Protein AF-A0A496UPV9-F1 (afdb_monomer_lite)

Radius of gyration: 38.6 Å; chains: 1; bounding box: 80×92×129 Å

pLDDT: mean 75.88, std 19.4, range [27.02, 98.38]

Secondary structure (DSSP, 8-state):
----------TTSSHHHHTTTTTTHHHHTT-TTHHHHHHHHHHHHHHHHHTT-HHHHHHHHHHHHH--TT-TT-PPPHHHH-HHHHHHHHHHHHHHHHHHHHHHHHTT--SSSS-S------S--THHHHHHHHHT--S-HHHHHHHHHHHHHHHHHHHHHHHTTPPPPHHHHHHHHHHHHHHHHHHHHHHHHHHHHHHHHHHHHHSPPPHHHHHHHHHHHHHHHHHHHHHT-GGGSPPPTTHHHHHHHHHHHHHHHHHHHHHHTT-HHHHHHHHHHHHHHHHHHHHHHH-TTS-HHHHHHHHHHHHHHHHHHT-HHHHHHHHHHHHHHHHHHHHHHHHHHHHHHHHHHHHHHHHHHHHHHHHHHHHHHHHHHHHHHHHHHHHT-

Foldseek 3Di:
DDDDDDDDDDPPPPVVVVVVVVVVPPLVPPCPCLQVLLVVLLVQLQVCVVVVVLVSSLVSLLCNQAPDPPDHGDGQQCVNNDPVSLVSSLVSVVSSLVSVVVVCVVVVVPDDPDPVDSPSDDRDPCLVVLVVLLVPQPPALVSLLVSLVVLVSLLVSLVVCVVVPHDDDPVSVVSNVSSVVVNVVSLVVLLVLLVVLVVVLCCLQVPDQDPVNVVVVVVLVVVLVVVCVVLVHSVLRDDFPQVSVLVSLVSSLVSLVRSLSSQVSVHPVSNLVSLVVLQVSLVVLQVVLPDPVGDLVNSLSSLVSSLSSCVSSVVVVSNVVSVVSSVVSVVVVVVVNVVSVVSSVVSVVVVVVVVVVVVVVVVVVVVVVVVVVVVVVVVCVVVPD

Structure (mmCIF, N/CA/C/O backbone):
data_AF-A0A496UPV9-F1
#
_entry.id   AF-A0A496UPV9-F1
#
loop_
_atom_site.group_PDB
_atom_site.id
_atom_site.type_symbol
_atom_site.label_atom_id
_atom_site.label_alt_id
_atom_site.label_comp_id
_atom_site.label_asym_id
_atom_site.label_entity_id
_atom_site.label_seq_id
_atom_site.pdbx_PDB_ins_code
_atom_site.Cartn_x
_atom_site.Cartn_y
_atom_site.Cartn_z
_atom_site.occupancy
_atom_site.B_iso_or_equiv
_atom_site.auth_seq_id
_atom_site.auth_comp_id
_atom_site.auth_asym_id
_atom_site.auth_atom_id
_atom_site.pdbx_PDB_model_num
ATOM 1 N N . MET A 1 1 ? 14.524 -44.514 14.508 1.00 37.16 1 MET A N 1
ATOM 2 C CA . MET A 1 1 ? 15.371 -43.330 14.762 1.00 37.16 1 MET A CA 1
ATOM 3 C C . MET A 1 1 ? 14.626 -42.110 14.261 1.00 37.16 1 MET A C 1
ATOM 5 O O . MET A 1 1 ? 14.515 -41.919 13.061 1.00 37.16 1 MET A O 1
ATOM 9 N N . VAL A 1 2 ? 14.032 -41.366 15.190 1.00 30.53 2 VAL A N 1
ATOM 10 C CA . VAL A 1 2 ? 13.324 -40.106 14.949 1.00 30.53 2 VAL A CA 1
ATOM 11 C C . VAL A 1 2 ? 14.310 -38.994 15.284 1.00 30.53 2 VAL A C 1
ATOM 13 O O . VAL A 1 2 ? 14.810 -38.964 16.404 1.00 30.53 2 VAL A O 1
ATOM 16 N N . PHE A 1 3 ? 14.599 -38.099 14.341 1.00 29.53 3 PHE A N 1
ATOM 17 C CA . PHE A 1 3 ? 15.257 -36.829 14.642 1.00 29.53 3 PHE A CA 1
ATOM 18 C C . PHE A 1 3 ? 14.380 -35.685 14.137 1.00 29.53 3 PHE A C 1
ATOM 20 O O . PHE A 1 3 ? 14.457 -35.259 12.989 1.00 29.53 3 PHE A O 1
ATOM 27 N N . MET A 1 4 ? 13.527 -35.213 15.047 1.00 29.00 4 MET A N 1
ATOM 28 C CA . MET A 1 4 ? 13.023 -33.844 15.079 1.00 29.00 4 MET A CA 1
ATOM 29 C C . MET A 1 4 ? 14.212 -32.880 15.149 1.00 29.00 4 MET A C 1
ATOM 31 O O . MET A 1 4 ? 15.087 -33.035 16.004 1.00 29.00 4 MET A O 1
ATOM 35 N N . ARG A 1 5 ? 14.209 -31.839 14.315 1.00 31.48 5 ARG A N 1
ATOM 36 C CA . ARG A 1 5 ? 14.918 -30.593 14.617 1.00 31.48 5 ARG A CA 1
ATOM 37 C C . ARG A 1 5 ? 13.966 -29.419 14.459 1.00 31.48 5 ARG A C 1
ATOM 39 O O . ARG A 1 5 ? 13.646 -28.990 13.357 1.00 31.48 5 ARG A O 1
ATOM 46 N N . SER A 1 6 ? 13.530 -28.944 15.617 1.00 34.47 6 SER A N 1
ATOM 47 C CA . SER A 1 6 ? 12.925 -27.647 15.866 1.00 34.47 6 SER A CA 1
ATOM 48 C C . SER A 1 6 ? 13.871 -26.530 15.420 1.00 34.47 6 SER A C 1
ATOM 50 O O . SER A 1 6 ? 15.007 -26.474 15.887 1.00 34.47 6 SER A O 1
ATOM 52 N N . ILE A 1 7 ? 13.394 -25.622 14.568 1.00 33.28 7 ILE A N 1
ATOM 53 C CA . ILE A 1 7 ? 13.984 -24.288 14.397 1.00 33.28 7 ILE A CA 1
ATOM 54 C C . ILE A 1 7 ? 12.911 -23.268 14.779 1.00 33.28 7 ILE A C 1
ATOM 56 O O . ILE A 1 7 ? 12.062 -22.856 13.999 1.00 33.28 7 ILE A O 1
ATOM 60 N N . THR A 1 8 ? 12.918 -23.022 16.082 1.00 32.25 8 THR A N 1
ATOM 61 C CA . THR A 1 8 ? 12.738 -21.764 16.807 1.00 32.25 8 THR A CA 1
ATOM 62 C C . THR A 1 8 ? 12.091 -20.586 16.067 1.00 32.25 8 THR A C 1
ATOM 64 O O . THR A 1 8 ? 12.730 -19.777 15.400 1.00 32.25 8 THR A O 1
ATOM 67 N N . LEU A 1 9 ? 10.797 -20.462 16.349 1.00 29.95 9 LEU A N 1
ATOM 68 C CA . LEU A 1 9 ? 10.009 -19.247 16.548 1.00 29.95 9 LEU A CA 1
ATOM 69 C C . LEU A 1 9 ? 10.812 -18.149 17.301 1.00 29.95 9 LEU A C 1
ATOM 71 O O . LEU A 1 9 ? 10.926 -18.221 18.521 1.00 29.95 9 LEU A O 1
ATOM 75 N N . VAL A 1 10 ? 11.388 -17.143 16.625 1.00 30.69 10 VAL A N 1
ATOM 76 C CA . VAL A 1 10 ? 11.942 -15.939 17.313 1.00 30.69 10 VAL A CA 1
ATOM 77 C C . VAL A 1 10 ? 11.657 -14.614 16.585 1.00 30.69 10 VAL A C 1
ATOM 79 O O . VAL A 1 10 ? 11.683 -13.558 17.207 1.00 30.69 10 VAL A O 1
ATOM 82 N N . THR A 1 11 ? 11.285 -14.598 15.307 1.00 32.62 11 THR A N 1
ATOM 83 C CA . THR A 1 11 ? 11.172 -13.330 14.553 1.00 32.62 11 THR A CA 1
ATOM 84 C C . THR A 1 11 ? 9.796 -12.655 14.580 1.00 32.62 11 THR A C 1
ATOM 86 O O . THR A 1 11 ? 9.650 -11.570 14.027 1.00 32.62 11 THR A O 1
ATOM 89 N N . PHE A 1 12 ? 8.797 -13.219 15.269 1.00 30.47 12 PHE A N 1
ATOM 90 C CA . PHE A 1 12 ? 7.447 -12.632 15.327 1.00 30.47 12 PHE A CA 1
ATOM 91 C C . PHE A 1 12 ? 7.257 -11.563 16.421 1.00 30.47 12 PHE A C 1
ATOM 93 O O . PHE A 1 12 ? 6.271 -10.831 16.398 1.00 30.47 12 PHE A O 1
ATOM 100 N N . SER A 1 13 ? 8.204 -11.418 17.355 1.00 30.42 13 SER A N 1
ATOM 101 C CA . SER A 1 13 ? 8.033 -10.520 18.511 1.00 30.42 13 SER A CA 1
ATOM 102 C C . SER A 1 13 ? 8.564 -9.096 18.316 1.00 30.42 13 SER A C 1
ATOM 104 O O . SER A 1 13 ? 8.217 -8.225 19.104 1.00 30.42 13 SER A O 1
ATOM 106 N N . MET A 1 14 ? 9.369 -8.808 17.284 1.00 27.02 14 MET A N 1
ATOM 107 C CA . MET A 1 14 ? 9.940 -7.458 17.107 1.00 27.02 14 MET A CA 1
ATOM 108 C C . MET A 1 14 ? 9.061 -6.497 16.291 1.00 27.02 14 MET A C 1
ATOM 110 O O . MET A 1 14 ? 9.185 -5.286 16.448 1.00 27.02 14 MET A O 1
ATOM 114 N N . VAL A 1 15 ? 8.125 -6.996 15.477 1.00 30.52 15 VAL A N 1
ATOM 115 C CA . VAL A 1 15 ? 7.253 -6.132 14.651 1.00 30.52 15 VAL A CA 1
ATOM 116 C C . VAL A 1 15 ? 6.066 -5.567 15.449 1.00 30.52 15 VAL A C 1
ATOM 118 O O . VAL A 1 15 ? 5.560 -4.494 15.127 1.00 30.52 15 VAL A O 1
ATOM 121 N N . LEU A 1 16 ? 5.682 -6.209 16.558 1.00 31.25 16 LEU A N 1
ATOM 122 C CA . LEU A 1 16 ? 4.651 -5.700 17.477 1.00 31.25 16 LEU A CA 1
ATOM 123 C C . LEU A 1 16 ? 5.113 -4.493 18.316 1.00 31.25 16 LEU A C 1
ATOM 125 O O . LEU A 1 16 ? 4.276 -3.711 18.761 1.00 31.25 16 LEU A O 1
ATOM 129 N N . VAL A 1 17 ? 6.425 -4.291 18.478 1.00 31.47 17 VAL A N 1
ATOM 130 C CA . VAL A 1 17 ? 6.983 -3.203 19.304 1.00 31.47 17 VAL A CA 1
ATOM 131 C C . VAL A 1 17 ? 6.993 -1.862 18.552 1.00 31.47 17 VAL A C 1
ATOM 133 O O . VAL A 1 17 ? 6.791 -0.805 19.143 1.00 31.47 17 VAL A O 1
ATOM 136 N N . ALA A 1 18 ? 7.121 -1.871 17.221 1.00 29.00 18 ALA A N 1
ATOM 137 C CA . ALA A 1 18 ? 7.230 -0.632 16.442 1.00 29.00 18 ALA A CA 1
ATOM 138 C C . ALA A 1 18 ? 5.898 0.133 16.274 1.00 29.00 18 ALA A C 1
ATOM 140 O O . ALA A 1 18 ? 5.912 1.344 16.057 1.00 29.00 18 ALA A O 1
ATOM 141 N N . MET A 1 19 ? 4.741 -0.531 16.415 1.00 30.81 19 MET A N 1
ATOM 142 C CA . MET A 1 19 ? 3.435 0.153 16.448 1.00 30.81 19 MET A CA 1
ATOM 143 C C . MET A 1 19 ? 3.051 0.670 17.844 1.00 30.81 19 MET A C 1
ATOM 145 O O . MET A 1 19 ? 2.163 1.517 17.947 1.00 30.81 19 MET A O 1
ATOM 149 N N . GLN A 1 20 ? 3.723 0.217 18.908 1.00 34.38 20 GLN A N 1
ATOM 150 C CA . GLN A 1 20 ? 3.551 0.771 20.257 1.00 34.38 20 GLN A CA 1
ATOM 151 C C . GLN A 1 20 ? 4.299 2.105 20.417 1.00 34.38 20 GLN A C 1
ATOM 153 O O . GLN A 1 20 ? 3.743 3.048 20.980 1.00 34.38 20 GLN A O 1
ATOM 158 N N . ALA A 1 21 ? 5.463 2.248 19.777 1.00 31.06 21 ALA A N 1
ATOM 159 C CA . ALA A 1 21 ? 6.329 3.419 19.927 1.00 31.06 21 ALA A CA 1
ATOM 160 C C . ALA A 1 21 ? 5.731 4.758 19.433 1.00 31.06 21 ALA A C 1
ATOM 162 O O . ALA A 1 21 ? 6.089 5.812 19.947 1.00 31.06 21 ALA A O 1
ATOM 163 N N . PHE A 1 22 ? 4.779 4.767 18.488 1.00 35.97 22 PHE A N 1
ATOM 164 C CA . PHE A 1 22 ? 4.131 6.019 18.043 1.00 35.97 22 PHE A CA 1
ATOM 165 C C . PHE A 1 22 ? 2.887 6.414 18.863 1.00 35.97 22 PHE A C 1
ATOM 167 O O . PHE A 1 22 ? 2.321 7.489 18.647 1.00 35.97 22 PHE A O 1
ATOM 174 N N . ALA A 1 23 ? 2.465 5.575 19.815 1.00 39.94 23 ALA A N 1
ATOM 175 C CA . ALA A 1 23 ? 1.358 5.854 20.734 1.00 39.94 23 ALA A CA 1
ATOM 176 C C . ALA A 1 23 ? 1.792 5.939 22.211 1.00 39.94 23 ALA A C 1
ATOM 178 O O . ALA A 1 23 ? 0.985 6.362 23.041 1.00 39.94 23 ALA A O 1
ATOM 179 N N . GLU A 1 24 ? 3.031 5.562 22.543 1.00 37.69 24 GLU A N 1
ATOM 180 C CA . GLU A 1 24 ? 3.557 5.547 23.917 1.00 37.69 24 GLU A CA 1
ATOM 181 C C . GLU A 1 24 ? 3.826 6.945 24.507 1.00 37.69 24 GLU A C 1
ATOM 183 O O . GLU A 1 24 ? 3.733 7.117 25.720 1.00 37.69 24 GLU A O 1
ATOM 188 N N . ASP A 1 25 ? 4.017 7.985 23.691 1.00 40.75 25 ASP A N 1
ATOM 189 C CA . ASP A 1 25 ? 4.539 9.267 24.199 1.00 40.75 25 ASP A CA 1
ATOM 190 C C . ASP A 1 25 ? 3.508 10.340 24.596 1.00 40.75 25 ASP A C 1
ATOM 192 O O . ASP A 1 25 ? 3.878 11.415 25.073 1.00 40.75 25 ASP A O 1
ATOM 196 N N . ARG A 1 26 ? 2.194 10.106 24.459 1.00 46.53 26 ARG A N 1
ATOM 197 C CA . ARG A 1 26 ? 1.206 11.165 24.787 1.00 46.53 26 ARG A CA 1
ATOM 198 C C . ARG A 1 26 ? 0.801 11.263 26.258 1.00 46.53 26 ARG A C 1
ATOM 200 O O . ARG A 1 26 ? 0.314 12.323 26.647 1.00 46.53 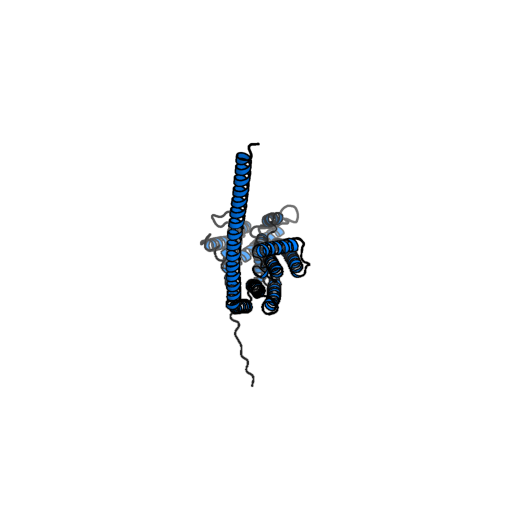26 ARG A O 1
ATOM 207 N N . CYS A 1 27 ? 0.992 10.221 27.071 1.00 49.78 27 CYS A N 1
ATOM 208 C CA . CYS A 1 27 ? 0.695 10.308 28.509 1.00 49.78 27 CYS A CA 1
ATOM 209 C C . CYS A 1 27 ? 1.871 10.922 29.295 1.00 49.78 27 CYS A C 1
ATOM 211 O O . CYS A 1 27 ? 1.645 11.711 30.209 1.00 49.78 27 CYS A O 1
ATOM 213 N N . VAL A 1 28 ? 3.116 10.618 28.900 1.00 41.25 28 VAL A N 1
ATOM 214 C CA . VAL A 1 28 ? 4.342 11.014 29.622 1.00 41.25 28 VAL A CA 1
ATOM 215 C C . VAL A 1 28 ? 4.650 12.514 29.474 1.00 41.25 28 VAL A C 1
ATOM 217 O O . VAL A 1 28 ? 5.194 13.120 30.392 1.00 41.25 28 VAL A O 1
ATOM 220 N N . GLY A 1 29 ? 4.242 13.144 28.365 1.00 42.22 29 GLY A N 1
ATOM 221 C CA . GLY A 1 29 ? 4.513 14.565 28.109 1.00 42.22 29 GLY A CA 1
ATOM 222 C C . GLY A 1 29 ? 3.478 15.571 28.636 1.00 42.22 29 GLY A C 1
ATOM 223 O O . GLY A 1 29 ? 3.825 16.734 28.813 1.00 42.22 29 GLY A O 1
ATOM 224 N N . ASN A 1 30 ? 2.223 15.166 28.886 1.00 46.91 30 ASN A N 1
ATOM 225 C CA . ASN A 1 30 ? 1.121 16.124 29.103 1.00 46.91 30 ASN A CA 1
ATOM 226 C C . ASN A 1 30 ? 0.507 16.136 30.513 1.00 46.91 30 ASN A C 1
ATOM 228 O O . ASN A 1 30 ? -0.171 17.110 30.837 1.00 46.91 30 ASN A O 1
ATOM 232 N N . ALA A 1 31 ? 0.705 15.109 31.351 1.00 54.09 31 ALA A N 1
ATOM 233 C CA . ALA A 1 31 ? 0.134 15.087 32.706 1.00 54.09 31 ALA A CA 1
ATOM 234 C C . ALA A 1 31 ? 0.775 14.012 33.620 1.00 54.09 31 ALA A C 1
ATOM 236 O O . ALA A 1 31 ? 0.137 12.999 33.905 1.00 54.09 31 ALA A O 1
ATOM 237 N N . PRO A 1 32 ? 2.007 14.209 34.125 1.00 57.59 32 PRO A N 1
ATOM 238 C CA . PRO A 1 32 ? 2.655 13.261 35.044 1.00 57.59 32 PRO A CA 1
ATOM 239 C C . PRO A 1 32 ? 1.889 13.048 36.368 1.00 57.59 32 PRO A C 1
ATOM 241 O O . PRO A 1 32 ? 2.093 12.044 37.039 1.00 57.59 32 PRO A O 1
ATOM 244 N N . GLU A 1 33 ? 0.969 13.951 36.719 1.00 69.88 33 GLU A N 1
ATOM 245 C CA . GLU A 1 33 ? 0.103 13.864 37.907 1.00 69.88 33 GLU A CA 1
ATOM 246 C C . GLU A 1 33 ? -1.284 13.246 37.606 1.00 69.88 33 GLU A C 1
ATOM 248 O O . GLU A 1 33 ? -2.138 13.170 38.492 1.00 69.88 33 GLU A O 1
ATOM 253 N N . ALA A 1 34 ? -1.545 12.801 36.366 1.00 69.00 34 ALA A N 1
ATOM 254 C CA . ALA A 1 34 ? -2.839 12.231 35.967 1.00 69.00 34 ALA A CA 1
ATOM 255 C C . ALA A 1 34 ? -3.225 11.011 36.798 1.00 69.00 34 ALA A C 1
ATOM 257 O O . ALA A 1 34 ? -4.364 10.905 37.245 1.00 69.00 34 ALA A O 1
ATOM 258 N N . GLU A 1 35 ? -2.279 10.107 37.039 1.00 74.94 35 GLU A N 1
ATOM 259 C CA . GLU A 1 35 ? -2.554 8.877 37.776 1.00 74.94 35 GLU A CA 1
ATOM 260 C C . GLU A 1 35 ? -2.921 9.159 39.241 1.00 74.94 35 GLU A C 1
ATOM 262 O O . GLU A 1 35 ? -3.879 8.581 39.758 1.00 74.94 35 GLU A O 1
ATOM 267 N N . SER A 1 36 ? -2.219 10.093 39.894 1.00 81.94 36 SER A N 1
ATOM 268 C CA . SER A 1 36 ? -2.507 10.500 41.274 1.00 81.94 36 SER A CA 1
ATOM 269 C C . SER A 1 36 ? -3.826 11.261 41.394 1.00 81.94 36 SER A C 1
ATOM 271 O O . SER A 1 36 ? -4.598 10.977 42.306 1.00 81.94 36 SER A O 1
ATOM 273 N N . TRP A 1 37 ? -4.129 12.159 40.450 1.00 83.31 37 TRP A N 1
ATOM 274 C CA . TRP A 1 37 ? -5.413 12.868 40.403 1.00 83.31 37 TRP A CA 1
ATOM 275 C C . TRP A 1 37 ? -6.586 11.906 40.220 1.00 83.31 37 TRP A C 1
ATOM 277 O O . TRP A 1 37 ? -7.584 11.978 40.935 1.00 83.31 37 TRP A O 1
ATOM 287 N N . VAL A 1 38 ? -6.463 10.973 39.272 1.00 82.50 38 VAL A N 1
ATOM 288 C CA . VAL A 1 38 ? -7.489 9.954 39.035 1.00 82.50 38 VAL A CA 1
ATOM 289 C C . VAL A 1 38 ? -7.675 9.115 40.295 1.00 82.50 38 VAL A C 1
ATOM 291 O O . VAL A 1 38 ? -8.807 8.908 40.722 1.00 82.50 38 VAL A O 1
ATOM 294 N N . ALA A 1 39 ? -6.591 8.670 40.934 1.00 87.50 39 ALA A N 1
ATOM 295 C CA . ALA A 1 39 ? -6.677 7.908 42.175 1.00 87.50 39 ALA A CA 1
ATOM 296 C C . ALA A 1 39 ? -7.376 8.689 43.305 1.00 87.50 39 ALA A C 1
ATOM 298 O O . ALA A 1 39 ? -8.209 8.110 44.004 1.00 87.50 39 ALA A O 1
ATOM 299 N N . GLU A 1 40 ? -7.084 9.984 43.461 1.00 89.56 40 GLU A N 1
ATOM 300 C CA . GLU A 1 40 ? -7.738 10.876 44.427 1.00 89.56 40 GLU A CA 1
ATOM 301 C C . GLU A 1 40 ? -9.242 10.990 44.156 1.00 89.56 40 GLU A C 1
ATOM 303 O O . GLU A 1 40 ? -10.050 10.690 45.035 1.00 89.56 40 GLU A O 1
ATOM 308 N N . LYS A 1 41 ? -9.641 11.306 42.918 1.00 89.81 41 LYS A N 1
ATOM 309 C CA . LYS A 1 41 ? -11.062 11.416 42.552 1.00 89.81 41 LYS A CA 1
ATOM 310 C C . LYS A 1 41 ? -11.820 10.104 42.666 1.00 89.81 41 LYS A C 1
ATOM 312 O O . LYS A 1 41 ? -12.993 10.113 43.030 1.00 89.81 41 LYS A O 1
ATOM 317 N N . LEU A 1 42 ? -11.160 8.972 42.442 1.00 89.94 42 LEU A N 1
ATOM 318 C CA . LEU A 1 42 ? -11.750 7.661 42.699 1.00 89.94 42 LEU A CA 1
ATOM 319 C C . LEU A 1 42 ? -11.950 7.384 44.191 1.00 89.94 42 LEU A C 1
ATOM 321 O O . LEU A 1 42 ? -12.966 6.796 44.554 1.00 89.94 42 LEU A O 1
ATOM 325 N N . ASN A 1 43 ? -11.024 7.817 45.051 1.00 93.38 43 ASN A N 1
ATOM 326 C CA . ASN A 1 43 ? -11.198 7.716 46.502 1.00 93.38 43 ASN A CA 1
ATOM 327 C C . ASN A 1 43 ? -12.369 8.588 46.976 1.00 93.38 43 ASN A C 1
ATOM 329 O O . ASN A 1 43 ? -13.213 8.114 47.735 1.00 93.38 43 ASN A O 1
ATOM 333 N N . GLU A 1 44 ? -12.450 9.834 46.498 1.00 93.94 44 GLU A N 1
ATOM 334 C CA . GLU A 1 44 ? -13.556 10.747 46.811 1.00 93.94 44 GLU A CA 1
ATOM 335 C C . GLU A 1 44 ? -14.899 10.177 46.328 1.00 93.94 44 GLU A C 1
ATOM 337 O O . GLU A 1 44 ? -15.872 10.163 47.081 1.00 93.94 44 GLU A O 1
ATOM 342 N N . ALA A 1 45 ? -14.955 9.652 45.098 1.00 91.00 45 ALA A N 1
ATOM 343 C CA . ALA A 1 45 ? -16.168 9.056 44.544 1.00 91.00 45 ALA A CA 1
ATOM 344 C C . ALA A 1 45 ? -16.635 7.836 45.349 1.00 91.00 45 ALA A C 1
ATOM 346 O O . ALA A 1 45 ? -17.828 7.690 45.624 1.00 91.00 45 ALA A O 1
ATOM 347 N N . GLN A 1 46 ? -15.696 6.975 45.751 1.00 94.69 46 GLN A N 1
ATOM 348 C CA . GLN A 1 46 ? -15.993 5.818 46.588 1.00 94.69 46 GLN A CA 1
ATOM 349 C C . GLN A 1 46 ? -16.556 6.254 47.949 1.00 94.69 46 GLN A C 1
ATOM 351 O O . GLN A 1 46 ? -17.585 5.727 48.372 1.00 94.69 46 GLN A O 1
ATOM 356 N N . ALA A 1 47 ? -15.934 7.241 48.602 1.00 93.75 47 ALA A N 1
ATOM 357 C CA . ALA A 1 47 ? -16.399 7.769 49.884 1.00 93.75 47 ALA A CA 1
ATOM 358 C C . ALA A 1 47 ? -17.801 8.394 49.773 1.00 93.75 47 ALA A C 1
ATOM 360 O O . ALA A 1 47 ? -18.679 8.099 50.584 1.00 93.75 47 ALA A O 1
ATOM 361 N N . ALA A 1 48 ? -18.052 9.191 48.728 1.00 91.88 48 ALA A N 1
ATOM 362 C CA . ALA A 1 48 ? -19.373 9.754 48.456 1.00 91.88 48 ALA A CA 1
ATOM 363 C C . ALA A 1 48 ? -20.429 8.651 48.254 1.00 91.88 48 ALA A C 1
ATOM 365 O O . ALA A 1 48 ? -21.523 8.720 48.817 1.00 91.88 48 ALA A O 1
ATOM 366 N N . ARG A 1 49 ? -20.100 7.579 47.517 1.00 92.19 49 ARG A N 1
ATOM 367 C CA . ARG A 1 49 ? -20.999 6.426 47.342 1.00 92.19 49 ARG A CA 1
ATOM 368 C C . ARG A 1 49 ? -21.278 5.719 48.668 1.00 92.19 49 ARG A C 1
ATOM 370 O O . ARG A 1 49 ? -22.423 5.352 48.924 1.00 92.19 49 ARG A O 1
ATOM 377 N N . GLU A 1 50 ? -20.259 5.496 49.492 1.00 92.31 50 GLU A N 1
ATOM 378 C CA . GLU A 1 50 ? -20.397 4.855 50.809 1.00 92.31 50 GLU A CA 1
ATOM 379 C C . GLU A 1 50 ? -21.280 5.679 51.760 1.00 92.31 50 GLU A C 1
ATOM 381 O O . GLU A 1 50 ? -22.064 5.104 52.514 1.00 92.31 50 GLU A O 1
ATOM 386 N N . ASN A 1 51 ? -21.273 7.008 51.622 1.00 93.06 51 ASN A N 1
ATOM 387 C CA . ASN A 1 51 ? -22.167 7.928 52.332 1.00 93.06 51 ASN A CA 1
ATOM 388 C C . ASN A 1 51 ? -23.561 8.074 51.688 1.00 93.06 51 ASN A C 1
ATOM 390 O O . ASN A 1 51 ? -24.360 8.902 52.119 1.00 93.06 51 ASN A O 1
ATOM 394 N N . SER A 1 52 ? -23.888 7.267 50.672 1.00 89.38 52 SER A N 1
ATOM 395 C CA . SER A 1 52 ? -25.135 7.357 49.890 1.00 89.38 52 SER A CA 1
ATOM 396 C C . SER A 1 52 ? -25.335 8.686 49.138 1.00 89.38 52 SER A C 1
ATOM 398 O O . SER A 1 52 ? -26.440 8.994 48.687 1.00 89.38 52 SER A O 1
ATOM 400 N N . GLU A 1 53 ? -24.270 9.459 48.927 1.00 89.69 53 GLU A N 1
ATOM 401 C CA . GLU A 1 53 ? -24.261 10.707 48.156 1.00 89.69 53 GLU A CA 1
ATOM 402 C C . GLU A 1 53 ? -24.049 10.418 46.661 1.00 89.69 53 GLU A C 1
ATOM 404 O O . GLU A 1 53 ? -23.094 10.868 46.028 1.00 89.69 53 GLU A O 1
ATOM 409 N N . PHE A 1 54 ? -24.940 9.624 46.064 1.00 82.69 54 PHE A N 1
ATOM 410 C CA . PHE A 1 54 ? -24.696 9.040 44.740 1.00 82.69 54 PHE A CA 1
ATOM 411 C C . PHE A 1 54 ? -24.570 10.060 43.591 1.00 82.69 54 PHE A C 1
ATOM 413 O O . PHE A 1 54 ? -23.863 9.796 42.620 1.00 82.69 54 PHE A O 1
ATOM 420 N N . ASN A 1 55 ? -25.208 11.232 43.696 1.00 80.12 55 ASN A N 1
ATOM 421 C CA . ASN A 1 55 ? -25.025 12.315 42.719 1.00 80.12 55 ASN A CA 1
ATOM 422 C C . ASN A 1 55 ? -23.599 12.889 42.784 1.00 80.12 55 ASN A C 1
ATOM 424 O O . ASN A 1 55 ? -22.953 13.029 41.749 1.00 80.12 55 ASN A O 1
ATOM 428 N N . SER A 1 56 ? -23.088 13.129 43.997 1.00 85.00 56 SER A N 1
ATOM 429 C CA . SER A 1 56 ? -21.714 13.593 44.241 1.00 85.00 56 SER A CA 1
ATOM 430 C C . SER A 1 56 ? -20.695 12.560 43.752 1.00 85.00 56 SER A C 1
ATOM 432 O O . SER A 1 56 ? -19.784 12.882 42.990 1.00 85.00 56 SER A O 1
ATOM 434 N N . ALA A 1 57 ? -20.919 11.278 44.066 1.00 84.50 57 ALA A N 1
ATOM 435 C CA . ALA A 1 57 ? -20.100 10.181 43.551 1.00 84.50 57 ALA A CA 1
ATOM 436 C C . ALA A 1 57 ? -20.052 10.164 42.010 1.00 84.50 57 ALA A C 1
ATOM 438 O O . ALA A 1 57 ? -18.985 9.976 41.426 1.00 84.50 57 ALA A O 1
ATOM 439 N N . SER A 1 58 ? -21.180 10.414 41.334 1.00 81.00 58 SER A N 1
ATOM 440 C CA . SER A 1 58 ? -21.220 10.507 39.870 1.00 81.00 58 SER A CA 1
ATOM 441 C C . SER A 1 58 ? -20.444 11.712 39.326 1.00 81.00 58 SER A C 1
ATOM 443 O O . SER A 1 58 ? -19.764 11.583 38.308 1.00 81.00 58 SER A O 1
ATOM 445 N N . GLU A 1 59 ? -20.537 12.881 39.960 1.00 81.44 59 GLU A N 1
ATOM 446 C CA . GLU A 1 59 ? -19.785 14.079 39.557 1.00 81.44 59 GLU A CA 1
ATOM 447 C C . GLU A 1 59 ? -18.272 13.874 39.706 1.00 81.44 59 GLU A C 1
ATOM 449 O O . GLU A 1 59 ? -17.502 14.234 38.814 1.00 81.44 59 GLU A O 1
ATOM 454 N N . LEU A 1 60 ? -17.848 13.213 40.782 1.00 85.44 60 LEU A N 1
ATOM 455 C CA . LEU A 1 60 ? -16.451 12.872 41.046 1.00 85.44 60 LEU A CA 1
ATOM 456 C C . LEU A 1 60 ? -15.904 11.840 40.053 1.00 85.44 60 LEU A C 1
ATOM 458 O O . LEU A 1 60 ? -14.788 11.994 39.555 1.00 85.44 60 LEU A O 1
ATOM 462 N N . LEU A 1 61 ? -16.706 10.837 39.682 1.00 80.50 61 LEU A N 1
ATOM 463 C CA . LEU A 1 61 ? -16.367 9.909 38.597 1.00 80.50 61 LEU A CA 1
ATOM 464 C C . LEU A 1 61 ? -16.221 10.641 37.255 1.00 80.50 61 LEU A C 1
ATOM 466 O O . LEU A 1 61 ? -15.307 10.343 36.487 1.00 80.50 61 LEU A O 1
ATOM 470 N N . ASN A 1 62 ? -17.075 11.628 36.974 1.00 74.44 62 ASN A N 1
ATOM 471 C CA . ASN A 1 62 ? -16.934 12.459 35.776 1.00 74.44 62 ASN A CA 1
ATOM 472 C C . ASN A 1 62 ? -15.652 13.298 35.825 1.00 74.44 62 ASN A C 1
ATOM 474 O O . ASN A 1 62 ? -14.943 13.389 34.823 1.00 74.44 62 ASN A O 1
ATOM 478 N N . ALA A 1 63 ? -15.312 13.860 36.986 1.00 76.00 63 ALA A N 1
ATOM 479 C CA . ALA A 1 63 ? -14.079 14.617 37.163 1.00 76.00 63 ALA A CA 1
ATOM 480 C C . ALA A 1 63 ? -12.827 13.745 36.968 1.00 76.00 63 ALA A C 1
ATOM 482 O O . ALA A 1 63 ? -11.881 14.182 36.313 1.00 76.00 63 ALA A O 1
ATOM 483 N N . ALA A 1 64 ? -12.855 12.497 37.451 1.00 75.81 64 ALA A N 1
ATOM 484 C CA . ALA A 1 64 ? -11.793 11.516 37.228 1.00 75.81 64 ALA A CA 1
ATOM 485 C C . ALA A 1 64 ? -11.601 11.189 35.735 1.00 75.81 64 ALA A C 1
ATOM 487 O O . ALA A 1 64 ? -10.483 10.932 35.300 1.00 75.81 64 ALA A O 1
ATOM 488 N N . ALA A 1 65 ? -12.678 11.214 34.943 1.00 69.38 65 ALA A N 1
ATOM 489 C CA . ALA A 1 65 ? -12.644 10.878 33.522 1.00 69.38 65 ALA A CA 1
ATOM 490 C C . ALA A 1 65 ? -12.333 12.061 32.585 1.00 69.38 65 ALA A C 1
ATOM 492 O O . ALA A 1 65 ? -11.764 11.849 31.511 1.00 69.38 65 ALA A O 1
ATOM 493 N N . LEU A 1 66 ? -12.724 13.287 32.953 1.00 60.41 66 LEU A N 1
ATOM 494 C CA . LEU A 1 66 ? -12.805 14.427 32.023 1.00 60.41 66 LEU A CA 1
ATOM 495 C C . LEU A 1 66 ? -12.110 15.706 32.500 1.00 60.41 66 LEU A C 1
ATOM 497 O O . LEU A 1 66 ? -11.765 16.535 31.667 1.00 60.41 66 LEU A O 1
ATOM 501 N N . ASN A 1 67 ? -11.914 15.887 33.809 1.00 55.56 67 ASN A N 1
ATOM 502 C CA . ASN A 1 67 ? -11.443 17.152 34.378 1.00 55.56 67 ASN A CA 1
ATOM 503 C C . ASN A 1 67 ? -10.101 16.968 35.077 1.00 55.56 67 ASN A C 1
ATOM 505 O O . ASN A 1 67 ? -9.977 17.216 36.277 1.00 55.56 67 ASN A O 1
ATOM 509 N N . PHE A 1 68 ? -9.081 16.549 34.326 1.00 50.44 68 PHE A N 1
ATOM 510 C CA . PHE A 1 68 ? -7.721 16.747 34.812 1.00 50.44 68 PHE A CA 1
ATOM 511 C C . PHE A 1 68 ? -7.474 18.263 34.935 1.00 50.44 68 PHE A C 1
ATOM 513 O O . PHE A 1 68 ? -7.747 18.996 33.974 1.00 50.44 68 PHE A O 1
ATOM 520 N N . PRO A 1 69 ? -7.007 18.774 36.090 1.00 45.78 69 PRO A N 1
ATOM 521 C CA . PRO A 1 69 ? -6.829 20.202 36.286 1.00 45.78 69 PRO A CA 1
ATOM 522 C C . PRO A 1 69 ? -5.841 20.716 35.236 1.00 45.78 69 PRO A C 1
ATOM 524 O O . PRO A 1 69 ? -4.661 20.387 35.298 1.00 45.78 69 PRO A O 1
ATOM 527 N N . ARG A 1 70 ? -6.351 21.540 34.299 1.00 43.16 70 ARG A N 1
ATOM 528 C CA . ARG A 1 70 ? -5.665 22.316 33.232 1.00 43.16 70 ARG A CA 1
ATOM 529 C C . ARG A 1 70 ? -5.952 21.927 31.777 1.00 43.16 70 ARG A C 1
ATOM 531 O O . ARG A 1 70 ? -5.435 22.609 30.897 1.00 43.16 70 ARG A O 1
ATOM 538 N N . ILE A 1 71 ? -6.813 20.949 31.489 1.00 41.94 71 ILE A N 1
ATOM 539 C CA . ILE A 1 71 ? -7.284 20.717 30.109 1.00 41.94 71 ILE A CA 1
ATOM 540 C C . ILE A 1 71 ? -8.795 20.465 30.125 1.00 41.94 71 ILE A C 1
ATOM 542 O O . ILE A 1 71 ? -9.244 19.329 30.242 1.00 41.94 71 ILE A O 1
ATOM 546 N N . ALA A 1 72 ? -9.586 21.538 30.042 1.00 35.84 72 ALA A N 1
ATOM 547 C CA . ALA A 1 72 ? -11.020 21.411 29.805 1.00 35.84 72 ALA A CA 1
ATOM 548 C C . ALA A 1 72 ? -11.230 20.747 28.431 1.00 35.84 72 ALA A C 1
ATOM 550 O O . ALA A 1 72 ? -10.558 21.110 27.468 1.00 35.84 72 ALA A O 1
ATOM 551 N N . ASP A 1 73 ? -12.131 19.769 28.364 1.00 38.12 73 ASP A N 1
ATOM 552 C CA . ASP A 1 73 ? -12.576 19.066 27.148 1.00 38.12 73 ASP A CA 1
ATOM 553 C C . ASP A 1 73 ? -11.718 17.895 26.624 1.00 38.12 73 ASP A C 1
ATOM 555 O O . ASP A 1 73 ? -11.967 17.407 25.518 1.00 38.12 73 ASP A O 1
ATOM 559 N N . VAL A 1 74 ? -10.761 17.356 27.393 1.00 40.31 74 VAL A N 1
ATOM 560 C CA . VAL A 1 74 ? -10.021 16.142 26.981 1.00 40.31 74 VAL A CA 1
ATOM 561 C C . VAL A 1 74 ? -10.245 14.993 27.961 1.00 40.31 74 VAL A C 1
ATOM 563 O O . VAL A 1 74 ? -9.774 15.020 29.093 1.00 40.31 74 VAL A O 1
ATOM 566 N N . SER A 1 75 ? -10.928 13.937 27.500 1.00 52.19 75 SER A N 1
ATOM 567 C CA . SER A 1 75 ? -11.055 12.689 28.264 1.00 52.19 75 SER A CA 1
ATOM 568 C C . SER A 1 75 ? -9.678 12.076 28.515 1.00 52.19 75 SER A C 1
ATOM 570 O O . SER A 1 75 ? -8.939 11.835 27.551 1.00 52.19 75 SER A O 1
ATOM 572 N N . ILE A 1 76 ? -9.355 11.756 29.768 1.00 56.62 76 ILE A N 1
ATOM 573 C CA . ILE A 1 76 ? -8.140 11.004 30.094 1.00 56.62 76 ILE A CA 1
ATOM 574 C C . ILE A 1 76 ? -8.300 9.610 29.481 1.00 56.62 76 ILE A C 1
ATOM 576 O O . ILE A 1 76 ? -9.264 8.905 29.763 1.00 56.62 76 ILE A O 1
ATOM 580 N N . SER A 1 77 ? -7.391 9.203 28.591 1.00 55.16 77 SER A N 1
ATOM 581 C CA . SER A 1 77 ? -7.470 7.852 28.022 1.00 55.16 77 SER A CA 1
ATOM 582 C C . SER A 1 77 ? -7.287 6.800 29.126 1.00 55.16 77 SER A C 1
ATOM 584 O O . SER A 1 77 ? -6.517 7.013 30.063 1.00 55.16 77 SER A O 1
ATOM 586 N N . SER A 1 78 ? -7.926 5.633 28.991 1.00 57.97 78 SER A N 1
ATOM 587 C CA . SER A 1 78 ? -7.769 4.508 29.930 1.00 57.97 78 SER A CA 1
ATOM 588 C C . SER A 1 78 ? -6.305 4.080 30.102 1.00 57.97 78 SER A C 1
ATOM 590 O O . SER A 1 78 ? -5.914 3.615 31.171 1.00 57.97 78 SER A O 1
ATOM 592 N N . ARG A 1 79 ? -5.472 4.300 29.072 1.00 57.22 79 ARG A N 1
ATOM 593 C CA . ARG A 1 79 ? -4.019 4.092 29.121 1.00 57.22 79 ARG A CA 1
ATOM 594 C C . ARG A 1 79 ? -3.320 5.068 30.068 1.00 57.22 79 ARG A C 1
ATOM 596 O O . ARG A 1 79 ? -2.446 4.639 30.806 1.00 57.22 79 ARG A O 1
ATOM 603 N N . CYS A 1 80 ? -3.726 6.340 30.088 1.00 64.12 80 CYS A N 1
ATOM 604 C CA . CYS A 1 80 ? -3.150 7.342 30.992 1.00 64.12 80 CYS A CA 1
ATOM 605 C C . CYS A 1 80 ? -3.669 7.215 32.437 1.00 64.12 80 CYS A C 1
ATOM 607 O O . CYS A 1 80 ? -3.001 7.671 33.356 1.00 64.12 80 CYS A O 1
ATOM 609 N N . MET A 1 81 ? -4.839 6.602 32.658 1.00 71.62 81 MET A N 1
ATOM 610 C CA . MET A 1 81 ? -5.327 6.321 34.017 1.00 71.62 81 MET A CA 1
ATOM 611 C C . MET A 1 81 ? -4.552 5.191 34.707 1.00 71.62 81 MET A C 1
ATOM 613 O O . MET A 1 81 ? -4.509 5.140 35.934 1.00 71.62 81 MET A O 1
ATOM 617 N N . GLY A 1 82 ? -3.979 4.267 33.933 1.00 70.75 82 GLY A N 1
ATOM 618 C CA . GLY A 1 82 ? -3.421 3.018 34.441 1.00 70.75 82 GLY A CA 1
ATOM 619 C C . GLY A 1 82 ? -4.501 1.954 34.677 1.00 70.75 82 GLY A C 1
ATOM 620 O O . GLY A 1 82 ? -5.627 2.235 35.096 1.00 70.75 82 GLY A O 1
ATOM 621 N N . GLN A 1 83 ? -4.161 0.688 34.413 1.00 71.50 83 GLN A N 1
ATOM 622 C CA . GLN A 1 83 ? -5.112 -0.433 34.438 1.00 71.50 83 GLN A CA 1
ATOM 623 C C . GLN A 1 83 ? -5.804 -0.605 35.801 1.00 71.50 83 GLN A C 1
ATOM 625 O O . GLN A 1 83 ? -6.990 -0.940 35.865 1.00 71.50 83 GLN A O 1
ATOM 630 N N . THR A 1 84 ? -5.079 -0.360 36.895 1.00 80.81 84 THR A N 1
ATOM 631 C CA . THR A 1 84 ? -5.607 -0.448 38.263 1.00 80.81 84 THR A CA 1
ATOM 632 C C . THR A 1 84 ? -6.687 0.599 38.509 1.00 80.81 84 THR A C 1
ATOM 634 O O . THR A 1 84 ? -7.792 0.249 38.927 1.00 80.81 84 THR A O 1
ATOM 637 N N . ASN A 1 85 ? -6.412 1.869 38.211 1.00 81.88 85 ASN A N 1
ATOM 638 C CA . ASN A 1 85 ? -7.396 2.932 38.396 1.00 81.88 85 ASN A CA 1
ATOM 639 C C . ASN A 1 85 ? -8.565 2.791 37.425 1.00 81.88 85 ASN A C 1
ATOM 641 O O . ASN A 1 85 ? -9.697 3.038 37.818 1.00 81.88 85 ASN A O 1
ATOM 645 N N . TRP A 1 86 ? -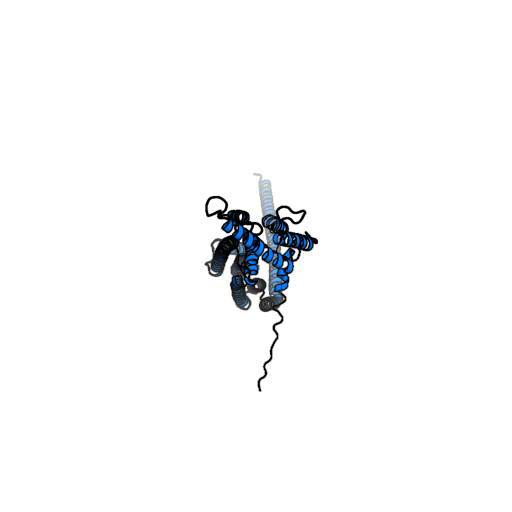8.334 2.297 36.208 1.00 75.94 86 TRP A N 1
ATOM 646 C CA . TRP A 1 86 ? -9.414 2.018 35.263 1.00 75.94 86 TRP A CA 1
ATOM 647 C C . TRP A 1 86 ? -10.388 0.943 35.772 1.00 75.94 86 TRP A C 1
ATOM 649 O O . TRP A 1 86 ? -11.605 1.111 35.688 1.00 75.94 86 TRP A O 1
ATOM 659 N N . ARG A 1 87 ? -9.879 -0.133 36.392 1.00 76.69 87 ARG A N 1
ATOM 660 C CA . ARG A 1 87 ? -10.718 -1.136 37.081 1.00 76.69 87 ARG A CA 1
ATOM 661 C C . ARG A 1 87 ? -11.510 -0.540 38.231 1.00 76.69 87 ARG A C 1
ATOM 663 O O . ARG A 1 87 ? -12.697 -0.834 38.368 1.00 76.69 87 ARG A O 1
ATOM 670 N N . ARG A 1 88 ? -10.858 0.279 39.056 1.00 85.19 88 ARG A N 1
ATOM 671 C CA . ARG A 1 88 ? -11.506 0.956 40.187 1.00 85.19 88 ARG A CA 1
ATOM 672 C C . ARG A 1 88 ? -12.602 1.901 39.700 1.00 85.19 88 ARG A C 1
ATOM 674 O O . ARG A 1 88 ? -13.719 1.812 40.190 1.00 85.19 88 ARG A O 1
ATOM 681 N N . TYR A 1 89 ? -12.312 2.705 38.681 1.00 84.25 89 TYR A N 1
ATOM 682 C CA . TYR A 1 89 ? -13.266 3.584 38.014 1.00 84.25 89 TYR A CA 1
ATOM 683 C C . TYR A 1 89 ? -14.503 2.826 37.537 1.00 84.25 89 TYR A C 1
ATOM 685 O O . TYR A 1 89 ? -15.614 3.165 37.934 1.00 84.25 89 TYR A O 1
ATOM 693 N N . TYR A 1 90 ? -14.324 1.765 36.745 1.00 76.62 90 TYR A N 1
ATOM 694 C CA . TYR A 1 90 ? -15.455 1.003 36.213 1.00 76.62 90 TYR A CA 1
ATOM 695 C C . TYR A 1 90 ? -16.293 0.346 37.307 1.00 76.62 90 TYR A C 1
ATOM 697 O O . TYR A 1 90 ? -17.523 0.369 37.239 1.00 76.62 90 TYR A O 1
ATOM 705 N N . LYS A 1 91 ? -15.643 -0.208 38.334 1.00 81.19 91 LYS A N 1
ATOM 706 C CA . LYS A 1 91 ? -16.336 -0.793 39.482 1.00 81.19 91 LYS A CA 1
ATOM 707 C C . LYS A 1 91 ? -17.166 0.257 40.225 1.00 81.19 91 LYS A C 1
ATOM 709 O O . LYS A 1 91 ? -18.354 0.037 40.451 1.00 81.19 91 LYS A O 1
ATOM 714 N N . GLU A 1 92 ? -16.567 1.390 40.581 1.00 85.38 92 GLU A N 1
ATOM 715 C CA . GLU A 1 92 ? -17.259 2.458 41.311 1.00 85.38 92 GLU A CA 1
ATOM 716 C C . GLU A 1 92 ? -18.370 3.100 40.477 1.00 85.38 92 GLU A C 1
ATOM 718 O O . GLU A 1 92 ? -19.443 3.396 41.010 1.00 85.38 92 GLU A O 1
ATOM 723 N N . LYS A 1 93 ? -18.174 3.224 39.159 1.00 82.25 93 LYS A N 1
ATOM 724 C CA . LYS A 1 93 ? -19.221 3.629 38.218 1.00 82.25 93 LYS A CA 1
ATOM 725 C C . LYS A 1 93 ? -20.407 2.670 38.275 1.00 82.25 93 LYS A C 1
ATOM 727 O O . LYS A 1 93 ? -21.512 3.101 38.575 1.00 82.25 93 LYS A O 1
ATOM 732 N N . GLN A 1 94 ? -20.198 1.370 38.078 1.00 73.88 94 GLN A N 1
ATOM 733 C CA . GLN A 1 94 ? -21.285 0.381 38.110 1.00 73.88 94 GLN A CA 1
ATOM 734 C C . GLN A 1 94 ? -22.073 0.418 39.424 1.00 73.88 94 GLN A C 1
ATOM 736 O O . GLN A 1 94 ? -23.301 0.477 39.415 1.00 73.88 94 GLN A O 1
ATOM 741 N N . LEU A 1 95 ? -21.369 0.446 40.558 1.00 80.81 95 LEU A N 1
ATOM 742 C CA . LEU A 1 95 ? -21.996 0.467 41.880 1.00 80.81 95 LEU A CA 1
ATOM 743 C C . LEU A 1 95 ? -22.809 1.747 42.120 1.00 80.81 95 LEU A C 1
ATOM 745 O O . LEU A 1 95 ? -23.950 1.672 42.580 1.00 80.81 95 LEU A O 1
ATOM 749 N N . THR A 1 96 ? -22.245 2.912 41.794 1.00 80.44 96 THR A N 1
ATOM 750 C CA . THR A 1 96 ? -22.916 4.213 41.963 1.00 80.44 96 THR A CA 1
ATOM 751 C C . THR A 1 96 ? -24.180 4.292 41.110 1.00 80.44 96 THR A C 1
ATOM 753 O O . THR A 1 96 ? -25.241 4.702 41.576 1.00 80.44 96 THR A O 1
ATOM 756 N N . TYR A 1 97 ? -24.093 3.834 39.867 1.00 70.69 97 TYR A N 1
ATOM 757 C CA . TYR A 1 97 ? -25.176 3.917 38.897 1.00 70.69 97 TYR A CA 1
ATOM 758 C C . TYR A 1 97 ? -26.303 2.936 39.182 1.00 70.69 97 TYR A C 1
ATOM 760 O O . TYR A 1 97 ? -27.476 3.280 39.050 1.00 70.69 97 TYR A O 1
ATOM 768 N N . PHE A 1 98 ? -25.958 1.732 39.635 1.00 69.62 98 PHE A N 1
ATOM 769 C CA . PHE A 1 98 ? -26.936 0.765 40.108 1.00 69.62 98 PHE A CA 1
ATOM 770 C C . PHE A 1 98 ? -27.740 1.312 41.297 1.00 69.62 98 PHE A C 1
ATOM 772 O O . PHE A 1 98 ? -28.964 1.175 41.341 1.00 69.62 98 PHE A O 1
ATOM 779 N N . ALA A 1 99 ? -27.071 1.978 42.245 1.00 74.12 99 ALA A N 1
ATOM 780 C CA . ALA A 1 99 ? -27.734 2.604 43.386 1.00 74.12 99 ALA A CA 1
ATOM 781 C C . ALA A 1 99 ? -28.645 3.773 42.968 1.00 74.12 99 ALA A C 1
ATOM 783 O O . ALA A 1 99 ? -29.778 3.866 43.447 1.00 74.12 99 ALA A O 1
ATOM 784 N N . LEU A 1 100 ? -28.196 4.614 42.028 1.00 70.44 100 LEU A N 1
ATOM 785 C CA . LEU A 1 100 ? -29.019 5.674 41.432 1.00 70.44 100 LEU A CA 1
ATOM 786 C C . LEU A 1 100 ? -30.264 5.108 40.740 1.00 70.44 100 LEU A C 1
ATOM 788 O O . LEU A 1 100 ? -31.363 5.610 40.973 1.00 70.44 100 LEU A O 1
ATOM 792 N N . GLY A 1 101 ? -30.111 4.033 39.960 1.00 59.28 101 GLY A N 1
ATOM 793 C CA . GLY A 1 101 ? -31.220 3.343 39.300 1.00 59.28 101 GLY A CA 1
ATOM 794 C C . GLY A 1 101 ? -32.251 2.803 40.295 1.00 59.28 101 GLY A C 1
ATOM 795 O O . GLY A 1 101 ? -33.439 3.089 40.168 1.00 59.28 101 GLY A O 1
ATOM 796 N N . ARG A 1 102 ? -31.811 2.118 41.359 1.00 68.06 102 ARG A N 1
ATOM 797 C CA . ARG A 1 102 ? -32.720 1.647 42.421 1.00 68.06 102 ARG A CA 1
ATOM 798 C C . ARG A 1 102 ? -33.428 2.784 43.157 1.00 68.06 102 ARG A C 1
ATOM 800 O O . ARG A 1 102 ? -34.609 2.670 43.476 1.00 68.06 102 ARG A O 1
ATOM 807 N N . SER A 1 103 ? -32.726 3.882 43.437 1.00 67.44 103 SER A N 1
ATOM 808 C CA . SER A 1 103 ? -33.326 5.069 44.063 1.00 67.44 103 SER A CA 1
ATOM 809 C C . SER A 1 103 ? -34.432 5.671 43.181 1.00 67.44 103 SER A C 1
ATOM 811 O O . SER A 1 103 ? -35.505 6.047 43.663 1.00 67.44 103 SER A O 1
ATOM 813 N N . ALA A 1 104 ? -34.219 5.685 41.865 1.00 60.28 104 ALA A N 1
ATOM 814 C CA . ALA A 1 104 ? -35.209 6.129 40.890 1.00 60.28 104 ALA A CA 1
ATOM 815 C C . ALA A 1 104 ? -36.472 5.261 40.879 1.00 60.28 104 ALA A C 1
ATOM 817 O O . ALA A 1 104 ? -37.588 5.781 40.925 1.00 60.28 104 ALA A O 1
ATOM 818 N N . GLU A 1 105 ? -36.294 3.939 40.861 1.00 57.50 105 GLU A N 1
ATOM 819 C CA . GLU A 1 105 ? -37.393 2.971 40.896 1.00 57.50 105 GLU A CA 1
ATOM 820 C C . GLU A 1 105 ? -38.228 3.123 42.175 1.00 57.50 105 GLU A C 1
ATOM 822 O O . GLU A 1 105 ? -39.460 3.172 42.117 1.00 57.50 105 GLU A O 1
ATOM 827 N N . ASN A 1 106 ? -37.561 3.282 43.322 1.00 64.38 106 ASN A N 1
ATOM 828 C CA . ASN A 1 106 ? -38.202 3.415 44.631 1.00 64.38 106 ASN A CA 1
ATOM 829 C C . ASN A 1 106 ? -38.967 4.732 44.812 1.00 64.38 106 ASN A C 1
ATOM 831 O O . ASN A 1 106 ? -39.945 4.777 45.555 1.00 64.38 106 ASN A O 1
ATOM 835 N N . THR A 1 107 ? -38.555 5.806 44.135 1.00 66.06 107 THR A N 1
ATOM 836 C CA . THR A 1 107 ? -39.229 7.114 44.222 1.00 66.06 107 THR A CA 1
ATOM 837 C C . THR A 1 107 ? -40.454 7.226 43.314 1.00 66.06 107 THR A C 1
ATOM 839 O O . THR A 1 107 ? -41.073 8.287 43.244 1.00 66.06 107 THR A O 1
ATOM 842 N N . GLY A 1 108 ? -40.841 6.149 42.619 1.00 46.78 108 GLY A N 1
ATOM 843 C CA . GLY A 1 108 ? -42.056 6.125 41.806 1.00 46.78 108 GLY A CA 1
ATOM 844 C C . GLY A 1 108 ? -42.014 7.073 40.606 1.00 46.78 108 GLY A C 1
ATOM 845 O O . GLY A 1 108 ? -43.049 7.287 39.972 1.00 46.78 108 GLY A O 1
ATOM 846 N N . LYS A 1 109 ? -40.834 7.605 40.254 1.00 50.31 109 LYS A N 1
ATOM 847 C CA . LYS A 1 109 ? -40.583 8.331 39.004 1.00 50.31 109 LYS A CA 1
ATOM 848 C C . LYS A 1 109 ? -40.647 7.349 37.829 1.00 50.31 109 LYS A C 1
ATOM 850 O O . LYS A 1 109 ? -39.645 7.017 37.206 1.00 50.31 109 LYS A O 1
ATOM 855 N N . LYS A 1 110 ? -41.841 6.827 37.547 1.00 41.75 110 LYS A N 1
ATOM 856 C CA . LYS A 1 110 ? -42.115 6.000 36.373 1.00 41.75 110 LYS A CA 1
ATOM 857 C C . LYS A 1 110 ? -42.275 6.890 35.143 1.00 41.75 110 LYS A C 1
ATOM 859 O O . LYS A 1 110 ? -43.174 7.723 35.111 1.00 41.75 110 LYS A O 1
ATOM 864 N N . LYS A 1 111 ? -41.462 6.609 34.120 1.00 42.72 111 LYS A N 1
ATOM 865 C CA . LYS A 1 111 ? -41.823 6.640 32.690 1.00 42.72 111 LYS A CA 1
ATOM 866 C C . LYS A 1 111 ? -42.649 7.835 32.213 1.00 42.72 111 LYS A C 1
ATOM 868 O O . LYS A 1 111 ? -43.729 7.672 31.649 1.00 42.72 111 LYS A O 1
ATOM 873 N N . GLY A 1 112 ? -42.152 9.043 32.450 1.00 36.91 112 GLY A N 1
ATOM 874 C CA . GLY A 1 112 ? -42.830 10.249 31.996 1.00 36.91 112 GLY A CA 1
ATOM 875 C C . GLY A 1 112 ? -41.978 11.488 32.186 1.00 36.91 112 GLY A C 1
ATOM 876 O O . GLY A 1 112 ? -41.984 12.087 33.254 1.00 36.91 112 GLY A O 1
ATOM 877 N N . SER A 1 113 ? -41.284 11.887 31.121 1.00 40.12 113 SER A N 1
ATOM 878 C CA . SER A 1 113 ? -40.495 13.119 30.976 1.00 40.12 113 SER A CA 1
ATOM 879 C C . SER A 1 113 ? -39.223 13.206 31.846 1.00 40.12 113 SER A C 1
ATOM 881 O O . SER A 1 113 ? -39.249 13.322 33.066 1.00 40.12 113 SER A O 1
ATOM 883 N N . ASN A 1 114 ? -38.072 13.150 31.169 1.00 38.84 114 ASN A N 1
ATOM 884 C CA . ASN A 1 114 ? -36.699 13.389 31.648 1.00 38.84 114 ASN A CA 1
ATOM 885 C C . ASN A 1 114 ? -36.041 12.363 32.591 1.00 38.84 114 ASN A C 1
ATOM 887 O O . ASN A 1 114 ? -34.839 12.476 32.807 1.00 38.84 114 ASN A O 1
ATOM 891 N N . PHE A 1 115 ? -36.753 11.346 33.089 1.00 33.75 115 PHE A N 1
ATOM 892 C CA . PHE A 1 115 ? -36.164 10.276 33.923 1.00 33.75 115 PHE A CA 1
ATOM 893 C C . PHE A 1 115 ? -36.214 8.863 33.305 1.00 33.75 115 PHE A C 1
ATOM 895 O O . PHE A 1 115 ? -35.762 7.914 33.937 1.00 33.75 115 PHE A O 1
ATOM 902 N N . ASP A 1 116 ? -36.629 8.715 32.038 1.00 33.97 116 ASP A N 1
ATOM 903 C CA . ASP A 1 116 ? -36.459 7.480 31.227 1.00 33.97 116 ASP A CA 1
ATOM 904 C C . ASP A 1 116 ? -35.006 7.240 30.780 1.00 33.97 116 ASP A C 1
ATOM 906 O O . ASP A 1 116 ? -34.710 6.620 29.761 1.00 33.97 116 ASP A O 1
ATOM 910 N N . GLY A 1 117 ? -34.075 7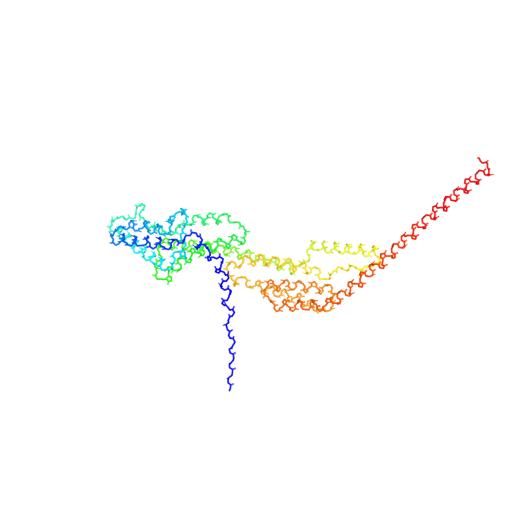.795 31.540 1.00 37.53 117 GLY A N 1
ATOM 911 C CA . GLY A 1 117 ? -32.754 8.109 31.076 1.00 37.53 117 GLY A CA 1
ATOM 912 C C . GLY A 1 117 ? -31.806 8.308 32.233 1.00 37.53 117 GLY A C 1
ATOM 913 O O . GLY A 1 117 ? -31.295 9.404 32.434 1.00 37.53 117 GLY A O 1
ATOM 914 N N . TYR A 1 118 ? -31.509 7.226 32.943 1.00 34.69 118 TYR A N 1
ATOM 915 C CA . TYR A 1 118 ? -30.293 7.157 33.747 1.00 34.69 118 TYR A CA 1
ATOM 916 C C . TYR A 1 118 ? -29.078 6.987 32.815 1.00 34.69 118 TYR A C 1
ATOM 918 O O . TYR A 1 118 ? -28.308 6.039 32.925 1.00 34.69 118 TYR A O 1
ATOM 926 N N . TRP A 1 119 ? -28.954 7.953 31.892 1.00 36.09 119 TRP A N 1
ATOM 927 C CA . TRP A 1 119 ? -27.780 8.279 31.101 1.00 36.09 119 TRP A CA 1
ATOM 928 C C . TRP A 1 119 ? -26.885 9.160 31.957 1.00 36.09 119 TRP A C 1
ATOM 930 O O . TRP A 1 119 ? -26.788 10.369 31.736 1.00 36.09 119 TRP A O 1
ATOM 940 N N . TYR A 1 120 ? -26.254 8.601 32.986 1.00 29.88 120 TYR A N 1
ATOM 941 C CA . TYR A 1 120 ? -25.109 9.307 33.537 1.00 29.88 120 TYR A CA 1
ATOM 942 C C . TYR A 1 120 ? -23.885 8.913 32.675 1.00 29.88 120 TYR A C 1
ATOM 944 O O . TYR A 1 120 ? -23.478 7.772 32.503 1.00 29.88 120 TYR A O 1
ATOM 952 N N . TYR A 1 121 ? -23.442 9.885 31.901 1.00 34.41 121 TYR A N 1
ATOM 953 C CA . TYR A 1 121 ? -22.170 9.951 31.198 1.00 34.41 121 TYR A CA 1
ATOM 954 C C . TYR A 1 121 ? -21.371 8.644 30.945 1.00 34.41 121 TYR A C 1
ATOM 956 O O . TYR A 1 121 ? -20.610 8.121 31.767 1.00 34.41 121 TYR A O 1
ATOM 964 N N . VAL A 1 122 ? -21.452 8.178 29.699 1.00 34.91 122 VAL A N 1
ATOM 965 C CA . VAL A 1 122 ? -20.352 7.473 29.035 1.00 34.91 122 VAL A CA 1
ATOM 966 C C . VAL A 1 122 ? -19.224 8.485 28.850 1.00 34.91 122 VAL A C 1
ATOM 968 O O . VAL A 1 122 ? -19.466 9.577 28.350 1.00 34.91 122 VAL A O 1
ATOM 971 N N . GLU A 1 123 ? -18.018 8.132 29.282 1.00 39.56 123 GLU A N 1
ATOM 972 C CA . GLU A 1 123 ? -16.762 8.866 29.101 1.00 39.56 123 GLU A CA 1
ATOM 973 C C . GLU A 1 123 ? -16.702 9.619 27.747 1.00 39.56 123 GLU A C 1
ATOM 975 O O . GLU A 1 123 ? -16.355 9.035 26.720 1.00 39.56 123 GLU A O 1
ATOM 980 N N . GLY A 1 124 ? -17.084 10.906 27.751 1.00 45.34 124 GLY A N 1
ATOM 981 C CA . GLY A 1 124 ? -17.236 11.754 26.564 1.00 45.34 124 GLY A CA 1
ATOM 982 C C . GLY A 1 124 ? -18.098 11.108 25.475 1.00 45.34 124 GLY A C 1
ATOM 983 O O . GLY A 1 124 ? -17.580 10.363 24.637 1.00 45.34 124 GLY A O 1
ATOM 984 N N . ASP A 1 125 ? -19.403 11.403 25.443 1.00 54.41 125 ASP A N 1
ATOM 985 C CA . ASP A 1 125 ? -20.260 11.054 24.305 1.00 54.41 125 ASP A CA 1
ATOM 986 C C . ASP A 1 125 ? -19.841 11.838 23.047 1.00 54.41 125 ASP A C 1
ATOM 988 O O . ASP A 1 125 ? -20.473 12.796 22.601 1.00 54.41 125 ASP A O 1
ATOM 992 N N . ASN A 1 126 ? -18.751 11.383 22.442 1.00 59.16 126 ASN A N 1
ATOM 993 C CA . ASN A 1 126 ? -18.161 11.959 21.250 1.00 59.16 126 ASN A CA 1
ATOM 994 C C . ASN A 1 126 ? -18.894 11.464 19.995 1.00 59.16 126 ASN A C 1
ATOM 996 O O . ASN A 1 126 ? -18.384 11.638 18.890 1.00 59.16 126 ASN A O 1
ATOM 1000 N N . ARG A 1 127 ? -20.090 10.856 20.105 1.00 68.62 127 ARG A N 1
ATOM 1001 C CA . ARG A 1 127 ? -20.867 10.400 18.938 1.00 68.62 127 ARG A CA 1
ATOM 1002 C C . ARG A 1 127 ? -21.178 11.557 17.993 1.00 68.62 127 ARG A C 1
ATOM 1004 O O . ARG A 1 127 ? -21.125 11.375 16.778 1.00 68.62 127 ARG A O 1
ATOM 1011 N N . LYS A 1 128 ? -21.449 12.757 18.527 1.00 66.25 128 LYS A N 1
ATOM 1012 C CA . LYS A 1 128 ? -21.628 13.982 17.724 1.00 66.25 128 LYS A CA 1
ATOM 1013 C C . LYS A 1 128 ? -20.341 14.395 17.009 1.00 66.25 128 LYS A C 1
ATOM 1015 O O . LYS A 1 128 ? -20.395 14.766 15.839 1.00 66.25 128 LYS A O 1
ATOM 1020 N N . ASP A 1 129 ? -19.196 14.288 17.674 1.00 61.03 129 ASP A N 1
ATOM 1021 C CA . ASP A 1 129 ? -17.894 14.648 17.104 1.00 61.03 129 ASP A CA 1
ATOM 1022 C C . ASP A 1 129 ? -17.449 13.659 16.039 1.00 61.03 129 ASP A C 1
ATOM 1024 O O . ASP A 1 129 ? -17.061 14.068 14.949 1.00 61.03 129 ASP A O 1
ATOM 1028 N N . VAL A 1 130 ? -17.606 12.364 16.305 1.00 64.19 130 VAL A N 1
ATOM 1029 C CA . VAL A 1 130 ? -17.397 11.300 15.323 1.00 64.19 130 VAL A CA 1
ATOM 1030 C C . VAL A 1 130 ? -18.372 11.462 14.161 1.00 64.19 130 VAL A C 1
ATOM 1032 O O . VAL A 1 130 ? -17.953 11.423 13.012 1.00 64.19 130 VAL A O 1
ATOM 1035 N N . GLY A 1 131 ? -19.650 11.743 14.419 1.00 64.81 131 GLY A N 1
ATOM 1036 C CA . GLY A 1 131 ? -20.627 12.037 13.369 1.00 64.81 131 GLY A CA 1
ATOM 1037 C C . GLY A 1 131 ? -20.214 13.220 12.486 1.00 64.81 131 GLY A C 1
ATOM 1038 O O . GLY A 1 131 ? -20.262 13.121 11.261 1.00 64.81 131 GLY A O 1
ATOM 1039 N N . ARG A 1 132 ? -19.744 14.316 13.093 1.00 65.44 132 ARG A N 1
ATOM 1040 C CA . ARG A 1 132 ? -19.251 15.511 12.392 1.00 65.44 132 ARG A CA 1
ATOM 1041 C C . ARG A 1 132 ? -17.981 15.228 11.586 1.00 65.44 132 ARG A C 1
ATOM 1043 O O . ARG A 1 132 ? -17.882 15.682 10.448 1.00 65.44 132 ARG A O 1
ATOM 1050 N N . LEU A 1 133 ? -17.033 14.493 12.165 1.00 65.69 133 LEU A N 1
ATOM 1051 C CA . LEU A 1 133 ? -15.770 14.120 11.530 1.00 65.69 133 LEU A CA 1
ATOM 1052 C C . LEU A 1 133 ? -16.010 13.213 10.320 1.00 65.69 133 LEU A C 1
ATOM 1054 O O . LEU A 1 133 ? -15.452 13.452 9.254 1.00 65.69 133 LEU A O 1
ATOM 1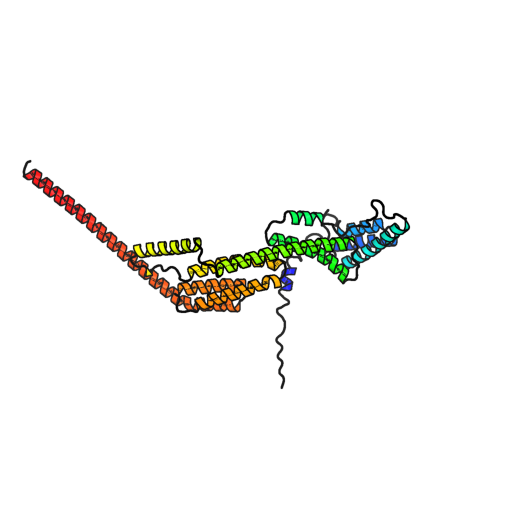058 N N . LEU A 1 134 ? -16.894 12.225 10.461 1.00 68.25 134 LEU A N 1
ATOM 1059 C CA . LEU A 1 134 ? -17.247 11.303 9.383 1.00 68.25 134 LEU A CA 1
ATOM 1060 C C . LEU A 1 134 ? -18.067 11.974 8.279 1.00 68.25 134 LEU A C 1
ATOM 1062 O O . LEU A 1 134 ? -17.863 11.678 7.107 1.00 68.25 134 LEU A O 1
ATOM 1066 N N . GLY A 1 135 ? -18.959 12.906 8.626 1.00 68.19 135 GLY A N 1
ATOM 1067 C CA . GLY A 1 135 ? -19.785 13.622 7.649 1.00 68.19 135 GLY A CA 1
ATOM 1068 C C . GLY A 1 135 ? -18.999 14.531 6.696 1.00 68.19 135 GLY A C 1
ATOM 1069 O O . GLY A 1 135 ? -19.543 14.959 5.683 1.00 68.19 135 GLY A O 1
ATOM 1070 N N . LYS A 1 136 ? -17.734 14.836 7.009 1.00 73.38 136 LYS A N 1
ATOM 1071 C CA . LYS A 1 136 ? -16.840 15.669 6.188 1.00 73.38 136 LYS A CA 1
ATOM 1072 C C . LYS A 1 136 ? -15.499 14.989 5.911 1.00 73.38 136 LYS A C 1
ATOM 1074 O O . LYS A 1 136 ? -14.514 15.678 5.649 1.00 73.38 136 LYS A O 1
ATOM 1079 N N . LEU A 1 137 ? -15.435 13.662 6.027 1.00 73.50 137 LEU A N 1
ATOM 1080 C CA . LEU A 1 137 ? -14.176 12.940 5.914 1.00 73.50 137 LEU A CA 1
ATOM 1081 C C . LEU A 1 137 ? -13.652 13.021 4.468 1.00 73.50 137 LEU A C 1
ATOM 1083 O O . LEU A 1 137 ? -14.347 12.560 3.560 1.00 73.50 137 LEU A O 1
ATOM 1087 N N . PRO A 1 138 ? -12.454 13.591 4.230 1.00 76.44 138 PRO A N 1
ATOM 1088 C CA . PRO A 1 138 ? -11.853 13.582 2.902 1.00 76.44 138 PRO A CA 1
ATOM 1089 C C . PRO A 1 138 ? -11.617 12.146 2.431 1.00 76.44 138 PRO A C 1
ATOM 1091 O O . PRO A 1 138 ? -11.302 11.274 3.243 1.00 76.44 138 PRO A O 1
ATOM 1094 N N . ASP A 1 139 ? -11.737 11.913 1.125 1.00 83.50 139 ASP A N 1
ATOM 1095 C CA . ASP A 1 139 ? -11.476 10.614 0.500 1.00 83.50 139 ASP A CA 1
ATOM 1096 C C . ASP A 1 139 ? -9.966 10.353 0.406 1.00 83.50 139 ASP A C 1
ATOM 1098 O O . ASP A 1 139 ? -9.346 10.445 -0.648 1.00 83.50 139 ASP A O 1
ATOM 1102 N N . ASP A 1 140 ? -9.370 10.098 1.566 1.00 77.88 140 ASP A N 1
ATOM 1103 C CA . ASP A 1 140 ? -7.938 9.931 1.769 1.00 77.88 140 ASP A CA 1
ATOM 1104 C C . ASP A 1 140 ? -7.683 8.776 2.755 1.00 77.88 140 ASP A C 1
ATOM 1106 O O . ASP A 1 140 ? -8.276 8.757 3.843 1.00 77.88 140 ASP A O 1
ATOM 1110 N N . PRO A 1 141 ? -6.786 7.825 2.435 1.00 76.69 141 PRO A N 1
ATOM 1111 C CA . PRO A 1 141 ? -6.569 6.646 3.269 1.00 76.69 141 PRO A CA 1
ATOM 1112 C C . PRO A 1 141 ? -6.054 6.993 4.674 1.00 76.69 141 PRO A C 1
ATOM 1114 O O . PRO A 1 141 ? -6.411 6.312 5.635 1.00 76.69 141 PRO A O 1
ATOM 1117 N N . ASN A 1 142 ? -5.280 8.073 4.845 1.00 73.75 142 ASN A N 1
ATOM 1118 C CA . ASN A 1 142 ? -4.779 8.475 6.163 1.00 73.75 142 ASN A CA 1
ATOM 1119 C C . ASN A 1 142 ? -5.899 9.049 7.038 1.00 73.75 142 ASN A C 1
ATOM 1121 O O . ASN A 1 142 ? -5.932 8.810 8.249 1.00 73.75 142 ASN A O 1
ATOM 1125 N N . ARG A 1 143 ? -6.844 9.786 6.441 1.00 75.44 143 ARG A N 1
ATOM 1126 C CA . ARG A 1 143 ? -8.034 10.284 7.148 1.00 75.44 143 ARG A CA 1
ATOM 1127 C C . ARG A 1 143 ? -8.944 9.140 7.585 1.00 75.44 143 ARG A C 1
ATOM 1129 O O . ARG A 1 143 ? -9.384 9.143 8.735 1.00 75.44 143 ARG A O 1
ATOM 1136 N N . TYR A 1 144 ? -9.151 8.143 6.727 1.00 81.00 144 TYR A N 1
ATOM 1137 C CA . TYR A 1 144 ? -9.903 6.933 7.076 1.00 81.00 144 TYR A CA 1
ATOM 1138 C C . TYR A 1 144 ? -9.211 6.119 8.172 1.00 81.00 144 TYR A C 1
ATOM 1140 O O . TYR A 1 144 ? -9.862 5.756 9.150 1.00 81.00 144 TYR A O 1
ATOM 1148 N N . ALA A 1 145 ? -7.893 5.923 8.082 1.00 72.69 145 ALA A N 1
ATOM 1149 C CA . ALA A 1 145 ? -7.108 5.253 9.115 1.00 72.69 145 ALA A CA 1
ATOM 1150 C C . ALA A 1 145 ? -7.203 5.966 10.474 1.00 72.69 145 ALA A C 1
ATOM 1152 O O . ALA A 1 145 ? -7.445 5.334 11.502 1.00 72.69 145 ALA A O 1
ATOM 1153 N N . SER A 1 146 ? -7.060 7.294 10.484 1.00 72.06 146 SER A N 1
ATOM 1154 C CA . SER A 1 146 ? -7.163 8.105 11.701 1.00 72.06 146 SER A CA 1
ATOM 1155 C C . SER A 1 146 ? -8.557 8.018 12.333 1.00 72.06 146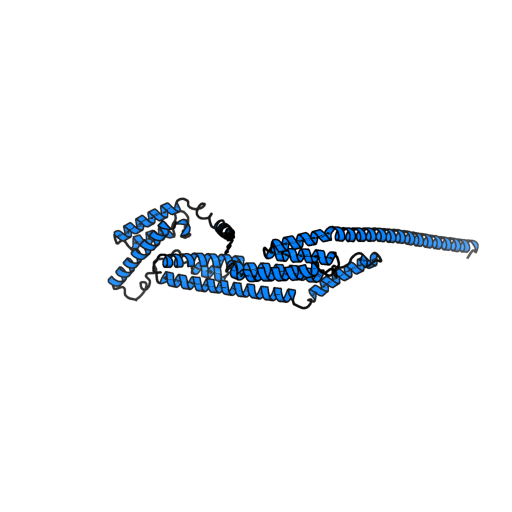 SER A C 1
ATOM 1157 O O . SER A 1 146 ? -8.666 7.772 13.536 1.00 72.06 146 SER A O 1
ATOM 1159 N N . ALA A 1 147 ? -9.617 8.148 11.528 1.00 72.94 147 ALA A N 1
ATOM 1160 C CA . ALA A 1 147 ? -10.995 8.016 11.994 1.00 72.94 147 ALA A CA 1
ATOM 1161 C C . ALA A 1 147 ? -11.289 6.600 12.518 1.00 72.94 147 ALA A C 1
ATOM 1163 O O . ALA A 1 147 ? -11.876 6.436 13.587 1.00 72.94 147 ALA A O 1
ATOM 1164 N N . GLY A 1 148 ? -10.835 5.576 11.793 1.00 75.56 148 GLY A N 1
ATOM 1165 C CA . GLY A 1 148 ? -10.980 4.175 12.171 1.00 75.56 148 GLY A CA 1
ATOM 1166 C C . GLY A 1 148 ? -10.280 3.846 13.488 1.00 75.56 148 GLY A C 1
ATOM 1167 O O . GLY A 1 148 ? -10.880 3.219 14.356 1.00 75.56 148 GLY A O 1
ATOM 1168 N N . ASN A 1 149 ? -9.050 4.326 13.689 1.00 72.94 149 ASN A N 1
ATOM 1169 C CA . ASN A 1 149 ? -8.304 4.116 14.932 1.00 72.94 149 ASN A CA 1
ATOM 1170 C C . ASN A 1 149 ? -8.941 4.830 16.129 1.00 72.94 149 ASN A C 1
ATOM 1172 O O . ASN A 1 149 ? -8.998 4.253 17.213 1.00 72.94 149 ASN A O 1
ATOM 1176 N N . LEU A 1 150 ? -9.482 6.036 15.933 1.00 71.38 150 LEU A N 1
ATOM 1177 C CA . LEU A 1 150 ? -10.253 6.730 16.968 1.00 71.38 150 LEU A CA 1
ATOM 1178 C C . LEU A 1 150 ? -11.488 5.916 17.387 1.00 71.38 150 LEU A C 1
ATOM 1180 O O . LEU A 1 150 ? -11.779 5.787 18.574 1.00 71.38 150 LEU A O 1
ATOM 1184 N N . ILE A 1 151 ? -12.210 5.350 16.418 1.00 76.50 151 ILE A N 1
ATOM 1185 C CA . ILE A 1 151 ? -13.389 4.522 16.693 1.00 76.50 151 ILE A CA 1
ATOM 1186 C C . ILE A 1 151 ? -12.991 3.208 17.382 1.00 76.50 151 ILE A C 1
ATOM 1188 O O . ILE A 1 151 ? -13.646 2.804 18.343 1.00 76.50 151 ILE A O 1
ATOM 1192 N N . ARG A 1 152 ? -11.902 2.560 16.947 1.00 78.44 152 ARG A N 1
ATOM 1193 C CA . ARG A 1 152 ? -11.368 1.351 17.596 1.00 78.44 152 ARG A CA 1
ATOM 1194 C C . ARG A 1 152 ? -10.939 1.596 19.034 1.00 78.44 152 ARG A C 1
ATOM 1196 O O . ARG A 1 152 ? -11.188 0.735 19.868 1.00 78.44 152 ARG A O 1
ATOM 1203 N N . ASP A 1 153 ? -10.343 2.749 19.337 1.00 72.12 153 ASP A N 1
ATOM 1204 C CA . ASP A 1 153 ? -10.015 3.119 20.717 1.00 72.12 153 ASP A CA 1
ATOM 1205 C C . ASP A 1 153 ? -11.279 3.114 21.586 1.00 72.12 153 ASP A C 1
ATOM 1207 O O . ASP A 1 153 ? -11.321 2.425 22.605 1.00 72.12 153 ASP A O 1
ATOM 1211 N N . LYS A 1 154 ? -12.360 3.757 21.124 1.00 75.88 154 LYS A N 1
ATOM 1212 C CA . LYS A 1 154 ? -13.650 3.745 21.832 1.00 75.88 154 LYS A CA 1
ATOM 1213 C C . LYS A 1 154 ? -14.227 2.334 21.978 1.00 75.88 154 LYS A C 1
ATOM 1215 O O . LYS A 1 154 ? -14.638 1.968 23.076 1.00 75.88 154 LYS A O 1
ATOM 1220 N N . LEU A 1 155 ? -14.202 1.522 20.919 1.00 82.12 155 LEU A N 1
ATOM 1221 C CA . LEU A 1 155 ? -14.662 0.128 20.973 1.00 82.12 155 LEU A CA 1
ATOM 1222 C C . LEU A 1 155 ? -13.839 -0.732 21.941 1.00 82.12 155 LEU A C 1
ATOM 1224 O O . LEU A 1 155 ? -14.409 -1.538 22.672 1.00 82.12 155 LEU A O 1
ATOM 1228 N N . SER A 1 156 ? -12.521 -0.526 22.002 1.00 77.25 156 SER A N 1
ATOM 1229 C CA . SER A 1 156 ? -11.627 -1.276 22.889 1.00 77.25 156 SER A CA 1
ATOM 1230 C C . SER A 1 156 ? -11.947 -1.057 24.367 1.00 77.25 156 SER A C 1
ATOM 1232 O O . SER A 1 156 ? -11.800 -1.978 25.166 1.00 77.25 156 SER A O 1
ATOM 1234 N N . LYS A 1 157 ? -12.452 0.127 24.734 1.00 73.94 157 LYS A N 1
ATOM 1235 C CA . LYS A 1 157 ? -12.881 0.419 26.107 1.00 73.94 157 LYS A CA 1
ATOM 1236 C C . LYS A 1 157 ? -14.116 -0.390 26.497 1.00 73.94 157 LYS A C 1
ATOM 1238 O O . LYS A 1 157 ? -14.137 -0.961 27.585 1.00 73.94 157 LYS A O 1
ATOM 1243 N N . TYR A 1 158 ? -15.099 -0.498 25.600 1.00 81.06 158 TYR A N 1
ATOM 1244 C CA . TYR A 1 158 ? -16.267 -1.356 25.824 1.00 81.06 158 TYR A CA 1
ATOM 1245 C C . TYR A 1 158 ? -15.876 -2.831 25.882 1.00 81.06 158 TYR A C 1
ATOM 1247 O O . TYR A 1 158 ? -16.289 -3.529 26.805 1.00 81.06 158 TYR A O 1
ATOM 1255 N N . GLN A 1 159 ? -15.035 -3.287 24.949 1.00 79.19 159 GLN A N 1
ATOM 1256 C CA . GLN A 1 159 ? -14.569 -4.673 24.928 1.00 79.19 159 GLN A CA 1
ATOM 1257 C C . GLN A 1 159 ? -13.821 -5.025 26.216 1.00 79.19 159 GLN A C 1
ATOM 1259 O O . GLN A 1 159 ? -14.118 -6.034 26.843 1.00 79.19 159 GLN A O 1
ATOM 1264 N N . TRP A 1 160 ? -12.926 -4.148 26.672 1.00 78.75 160 TRP A N 1
ATOM 1265 C CA . TRP A 1 160 ? -12.201 -4.340 27.922 1.00 78.75 160 TRP A CA 1
ATOM 1266 C C . TRP A 1 160 ? -13.139 -4.491 29.127 1.00 78.75 160 TRP A C 1
ATOM 1268 O O . TRP A 1 160 ? -12.888 -5.328 29.995 1.00 78.75 160 TRP A O 1
ATOM 1278 N N . ALA A 1 161 ? -14.213 -3.695 29.196 1.00 71.69 161 ALA A N 1
ATOM 1279 C CA . ALA A 1 161 ? -15.174 -3.780 30.292 1.00 71.69 161 ALA A CA 1
ATOM 1280 C C . ALA A 1 161 ? -15.854 -5.158 30.311 1.00 71.69 161 ALA A C 1
ATOM 1282 O O . ALA A 1 161 ? -15.877 -5.816 31.353 1.00 71.69 161 ALA A O 1
ATOM 1283 N N . VAL A 1 162 ? -16.300 -5.628 29.143 1.00 76.81 162 VAL A N 1
ATOM 1284 C CA . VAL A 1 162 ? -16.884 -6.965 28.971 1.00 76.81 162 VAL A CA 1
ATOM 1285 C C . VAL A 1 162 ? -15.879 -8.062 29.343 1.00 76.81 162 VAL A C 1
ATOM 1287 O O . VAL A 1 162 ? -16.205 -8.942 30.139 1.00 76.81 162 VAL A O 1
ATOM 1290 N N . ASP A 1 163 ? -14.638 -7.971 28.860 1.00 72.00 163 ASP A N 1
ATOM 1291 C CA . ASP A 1 163 ? -13.574 -8.953 29.121 1.00 72.00 163 ASP A CA 1
ATOM 1292 C C . ASP A 1 163 ? -13.200 -9.054 30.610 1.00 72.00 163 ASP A C 1
ATOM 1294 O O . ASP A 1 163 ? -12.705 -10.083 31.067 1.00 72.00 163 ASP A O 1
ATOM 1298 N N . ASN A 1 164 ? -13.438 -7.994 31.390 1.00 69.56 164 ASN A N 1
ATOM 1299 C CA . ASN A 1 164 ? -13.194 -7.968 32.837 1.00 69.56 164 ASN A CA 1
ATOM 1300 C C . ASN A 1 164 ? -14.472 -8.235 33.658 1.00 69.56 164 ASN A C 1
ATOM 1302 O O . ASN A 1 164 ? -14.482 -8.004 34.867 1.00 69.56 164 ASN A O 1
ATOM 1306 N N . GLY A 1 165 ? -15.533 -8.745 33.023 1.00 68.06 165 GLY A N 1
ATOM 1307 C CA . GLY A 1 165 ? -16.761 -9.183 33.689 1.00 68.06 165 GLY A CA 1
ATOM 1308 C C . GLY A 1 165 ? -17.721 -8.055 34.071 1.00 68.06 165 GLY A C 1
ATOM 1309 O O . GLY A 1 165 ? -18.655 -8.287 34.840 1.00 68.06 165 GLY A O 1
ATOM 1310 N N . PHE A 1 166 ? -17.514 -6.840 33.558 1.00 71.06 166 PHE A N 1
ATOM 1311 C CA . PHE A 1 166 ? -18.463 -5.746 33.734 1.00 71.06 166 PHE A CA 1
ATOM 1312 C C . PHE A 1 166 ? -19.578 -5.838 32.688 1.00 71.06 166 PHE A C 1
ATOM 1314 O O . PHE A 1 166 ? -19.329 -6.068 31.505 1.00 71.06 166 PHE A O 1
ATOM 1321 N N . MET A 1 167 ? -20.822 -5.615 33.114 1.00 72.56 167 MET A N 1
ATOM 1322 C CA . MET A 1 167 ? -21.942 -5.449 32.188 1.00 72.56 167 MET A CA 1
ATOM 1323 C C . MET A 1 167 ? -21.963 -4.016 31.661 1.00 72.56 167 MET A C 1
ATOM 1325 O O . MET A 1 167 ? -21.963 -3.072 32.447 1.00 72.56 167 MET A O 1
ATOM 1329 N N . LEU A 1 168 ? -22.018 -3.849 30.341 1.00 68.75 168 LEU A N 1
ATOM 1330 C CA . LEU A 1 168 ? -22.199 -2.530 29.736 1.00 68.75 168 LEU A CA 1
ATOM 1331 C C . LEU A 1 168 ? -23.575 -1.964 30.100 1.00 68.75 168 LEU A C 1
ATOM 1333 O O . LEU A 1 168 ? -24.584 -2.667 29.982 1.00 68.75 168 LEU A O 1
ATOM 1337 N N . LEU A 1 169 ? -23.614 -0.691 30.493 1.00 73.94 169 LEU A N 1
ATOM 1338 C CA . LEU A 1 169 ? -24.864 0.052 30.666 1.00 73.94 169 LEU A CA 1
ATOM 1339 C C . LEU A 1 169 ? -25.577 0.212 29.308 1.00 73.94 169 LEU A C 1
ATOM 1341 O O . LEU A 1 169 ? -24.931 0.155 28.262 1.00 73.94 169 LEU A O 1
ATOM 1345 N N . ALA A 1 170 ? -26.895 0.445 29.301 1.00 68.88 170 ALA A N 1
ATOM 1346 C CA . ALA A 1 170 ? -27.688 0.555 28.063 1.00 68.88 170 ALA A CA 1
ATOM 1347 C C . ALA A 1 170 ? -27.096 1.564 27.054 1.00 68.88 170 ALA A C 1
ATOM 1349 O O . ALA A 1 170 ? -27.034 1.310 25.852 1.00 68.88 170 ALA A O 1
ATOM 1350 N N . ASP A 1 171 ? -26.571 2.679 27.548 1.00 66.88 171 ASP A N 1
ATOM 1351 C CA . ASP A 1 171 ? -25.936 3.719 26.740 1.00 66.88 171 ASP A CA 1
ATOM 1352 C C . ASP A 1 171 ? -24.588 3.305 26.165 1.00 66.88 171 ASP A C 1
ATOM 1354 O O . ASP A 1 171 ? -24.218 3.723 25.070 1.00 66.88 171 ASP A O 1
ATOM 1358 N N . GLU A 1 172 ? -23.830 2.512 26.922 1.00 71.81 172 GLU A N 1
ATOM 1359 C CA . GLU A 1 172 ? -22.543 1.969 26.502 1.00 71.81 172 GLU A CA 1
ATOM 1360 C C . GLU A 1 172 ? -22.760 0.905 25.427 1.00 71.81 172 GLU A C 1
ATOM 1362 O O . GLU A 1 172 ? -22.004 0.869 24.463 1.00 71.81 172 GLU A O 1
ATOM 1367 N N . GLN A 1 173 ? -23.841 0.124 25.529 1.00 79.88 173 GLN A N 1
ATOM 1368 C CA . GLN A 1 173 ? -24.289 -0.783 24.470 1.00 79.88 173 GLN A CA 1
ATOM 1369 C C . GLN A 1 173 ? -24.697 -0.002 23.212 1.00 79.88 173 GLN A C 1
ATOM 1371 O O . GLN A 1 173 ? -24.201 -0.284 22.123 1.00 79.88 173 GLN A O 1
ATOM 1376 N N . ALA A 1 174 ? -25.522 1.042 23.354 1.00 81.56 174 ALA A N 1
ATOM 1377 C CA . ALA A 1 174 ? -25.903 1.909 22.235 1.00 81.56 174 ALA A CA 1
ATOM 1378 C C . ALA A 1 174 ? -24.692 2.648 21.626 1.00 81.56 174 ALA A C 1
ATOM 1380 O O . ALA A 1 174 ? -24.632 2.894 20.420 1.00 81.56 174 ALA A O 1
ATOM 1381 N N . GLY A 1 175 ? -23.713 3.015 22.455 1.00 80.31 175 GLY A N 1
ATOM 1382 C CA . GLY A 1 175 ? -22.430 3.573 22.040 1.00 80.31 175 GLY A CA 1
ATOM 1383 C C . GLY A 1 175 ? -21.611 2.561 21.245 1.00 80.31 175 GLY A C 1
ATOM 1384 O O . GLY A 1 175 ? -21.183 2.872 20.135 1.00 80.31 175 GLY A O 1
ATOM 1385 N N . GLN A 1 176 ? -21.444 1.347 21.768 1.00 85.44 176 GLN A N 1
ATOM 1386 C CA . GLN A 1 176 ? -20.754 0.247 21.099 1.00 85.44 176 GLN A CA 1
ATOM 1387 C C . GLN A 1 176 ? -21.371 -0.032 19.723 1.00 85.44 176 GLN A C 1
ATOM 1389 O O . GLN A 1 176 ? -20.647 -0.033 18.730 1.00 85.44 176 GLN A O 1
ATOM 1394 N N . GLU A 1 177 ? -22.697 -0.168 19.636 1.00 89.38 177 GLU A N 1
ATOM 1395 C CA . GLU A 1 177 ? -23.411 -0.372 18.370 1.00 89.38 177 GLU A CA 1
ATOM 1396 C C . GLU A 1 177 ? -23.205 0.801 17.399 1.00 89.38 177 GLU A C 1
ATOM 1398 O O . GLU A 1 177 ? -22.915 0.603 16.212 1.00 89.38 177 GLU A O 1
ATOM 1403 N N . PHE A 1 178 ? -23.296 2.040 17.900 1.00 86.50 178 PHE A N 1
ATOM 1404 C CA . PHE A 1 178 ? -23.044 3.236 17.103 1.00 86.50 178 PHE A CA 1
ATOM 1405 C C . PHE A 1 178 ? -21.642 3.191 16.493 1.00 86.50 178 PHE A C 1
ATOM 1407 O O . PHE A 1 178 ? -21.509 3.296 15.272 1.00 86.50 178 PHE A O 1
ATOM 1414 N N . TYR A 1 179 ? -20.607 3.030 17.318 1.00 84.81 179 TYR A N 1
ATOM 1415 C CA . TYR A 1 179 ? -19.214 3.041 16.880 1.00 84.81 179 TYR A CA 1
ATOM 1416 C C . TYR A 1 179 ? -18.900 1.868 15.953 1.00 84.81 179 TYR A C 1
ATOM 1418 O O . TYR A 1 179 ? -18.282 2.091 14.912 1.00 84.81 179 TYR A O 1
ATOM 1426 N N . GLN A 1 180 ? -19.400 0.667 16.256 1.00 92.56 180 GLN A N 1
ATOM 1427 C CA . GLN A 1 180 ? -19.221 -0.513 15.412 1.00 92.56 180 GLN A CA 1
ATOM 1428 C C . GLN A 1 180 ? -19.796 -0.273 14.014 1.00 92.56 180 GLN A C 1
ATOM 1430 O O . GLN A 1 180 ? -19.078 -0.383 13.025 1.00 92.56 180 GLN A O 1
ATOM 1435 N N . THR A 1 181 ? -21.035 0.219 13.928 1.00 91.62 181 THR A N 1
ATOM 1436 C CA . THR A 1 181 ? -21.681 0.534 12.643 1.00 91.62 181 THR A CA 1
ATOM 1437 C C . THR A 1 181 ? -20.869 1.532 11.807 1.00 91.62 181 THR A C 1
ATOM 1439 O O . THR A 1 181 ? -20.859 1.469 10.577 1.00 91.62 181 THR A O 1
ATOM 1442 N N . ARG A 1 182 ? -20.206 2.509 12.443 1.00 87.12 182 ARG A N 1
ATOM 1443 C CA . ARG A 1 182 ? -19.386 3.502 11.725 1.00 87.12 182 ARG A CA 1
ATOM 1444 C C . ARG A 1 182 ? -18.044 2.915 11.304 1.00 87.12 182 ARG A C 1
ATOM 1446 O O . ARG A 1 182 ? -17.608 3.195 10.189 1.00 87.12 182 ARG A O 1
ATOM 1453 N N . LEU A 1 183 ? -17.422 2.100 12.154 1.00 88.62 183 LEU A N 1
ATOM 1454 C CA . LEU A 1 183 ? -16.210 1.369 11.800 1.00 88.62 183 LEU A CA 1
ATOM 1455 C C . LEU A 1 183 ? -16.462 0.467 10.588 1.00 88.62 183 LEU A C 1
ATOM 1457 O O . LEU A 1 183 ?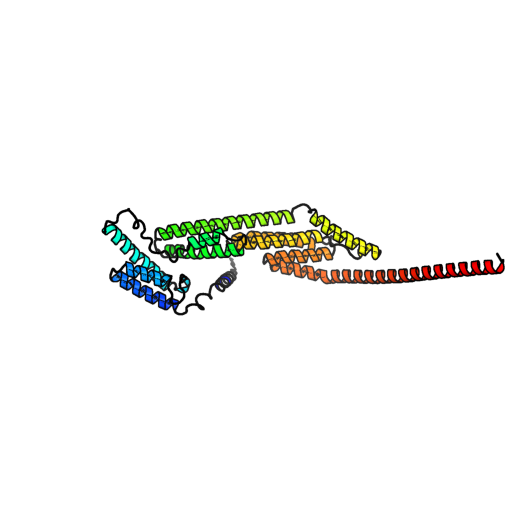 -15.705 0.530 9.624 1.00 88.62 183 LEU A O 1
ATOM 1461 N N . ASP A 1 184 ? -17.567 -0.278 10.589 1.00 92.81 184 ASP A N 1
ATOM 1462 C CA . ASP A 1 184 ? -17.941 -1.172 9.492 1.00 92.81 184 ASP A CA 1
ATOM 1463 C C . ASP A 1 184 ? -18.120 -0.409 8.174 1.00 92.81 184 ASP A C 1
ATOM 1465 O O . ASP A 1 184 ? -17.660 -0.858 7.125 1.00 92.81 184 ASP A O 1
ATOM 1469 N N . ARG A 1 185 ? -18.713 0.793 8.214 1.00 90.31 185 ARG A N 1
ATOM 1470 C CA . ARG A 1 185 ? -18.834 1.668 7.033 1.00 90.31 185 ARG A CA 1
ATOM 1471 C C . ARG A 1 185 ? -17.478 2.147 6.515 1.00 90.31 185 ARG A C 1
ATOM 1473 O O . ARG A 1 185 ? -17.266 2.144 5.305 1.00 90.31 185 ARG A O 1
ATOM 1480 N N . LEU A 1 186 ? -16.565 2.546 7.403 1.00 85.19 186 LEU A N 1
ATOM 1481 C CA . LEU A 1 186 ? -15.209 2.954 7.013 1.00 85.19 186 LEU A CA 1
ATOM 1482 C C . LEU A 1 186 ? -14.433 1.796 6.380 1.00 85.19 186 LEU A C 1
ATOM 1484 O O . LEU A 1 186 ? -13.766 1.989 5.361 1.00 85.19 186 LEU A O 1
ATOM 1488 N N . ILE A 1 187 ? -14.543 0.601 6.968 1.00 92.69 187 ILE A N 1
ATOM 1489 C CA . ILE A 1 187 ? -13.943 -0.633 6.453 1.00 92.69 187 ILE A CA 1
ATOM 1490 C C . ILE A 1 187 ? -14.527 -0.962 5.077 1.00 92.69 187 ILE A C 1
ATOM 1492 O O . ILE A 1 187 ? -13.769 -1.191 4.138 1.00 92.69 187 ILE A O 1
ATOM 1496 N N . ALA A 1 188 ? -15.853 -0.932 4.922 1.00 95.25 188 ALA A N 1
ATOM 1497 C CA . ALA A 1 188 ? -16.518 -1.211 3.651 1.00 95.25 188 ALA A CA 1
ATOM 1498 C C . ALA A 1 188 ? -16.095 -0.231 2.545 1.00 95.25 188 ALA A C 1
ATOM 1500 O O . ALA A 1 188 ? -15.765 -0.663 1.440 1.00 95.25 188 ALA A O 1
ATOM 1501 N N . HIS A 1 189 ? -16.032 1.072 2.842 1.00 91.00 189 HIS A N 1
ATOM 1502 C CA . HIS A 1 189 ? -15.546 2.078 1.889 1.00 91.00 189 HIS A CA 1
ATOM 1503 C C . HIS A 1 189 ? -14.086 1.840 1.506 1.00 91.00 189 HIS A C 1
ATOM 1505 O O . HIS A 1 189 ? -13.736 1.862 0.328 1.00 91.00 189 HIS A O 1
ATOM 1511 N N . SER A 1 190 ? -13.238 1.552 2.492 1.00 92.25 190 SER A N 1
ATOM 1512 C CA . SER A 1 190 ? -11.816 1.296 2.262 1.00 92.25 190 SER A CA 1
ATOM 1513 C C . SER A 1 190 ? -11.582 0.037 1.427 1.00 92.25 190 SER A C 1
ATOM 1515 O O . SER A 1 190 ? -10.767 0.062 0.507 1.00 92.25 190 SER A O 1
ATOM 1517 N N . ARG A 1 191 ? -12.354 -1.032 1.662 1.00 97.06 191 ARG A N 1
ATOM 1518 C CA . ARG A 1 191 ? -12.358 -2.235 0.817 1.00 97.06 191 ARG A CA 1
ATOM 1519 C C . ARG A 1 191 ? -12.824 -1.939 -0.604 1.00 97.06 191 ARG A C 1
ATOM 1521 O O . ARG A 1 191 ? -12.209 -2.424 -1.551 1.00 97.06 191 ARG A O 1
ATOM 1528 N N . ALA A 1 192 ? -13.867 -1.126 -0.773 1.00 96.88 192 ALA A N 1
ATOM 1529 C CA . ALA A 1 192 ? -14.344 -0.722 -2.094 1.00 96.88 192 ALA A CA 1
ATOM 1530 C C . ALA A 1 192 ? -13.283 0.091 -2.857 1.00 96.88 192 ALA A C 1
ATOM 1532 O O . ALA A 1 192 ? -13.019 -0.192 -4.025 1.00 96.88 192 ALA A O 1
ATOM 1533 N N . ARG A 1 193 ? -12.619 1.047 -2.190 1.00 95.88 193 ARG A N 1
ATOM 1534 C CA . ARG A 1 193 ? -11.501 1.820 -2.757 1.00 95.88 193 ARG A CA 1
ATOM 1535 C C . ARG A 1 193 ? -10.308 0.936 -3.110 1.00 95.88 193 ARG A C 1
ATOM 1537 O O . ARG A 1 193 ? -9.820 1.018 -4.234 1.00 95.88 193 ARG A O 1
ATOM 1544 N N . GLY A 1 194 ? -9.886 0.062 -2.196 1.00 95.88 194 GLY A N 1
ATOM 1545 C CA . GLY A 1 194 ? -8.820 -0.910 -2.442 1.00 95.88 194 GLY A CA 1
ATOM 1546 C C . GLY A 1 194 ? -9.131 -1.810 -3.641 1.00 95.88 194 GLY A C 1
ATOM 1547 O O . GLY A 1 194 ? -8.312 -1.926 -4.545 1.00 95.88 194 GLY A O 1
ATOM 1548 N N . SER A 1 195 ? -10.347 -2.357 -3.713 1.00 96.12 195 SER A N 1
ATOM 1549 C CA . SER A 1 195 ? -10.787 -3.216 -4.823 1.00 96.12 195 SER A CA 1
ATOM 1550 C C . SER A 1 195 ? -10.833 -2.476 -6.162 1.00 96.12 195 SER A C 1
ATOM 1552 O O . SER A 1 195 ? -10.403 -3.014 -7.178 1.00 96.12 195 SER A O 1
ATOM 1554 N N . ALA A 1 196 ? -11.318 -1.230 -6.180 1.00 96.75 196 ALA A N 1
ATOM 1555 C CA . ALA A 1 196 ? -11.335 -0.410 -7.390 1.00 96.75 196 ALA A CA 1
ATOM 1556 C C . ALA A 1 196 ? -9.916 -0.114 -7.897 1.00 96.75 196 ALA A C 1
ATOM 1558 O O . ALA A 1 196 ? -9.667 -0.195 -9.095 1.00 96.75 196 ALA A O 1
ATOM 1559 N N . LEU A 1 197 ? -8.975 0.172 -6.991 1.00 96.56 197 LEU A N 1
ATOM 1560 C CA . LEU A 1 197 ? -7.569 0.369 -7.343 1.00 96.56 197 LEU A CA 1
ATOM 1561 C C . LEU A 1 197 ? -6.932 -0.920 -7.870 1.00 96.56 197 LEU A C 1
ATOM 1563 O O . LEU A 1 197 ? -6.227 -0.870 -8.868 1.00 96.56 197 LEU A O 1
ATOM 1567 N N . LEU A 1 198 ? -7.212 -2.079 -7.270 1.00 95.69 198 LEU A N 1
ATOM 1568 C CA . LEU A 1 198 ? -6.705 -3.360 -7.779 1.00 95.69 198 LEU A CA 1
ATOM 1569 C C . LEU A 1 198 ? -7.289 -3.725 -9.148 1.00 95.69 198 LEU A C 1
ATOM 1571 O O . LEU A 1 198 ? -6.591 -4.303 -9.974 1.00 95.69 198 LEU A O 1
ATOM 1575 N N . LYS A 1 199 ? -8.531 -3.326 -9.435 1.00 96.12 199 LYS A N 1
ATOM 1576 C CA . LYS A 1 199 ? -9.076 -3.423 -10.791 1.00 96.12 199 LYS A CA 1
ATOM 1577 C C . LYS A 1 199 ? -8.295 -2.537 -11.767 1.00 96.12 199 LYS A C 1
ATOM 1579 O O . LYS A 1 199 ? -7.876 -3.024 -12.807 1.00 96.12 199 LYS A O 1
ATOM 1584 N N . THR A 1 200 ? -8.034 -1.279 -11.404 1.00 95.50 200 THR A N 1
ATOM 1585 C CA . THR A 1 200 ? -7.207 -0.373 -12.217 1.00 95.50 200 THR A CA 1
ATOM 1586 C C . THR A 1 200 ? -5.791 -0.918 -12.427 1.00 95.50 200 THR A C 1
ATOM 1588 O O . THR A 1 200 ? -5.248 -0.786 -13.517 1.00 95.50 200 THR A O 1
ATOM 1591 N N . GLU A 1 201 ? -5.181 -1.533 -11.409 1.00 96.69 201 GLU A N 1
ATOM 1592 C CA . GLU A 1 201 ? -3.886 -2.219 -11.533 1.00 96.69 201 GLU A CA 1
ATOM 1593 C C . GLU A 1 201 ? -3.950 -3.328 -12.578 1.00 96.69 201 GLU A C 1
ATOM 1595 O O . GLU A 1 201 ? -3.107 -3.367 -13.474 1.00 96.69 201 GLU A O 1
ATOM 1600 N N . SER A 1 202 ? -4.973 -4.179 -12.495 1.00 94.56 202 SER A N 1
ATOM 1601 C CA . SER A 1 202 ? -5.170 -5.249 -13.464 1.00 94.56 202 SER A CA 1
ATOM 1602 C C . SER A 1 202 ? -5.332 -4.675 -14.868 1.00 94.56 202 SER A C 1
ATOM 1604 O O . SER A 1 202 ? -4.655 -5.135 -15.778 1.00 94.56 202 SER A O 1
ATOM 1606 N N . ASP A 1 203 ? -6.153 -3.637 -15.040 1.00 92.81 203 ASP A N 1
ATOM 1607 C CA . ASP A 1 203 ? -6.372 -2.983 -16.333 1.00 92.81 203 ASP A CA 1
ATOM 1608 C C . ASP A 1 203 ? -5.070 -2.379 -16.901 1.00 92.81 203 ASP A C 1
ATOM 1610 O O . ASP A 1 203 ? -4.843 -2.444 -18.107 1.00 92.81 203 ASP A O 1
ATOM 1614 N N . ILE A 1 204 ? -4.177 -1.849 -16.052 1.00 91.94 204 ILE A N 1
ATOM 1615 C CA . ILE A 1 204 ? -2.847 -1.365 -16.468 1.00 91.94 204 ILE A CA 1
ATOM 1616 C C . ILE A 1 204 ? -1.984 -2.515 -16.995 1.00 91.94 204 ILE A C 1
ATOM 1618 O O . ILE A 1 204 ? -1.310 -2.361 -18.011 1.00 91.94 204 ILE A O 1
ATOM 1622 N N . VAL A 1 205 ? -1.966 -3.656 -16.303 1.00 90.88 205 VAL A N 1
ATOM 1623 C CA . VAL A 1 205 ? -1.063 -4.763 -16.648 1.00 90.88 205 VAL A CA 1
ATOM 1624 C C . VAL A 1 205 ? -1.596 -5.590 -17.818 1.00 90.88 205 VAL A C 1
ATOM 1626 O O . VAL A 1 205 ? -0.830 -5.913 -18.726 1.00 90.88 205 VAL A O 1
ATOM 1629 N N . SER A 1 206 ? -2.890 -5.920 -17.823 1.00 87.56 206 SER A N 1
ATOM 1630 C CA . SER A 1 206 ? -3.507 -6.812 -18.813 1.00 87.56 206 SER A CA 1
ATOM 1631 C C . SER A 1 206 ? -4.219 -6.102 -19.963 1.00 87.56 206 SER A C 1
ATOM 1633 O O . SER A 1 206 ? -4.637 -6.773 -20.901 1.00 87.56 206 SER A O 1
ATOM 1635 N N . GLY A 1 207 ? -4.418 -4.785 -19.889 1.00 82.50 207 GLY A N 1
ATOM 1636 C CA . GLY A 1 207 ? -5.132 -4.034 -20.920 1.00 82.50 207 GLY A CA 1
ATOM 1637 C C . GLY A 1 207 ? -4.342 -3.872 -22.217 1.00 82.50 207 GLY A C 1
ATOM 1638 O O . GLY A 1 207 ? -3.111 -3.984 -22.247 1.00 82.50 207 GLY A O 1
ATOM 1639 N N . ASP A 1 208 ? -5.054 -3.543 -23.292 1.00 84.44 208 ASP A N 1
ATOM 1640 C CA . ASP A 1 208 ? -4.432 -3.112 -24.543 1.00 84.44 208 ASP A CA 1
ATOM 1641 C C . ASP A 1 208 ? -3.620 -1.830 -24.331 1.00 84.44 208 ASP A C 1
ATOM 1643 O O . ASP A 1 208 ? -3.874 -1.046 -23.412 1.00 84.44 208 ASP A O 1
ATOM 1647 N N . ILE A 1 209 ? -2.617 -1.615 -25.183 1.00 81.69 209 ILE A N 1
ATOM 1648 C CA . ILE A 1 209 ? -1.873 -0.355 -25.215 1.00 81.69 209 ILE A CA 1
ATOM 1649 C C . ILE A 1 209 ? -2.858 0.804 -25.429 1.00 81.69 209 ILE A C 1
ATOM 1651 O O . ILE A 1 209 ? -3.590 0.852 -26.422 1.00 81.69 209 ILE A O 1
ATOM 1655 N N . THR A 1 210 ? -2.855 1.753 -24.496 1.00 83.69 210 THR A N 1
ATOM 1656 C CA . THR A 1 210 ? -3.689 2.957 -24.571 1.00 83.69 210 THR A CA 1
ATOM 1657 C C . THR A 1 210 ? -3.149 3.936 -25.613 1.00 83.69 210 THR A C 1
ATOM 1659 O O . THR A 1 210 ? -1.955 3.952 -25.901 1.00 83.69 210 THR A O 1
ATOM 1662 N N . GLU A 1 211 ? -3.998 4.815 -26.155 1.00 83.81 211 GLU A N 1
ATOM 1663 C CA . GLU A 1 211 ? -3.559 5.833 -27.130 1.00 83.81 211 GLU A CA 1
ATOM 1664 C C . GLU A 1 211 ? -2.467 6.760 -26.575 1.00 83.81 211 GLU A C 1
ATOM 1666 O O . GLU A 1 211 ? -1.534 7.114 -27.291 1.00 83.81 211 GLU A O 1
ATOM 1671 N N . ASN A 1 212 ? -2.517 7.085 -25.280 1.00 80.88 212 ASN A N 1
ATOM 1672 C CA . ASN A 1 212 ? -1.459 7.863 -24.633 1.00 80.88 212 ASN A CA 1
ATOM 1673 C C . ASN A 1 212 ? -0.134 7.089 -24.575 1.00 80.88 212 ASN A C 1
ATOM 1675 O O . ASN A 1 212 ? 0.919 7.674 -24.806 1.00 80.88 212 ASN A O 1
ATOM 1679 N N . GLU A 1 213 ? -0.172 5.783 -24.296 1.00 82.94 213 GLU A N 1
ATOM 1680 C CA . GLU A 1 213 ? 1.026 4.936 -24.333 1.00 82.94 213 GLU A CA 1
ATOM 1681 C C . GLU A 1 213 ? 1.576 4.826 -25.759 1.00 82.94 213 GLU A C 1
ATOM 1683 O O . GLU A 1 213 ? 2.782 4.970 -25.940 1.00 82.94 213 GLU A O 1
ATOM 1688 N N . LYS A 1 214 ? 0.716 4.677 -26.782 1.00 83.69 214 LYS A N 1
ATOM 1689 C CA . LYS A 1 214 ? 1.148 4.722 -28.194 1.00 83.69 214 LYS A CA 1
ATOM 1690 C C . LYS A 1 214 ? 1.823 6.039 -28.526 1.00 83.69 214 LYS A C 1
ATOM 1692 O O . LYS A 1 214 ? 2.858 6.032 -29.178 1.00 83.69 214 LYS A O 1
ATOM 1697 N N . PHE A 1 215 ? 1.236 7.155 -28.099 1.00 82.19 215 PHE A N 1
ATOM 1698 C CA . PHE A 1 215 ? 1.773 8.480 -28.372 1.00 82.19 215 PHE A CA 1
ATOM 1699 C C . PHE A 1 215 ? 3.154 8.669 -27.743 1.00 82.19 215 PHE A C 1
ATOM 1701 O O . PHE A 1 215 ? 4.063 9.119 -28.430 1.00 82.19 215 PHE A O 1
ATOM 1708 N N . VAL A 1 216 ? 3.333 8.289 -26.473 1.00 83.81 216 VAL A N 1
ATOM 1709 C CA . VAL A 1 216 ? 4.633 8.388 -25.789 1.00 83.81 216 VAL A CA 1
ATOM 1710 C C . VAL A 1 216 ? 5.672 7.489 -26.457 1.00 83.81 216 VAL A C 1
ATOM 1712 O O . VAL A 1 216 ? 6.753 7.968 -26.785 1.00 83.81 216 VAL A O 1
ATOM 1715 N N . LEU A 1 217 ? 5.333 6.224 -26.728 1.00 84.31 217 LEU A N 1
ATOM 1716 C CA . LEU A 1 217 ? 6.247 5.290 -27.395 1.00 84.31 217 LEU A CA 1
ATOM 1717 C C . LEU A 1 217 ? 6.622 5.774 -28.797 1.00 84.31 217 LEU A C 1
ATOM 1719 O O . LEU A 1 217 ? 7.786 5.711 -29.177 1.00 84.31 217 LEU A O 1
ATOM 1723 N N . LYS A 1 218 ? 5.651 6.297 -29.551 1.00 83.12 218 LYS A N 1
ATOM 1724 C CA . LYS A 1 218 ? 5.892 6.855 -30.879 1.00 83.12 218 LYS A CA 1
ATOM 1725 C C . LYS A 1 218 ? 6.752 8.113 -30.814 1.00 83.12 218 LYS A C 1
ATOM 1727 O O . LYS A 1 218 ? 7.657 8.247 -31.617 1.00 83.12 218 LYS A O 1
ATOM 1732 N N . ALA A 1 219 ? 6.515 9.011 -29.861 1.00 81.69 219 ALA A N 1
ATOM 1733 C CA . ALA A 1 219 ? 7.335 10.207 -29.696 1.00 81.69 219 ALA A CA 1
ATOM 1734 C C . ALA A 1 219 ? 8.791 9.858 -29.338 1.00 81.69 219 ALA A C 1
ATOM 1736 O O . ALA A 1 219 ? 9.709 10.481 -29.863 1.00 81.69 219 ALA A O 1
ATOM 1737 N N . GLU A 1 220 ? 9.010 8.847 -28.489 1.00 81.12 220 GLU A N 1
ATOM 1738 C CA . GLU A 1 220 ? 10.351 8.332 -28.182 1.00 81.12 220 GLU A CA 1
ATOM 1739 C C . GLU A 1 220 ? 11.000 7.691 -29.423 1.00 81.12 220 GLU A C 1
ATOM 1741 O O . GLU A 1 220 ? 12.157 7.977 -29.721 1.00 81.12 220 GLU A O 1
ATOM 1746 N N . GLN A 1 221 ? 10.246 6.900 -30.196 1.00 83.19 221 GLN A N 1
ATOM 1747 C CA . GLN A 1 221 ? 10.714 6.316 -31.459 1.00 83.19 221 GLN A CA 1
ATOM 1748 C C . GLN A 1 221 ? 11.057 7.380 -32.507 1.00 83.19 221 GLN A C 1
ATOM 1750 O O . GLN A 1 221 ? 12.123 7.307 -33.110 1.00 83.19 221 GLN A O 1
ATOM 1755 N N . ASP A 1 222 ? 10.194 8.376 -32.700 1.00 81.06 222 ASP A N 1
ATOM 1756 C CA . ASP A 1 222 ? 10.384 9.468 -33.657 1.00 81.06 222 ASP A CA 1
ATOM 1757 C C . ASP A 1 222 ? 11.604 10.321 -33.264 1.00 81.06 222 ASP A C 1
ATOM 1759 O O . ASP A 1 222 ? 12.400 10.697 -34.125 1.00 81.06 222 ASP A O 1
ATOM 1763 N N . ALA A 1 223 ? 11.805 10.583 -31.966 1.00 77.75 223 ALA A N 1
ATOM 1764 C CA . ALA A 1 223 ? 12.981 11.294 -31.465 1.00 77.75 223 ALA A CA 1
ATOM 1765 C C . ALA A 1 223 ? 14.278 10.496 -31.689 1.00 77.75 223 ALA A C 1
ATOM 1767 O O . ALA A 1 223 ? 15.259 11.048 -32.193 1.00 77.75 223 ALA A O 1
ATOM 1768 N N . SER A 1 224 ? 14.274 9.198 -31.371 1.00 78.94 224 SER A N 1
ATOM 1769 C CA . SER A 1 224 ? 15.397 8.296 -31.649 1.00 78.94 224 SER A CA 1
ATOM 1770 C C . SER A 1 224 ? 15.705 8.204 -33.145 1.00 78.94 224 SER A C 1
ATOM 1772 O O . SER A 1 224 ? 16.868 8.293 -33.532 1.00 78.94 224 SER A O 1
ATOM 1774 N N . ALA A 1 225 ? 14.681 8.082 -33.993 1.00 75.69 225 ALA A N 1
ATOM 1775 C CA . ALA A 1 225 ? 14.829 8.007 -35.444 1.00 75.69 225 ALA A CA 1
ATOM 1776 C C . ALA A 1 225 ? 15.356 9.320 -36.035 1.00 75.69 225 ALA A C 1
ATOM 1778 O O . ALA A 1 225 ? 16.224 9.295 -36.901 1.00 75.69 225 ALA A O 1
ATOM 1779 N N . MET A 1 226 ? 14.892 10.473 -35.545 1.00 76.12 226 MET A N 1
ATOM 1780 C CA . MET A 1 226 ? 15.395 11.777 -35.979 1.00 76.12 226 MET A CA 1
ATOM 1781 C C . MET A 1 226 ? 16.883 11.938 -35.655 1.00 76.12 226 MET A C 1
ATOM 1783 O O . MET A 1 226 ? 17.655 12.367 -36.510 1.00 76.12 226 MET A O 1
ATOM 1787 N N . LEU A 1 227 ? 17.301 11.566 -34.444 1.00 72.75 227 LEU A N 1
ATOM 1788 C CA . LEU A 1 227 ? 18.711 11.605 -34.056 1.00 72.75 227 LEU A CA 1
ATOM 1789 C C . LEU A 1 227 ? 19.546 10.581 -34.837 1.00 72.75 227 LEU A C 1
ATOM 1791 O O . LEU A 1 227 ? 20.631 10.918 -35.305 1.00 72.75 227 LEU A O 1
ATOM 1795 N N . GLY A 1 228 ? 19.024 9.370 -35.047 1.00 74.75 228 GLY A N 1
ATOM 1796 C CA . GLY A 1 228 ? 19.653 8.352 -35.890 1.00 74.75 228 GLY A CA 1
ATOM 1797 C C . GLY A 1 228 ? 19.824 8.811 -37.341 1.00 74.75 228 GLY A C 1
ATOM 1798 O O . GLY A 1 228 ? 20.887 8.616 -37.920 1.00 74.75 228 GLY A O 1
ATOM 1799 N N . ALA A 1 229 ? 18.827 9.497 -37.907 1.00 73.00 229 ALA A N 1
ATOM 1800 C CA . ALA A 1 229 ? 18.879 10.061 -39.254 1.00 73.00 229 ALA A CA 1
ATOM 1801 C C . ALA A 1 229 ? 19.893 11.208 -39.370 1.00 73.00 229 ALA A C 1
ATOM 1803 O O . ALA A 1 229 ? 20.626 11.267 -40.355 1.00 73.00 229 ALA A O 1
ATOM 1804 N N . ILE A 1 230 ? 19.979 12.086 -38.361 1.00 71.88 230 ILE A N 1
ATOM 1805 C CA . ILE A 1 230 ? 21.027 13.119 -38.288 1.00 71.88 230 ILE A CA 1
ATOM 1806 C C . ILE A 1 230 ? 22.411 12.464 -38.263 1.00 71.88 230 ILE A C 1
ATOM 1808 O O . ILE A 1 230 ? 23.312 12.937 -38.947 1.00 71.88 230 ILE A O 1
ATOM 1812 N N . MET A 1 231 ? 22.569 11.370 -37.513 1.00 70.44 231 MET A N 1
ATOM 1813 C CA . MET A 1 231 ? 23.842 10.658 -37.362 1.00 70.44 231 MET A CA 1
ATOM 1814 C C . MET A 1 231 ? 24.141 9.642 -38.479 1.00 70.44 231 MET A C 1
ATOM 1816 O O . MET A 1 231 ? 25.242 9.096 -38.531 1.00 70.44 231 MET A O 1
ATOM 1820 N N . GLY A 1 232 ? 23.192 9.379 -39.382 1.00 68.38 232 GLY A N 1
ATOM 1821 C CA . GLY A 1 232 ? 23.319 8.368 -40.435 1.00 68.38 232 GLY A CA 1
ATOM 1822 C C . GLY A 1 232 ? 23.412 6.920 -39.928 1.00 68.38 232 GLY A C 1
ATOM 1823 O O . GLY A 1 232 ? 23.892 6.059 -40.665 1.00 68.38 232 GLY A O 1
ATOM 1824 N N . ASP A 1 233 ? 22.996 6.646 -38.686 1.00 69.69 233 ASP A N 1
ATOM 1825 C CA . ASP A 1 233 ? 23.000 5.312 -38.069 1.00 69.69 233 ASP A CA 1
ATOM 1826 C C . ASP A 1 233 ? 21.884 5.188 -37.010 1.00 69.69 233 ASP A C 1
ATOM 1828 O O . ASP A 1 233 ? 21.957 5.742 -35.912 1.00 69.69 233 ASP A O 1
ATOM 1832 N N . GLU A 1 234 ? 20.837 4.425 -37.332 1.00 59.69 234 GLU A N 1
ATOM 1833 C CA . GLU A 1 234 ? 19.690 4.170 -36.445 1.00 59.69 234 GLU A CA 1
ATOM 1834 C C . GLU A 1 234 ? 20.032 3.242 -35.263 1.00 59.69 234 GLU A C 1
ATOM 1836 O O . GLU A 1 234 ? 19.316 3.215 -34.262 1.00 59.69 234 GLU A O 1
ATOM 1841 N N . SER A 1 235 ? 21.151 2.507 -35.325 1.00 63.25 235 SER A N 1
ATOM 1842 C CA . SER A 1 235 ? 21.572 1.567 -34.271 1.00 63.25 235 SER A CA 1
ATOM 1843 C C . SER A 1 235 ? 22.160 2.250 -33.028 1.00 63.25 235 SER A C 1
ATOM 1845 O O . SER A 1 235 ? 22.505 1.594 -32.039 1.00 63.25 235 SER A O 1
ATOM 1847 N N . VAL A 1 236 ? 22.280 3.575 -33.075 1.00 61.69 236 VAL A N 1
ATOM 1848 C CA . VAL A 1 236 ? 22.984 4.397 -32.093 1.00 61.69 236 VAL A CA 1
ATOM 1849 C C . VAL A 1 236 ? 22.078 4.856 -30.946 1.00 61.69 236 VAL A C 1
ATOM 1851 O O . VAL A 1 236 ? 22.568 5.137 -29.856 1.00 61.69 236 VAL A O 1
ATOM 1854 N N . LEU A 1 237 ? 20.754 4.865 -31.128 1.00 65.62 237 LEU A N 1
ATOM 1855 C CA . LEU A 1 237 ? 19.791 5.262 -30.089 1.00 65.62 237 LEU A CA 1
ATOM 1856 C C . LEU A 1 237 ? 18.537 4.365 -30.077 1.00 65.62 237 LEU A C 1
ATOM 1858 O O . LEU A 1 237 ? 17.424 4.859 -30.277 1.00 65.62 237 LEU A O 1
ATOM 1862 N N . PRO A 1 238 ? 18.676 3.045 -29.845 1.00 66.31 238 PRO A N 1
ATOM 1863 C CA . PRO A 1 238 ? 17.524 2.158 -29.761 1.00 66.31 238 PRO A CA 1
ATOM 1864 C C . PRO A 1 238 ? 16.622 2.535 -28.579 1.00 66.31 238 PRO A C 1
ATOM 1866 O O . PRO A 1 238 ? 17.091 2.750 -27.462 1.00 66.31 238 PRO A O 1
ATOM 1869 N N . VAL A 1 239 ? 15.311 2.571 -28.820 1.00 73.38 239 VAL A N 1
ATOM 1870 C CA . VAL A 1 239 ? 14.320 2.586 -27.738 1.00 73.38 239 VAL A CA 1
ATOM 1871 C C . VAL A 1 239 ? 14.330 1.206 -27.083 1.00 73.38 239 VAL A C 1
ATOM 1873 O O . VAL A 1 239 ? 14.212 0.194 -27.774 1.00 73.38 239 VAL A O 1
ATOM 1876 N N . SER A 1 240 ? 14.474 1.160 -25.756 1.00 76.88 240 SER A N 1
ATOM 1877 C CA . SER A 1 240 ? 14.456 -0.093 -24.992 1.00 76.88 240 SER A CA 1
ATOM 1878 C C . SER A 1 240 ? 13.173 -0.885 -25.272 1.00 76.88 240 SER A C 1
ATOM 1880 O O . SER A 1 240 ? 12.064 -0.375 -25.099 1.00 76.88 240 SER A O 1
ATOM 1882 N N . GLU A 1 241 ? 13.315 -2.156 -25.654 1.00 81.06 241 GLU A N 1
ATOM 1883 C CA . GLU A 1 241 ? 12.195 -3.083 -25.897 1.00 81.06 241 GLU A CA 1
ATOM 1884 C C . GLU A 1 241 ? 11.302 -3.241 -24.652 1.00 81.06 241 GLU A C 1
ATOM 1886 O O . GLU A 1 241 ? 10.107 -3.508 -24.766 1.00 81.06 241 GLU A O 1
ATOM 1891 N N . ALA A 1 242 ? 11.868 -3.016 -23.461 1.00 87.50 242 ALA A N 1
ATOM 1892 C CA . ALA A 1 242 ? 11.167 -3.100 -22.185 1.00 87.50 242 ALA A CA 1
ATOM 1893 C C . ALA A 1 242 ? 10.350 -1.847 -21.842 1.00 87.50 242 ALA A C 1
ATOM 1895 O O . ALA A 1 242 ? 9.571 -1.871 -20.888 1.00 87.50 242 ALA A O 1
ATOM 1896 N N . ARG A 1 243 ? 10.511 -0.740 -22.580 1.00 87.12 243 ARG A N 1
ATOM 1897 C CA . ARG A 1 243 ? 10.020 0.586 -22.178 1.00 87.12 243 ARG A CA 1
ATOM 1898 C C . ARG A 1 243 ? 8.537 0.600 -21.824 1.00 87.12 243 ARG A C 1
ATOM 1900 O O . ARG A 1 243 ? 8.146 1.112 -20.776 1.00 87.12 243 ARG A O 1
ATOM 1907 N N . HIS A 1 244 ? 7.727 -0.013 -22.677 1.00 88.44 244 HIS A N 1
ATOM 1908 C CA . HIS A 1 244 ? 6.291 -0.129 -22.471 1.00 88.44 244 HIS A CA 1
ATOM 1909 C C . HIS A 1 244 ? 5.940 -0.880 -21.173 1.00 88.44 244 HIS A C 1
ATOM 1911 O O . HIS A 1 244 ? 5.120 -0.422 -20.375 1.00 88.44 244 HIS A O 1
ATOM 1917 N N . ASP A 1 245 ? 6.589 -2.016 -20.931 1.00 90.94 245 ASP A N 1
ATOM 1918 C CA . ASP A 1 245 ? 6.341 -2.838 -19.748 1.00 90.94 245 ASP A CA 1
ATOM 1919 C C . ASP A 1 245 ? 6.802 -2.150 -18.463 1.00 90.94 245 ASP A C 1
ATOM 1921 O O . ASP A 1 245 ? 6.144 -2.257 -17.430 1.00 90.94 245 ASP A O 1
ATOM 1925 N N . VAL A 1 246 ? 7.911 -1.414 -18.527 1.00 90.44 246 VAL A N 1
ATOM 1926 C CA . VAL A 1 246 ? 8.461 -0.651 -17.401 1.00 90.44 246 VAL A CA 1
ATOM 1927 C C . VAL A 1 246 ? 7.515 0.484 -17.020 1.00 90.44 246 VAL A C 1
ATOM 1929 O O . VAL A 1 246 ? 7.189 0.635 -15.844 1.00 90.44 246 VAL A O 1
ATOM 1932 N N . MET A 1 247 ? 6.978 1.216 -18.003 1.00 90.12 247 MET A N 1
ATOM 1933 C CA . MET A 1 247 ? 5.946 2.230 -17.756 1.00 90.12 247 MET A CA 1
ATOM 1934 C C . MET A 1 247 ? 4.713 1.626 -17.071 1.00 90.12 247 MET A C 1
ATOM 1936 O O . MET A 1 247 ? 4.168 2.202 -16.124 1.00 90.12 247 MET A O 1
ATOM 1940 N N . ARG A 1 248 ? 4.269 0.445 -17.518 1.00 93.56 248 ARG A N 1
ATOM 1941 C CA . ARG A 1 248 ? 3.157 -0.271 -16.878 1.00 93.56 248 ARG A CA 1
ATOM 1942 C C . ARG A 1 248 ? 3.500 -0.725 -15.465 1.00 93.56 248 ARG A C 1
ATOM 1944 O O . ARG A 1 248 ? 2.666 -0.565 -14.575 1.00 93.56 248 ARG A O 1
ATOM 1951 N N . ALA A 1 249 ? 4.713 -1.223 -15.241 1.00 95.50 249 ALA A N 1
ATOM 1952 C CA . ALA A 1 249 ? 5.192 -1.643 -13.930 1.00 95.50 249 ALA A CA 1
ATOM 1953 C C . ALA A 1 249 ? 5.188 -0.481 -12.923 1.00 95.50 249 ALA A C 1
ATOM 1955 O O . ALA A 1 249 ? 4.662 -0.612 -11.818 1.00 95.50 249 ALA A O 1
ATOM 1956 N N . GLU A 1 250 ? 5.691 0.691 -13.315 1.00 93.75 250 GLU A N 1
ATOM 1957 C CA . GLU A 1 250 ? 5.707 1.893 -12.470 1.00 93.75 250 GLU A CA 1
ATOM 1958 C C . GLU A 1 250 ? 4.293 2.370 -12.104 1.00 93.75 250 GLU A C 1
ATOM 1960 O O . GLU A 1 250 ? 4.004 2.698 -10.941 1.00 93.75 250 GLU A O 1
ATOM 1965 N N . ARG A 1 251 ? 3.382 2.377 -13.085 1.00 94.50 251 ARG A N 1
ATOM 1966 C CA . ARG A 1 251 ? 1.974 2.740 -12.876 1.00 94.50 251 ARG A CA 1
ATOM 1967 C C . ARG A 1 251 ? 1.264 1.733 -11.974 1.00 94.50 251 ARG A C 1
ATOM 1969 O O . ARG A 1 251 ? 0.597 2.148 -11.025 1.00 94.50 251 ARG A O 1
ATOM 1976 N N . SER A 1 252 ? 1.433 0.434 -12.226 1.00 97.06 252 SER A N 1
ATOM 1977 C CA . SER A 1 252 ? 0.873 -0.641 -11.397 1.00 97.06 252 SER A CA 1
ATOM 1978 C C . SER A 1 252 ? 1.372 -0.523 -9.954 1.00 97.06 252 SER A C 1
ATOM 1980 O O . SER A 1 252 ? 0.557 -0.409 -9.039 1.00 97.06 252 SER A O 1
ATOM 1982 N N . LEU A 1 253 ? 2.685 -0.395 -9.732 1.00 96.19 253 LEU A N 1
ATOM 1983 C CA . LEU A 1 253 ? 3.270 -0.235 -8.396 1.00 96.19 253 LEU A CA 1
ATOM 1984 C C . LEU A 1 253 ? 2.708 0.991 -7.653 1.00 96.19 253 LEU A C 1
ATOM 1986 O O . LEU A 1 253 ? 2.453 0.940 -6.446 1.00 96.19 253 LEU A O 1
ATOM 1990 N N . THR A 1 254 ? 2.487 2.099 -8.366 1.00 95.88 254 THR A N 1
ATOM 1991 C CA . THR A 1 254 ? 1.877 3.312 -7.802 1.00 95.88 254 THR A CA 1
ATOM 1992 C C . THR A 1 254 ? 0.455 3.042 -7.317 1.00 95.88 254 THR A C 1
ATOM 1994 O O . THR A 1 254 ? 0.118 3.375 -6.178 1.00 95.88 254 THR A O 1
ATOM 1997 N N . VAL A 1 255 ? -0.365 2.385 -8.138 1.00 95.56 255 VAL A N 1
ATOM 1998 C CA . VAL A 1 255 ? -1.744 2.026 -7.786 1.00 95.56 255 VAL A CA 1
ATOM 1999 C C . VAL A 1 255 ? -1.779 1.024 -6.627 1.00 95.56 255 VAL A C 1
ATOM 2001 O O . VAL A 1 255 ? -2.535 1.222 -5.675 1.00 95.56 255 VAL A O 1
ATOM 2004 N N . MET A 1 256 ? -0.911 0.008 -6.637 1.00 96.62 256 MET A N 1
ATOM 2005 C CA . MET A 1 256 ? -0.784 -0.973 -5.551 1.00 96.62 256 MET A CA 1
ATOM 2006 C C . MET A 1 256 ? -0.380 -0.329 -4.225 1.00 96.62 256 MET A C 1
ATOM 2008 O O . MET A 1 256 ? -0.884 -0.720 -3.171 1.00 96.62 256 MET A O 1
ATOM 2012 N N . ARG A 1 257 ? 0.485 0.694 -4.249 1.00 94.62 257 ARG A N 1
ATOM 2013 C CA . ARG A 1 257 ? 0.867 1.442 -3.043 1.00 94.62 257 ARG A CA 1
ATOM 2014 C C . ARG A 1 257 ? -0.330 2.152 -2.419 1.00 94.62 257 ARG A C 1
ATOM 2016 O O . ARG A 1 257 ? -0.509 2.076 -1.204 1.00 94.62 257 ARG A O 1
ATOM 2023 N N . VAL A 1 258 ? -1.163 2.796 -3.234 1.00 92.69 258 VAL A N 1
ATOM 2024 C CA . VAL A 1 258 ? -2.381 3.462 -2.747 1.00 92.69 258 VAL A CA 1
ATOM 2025 C C . VAL A 1 258 ? -3.405 2.427 -2.273 1.00 92.69 258 VAL A C 1
ATOM 2027 O O . VAL A 1 258 ? -3.979 2.588 -1.198 1.00 92.69 258 VAL A O 1
ATOM 2030 N N . ALA A 1 259 ? -3.587 1.323 -3.004 1.00 95.25 259 ALA A N 1
ATOM 2031 C CA . ALA A 1 259 ? -4.472 0.231 -2.592 1.00 95.25 259 ALA A CA 1
ATOM 2032 C C . ALA A 1 259 ? -4.057 -0.340 -1.227 1.00 95.25 259 ALA A C 1
ATOM 2034 O O . ALA A 1 259 ? -4.890 -0.499 -0.334 1.00 95.25 259 ALA A O 1
ATOM 2035 N N . ARG A 1 260 ? -2.751 -0.553 -1.021 1.00 93.38 260 ARG A N 1
ATOM 2036 C CA . ARG A 1 260 ? -2.196 -0.991 0.262 1.00 93.38 260 ARG A CA 1
ATOM 2037 C C . ARG A 1 260 ? -2.505 -0.004 1.379 1.00 93.38 260 ARG A C 1
ATOM 2039 O O . ARG A 1 260 ? -2.884 -0.447 2.452 1.00 93.38 260 ARG A O 1
ATOM 2046 N N . GLN A 1 261 ? -2.397 1.304 1.156 1.00 88.75 261 GLN A N 1
ATOM 2047 C CA . GLN A 1 261 ? -2.742 2.300 2.180 1.00 88.75 261 GLN A CA 1
ATOM 2048 C C . GLN A 1 261 ? -4.213 2.218 2.605 1.00 88.75 261 GLN A C 1
ATOM 2050 O O . GLN A 1 261 ? -4.509 2.312 3.797 1.00 88.75 261 GLN A O 1
ATOM 2055 N N . TRP A 1 262 ? -5.122 1.990 1.654 1.00 91.44 262 TRP A N 1
ATOM 2056 C CA . TRP A 1 262 ? -6.545 1.805 1.940 1.00 91.44 262 TRP A CA 1
ATOM 2057 C C . TRP A 1 262 ? -6.844 0.525 2.725 1.00 91.44 262 TRP A C 1
ATOM 2059 O O . TRP A 1 262 ? -7.755 0.534 3.545 1.00 91.44 262 TRP A O 1
ATOM 2069 N N . LEU A 1 263 ? -6.094 -0.558 2.516 1.00 92.25 263 LEU A N 1
ATOM 2070 C CA . LEU A 1 263 ? -6.367 -1.840 3.177 1.00 92.25 263 LEU A CA 1
ATOM 2071 C C . LEU A 1 263 ? -5.570 -2.046 4.473 1.00 92.25 263 LEU A C 1
ATOM 2073 O O . LEU A 1 263 ? -6.096 -2.598 5.433 1.00 92.25 263 LEU A O 1
ATOM 2077 N N . GLN A 1 264 ? -4.333 -1.550 4.555 1.00 89.00 264 GLN A N 1
ATOM 2078 C CA . GLN A 1 264 ? -3.423 -1.824 5.677 1.00 89.00 264 GLN A CA 1
ATOM 2079 C C . GLN A 1 264 ? -3.901 -1.254 7.014 1.00 89.00 264 GLN A C 1
ATOM 2081 O O . GLN A 1 264 ? -3.530 -1.761 8.068 1.00 89.00 264 GLN A O 1
ATOM 2086 N N . TRP A 1 265 ? -4.692 -0.176 6.991 1.00 84.56 265 TRP A N 1
ATOM 2087 C CA . TRP A 1 265 ? -5.240 0.381 8.227 1.00 84.56 265 TRP A CA 1
ATOM 2088 C C . TRP A 1 265 ? -6.361 -0.502 8.784 1.00 84.56 265 TRP A C 1
ATOM 2090 O O . TRP A 1 265 ? -6.658 -0.434 9.980 1.00 84.56 265 TRP A O 1
ATOM 2100 N N . ILE A 1 266 ? -6.995 -1.318 7.932 1.00 89.00 266 ILE A N 1
ATOM 2101 C CA . ILE A 1 266 ? -8.002 -2.290 8.343 1.00 89.00 266 ILE A CA 1
ATOM 2102 C C . ILE A 1 266 ? -7.289 -3.379 9.140 1.00 89.00 266 ILE A C 1
ATOM 2104 O O . ILE A 1 266 ? -7.467 -3.424 10.355 1.00 89.00 266 ILE A O 1
ATOM 2108 N N . THR A 1 267 ? -6.449 -4.176 8.476 1.00 84.44 267 THR A N 1
ATOM 2109 C CA . THR A 1 267 ? -5.520 -5.131 9.093 1.00 84.44 267 THR A CA 1
ATOM 2110 C C . THR A 1 267 ? -4.354 -5.450 8.145 1.00 84.44 267 THR A C 1
ATOM 2112 O O . THR A 1 267 ? -4.370 -5.090 6.964 1.00 84.44 267 THR A O 1
ATOM 2115 N N . SER A 1 268 ? -3.340 -6.163 8.645 1.00 80.81 268 SER A N 1
ATOM 2116 C CA . SER A 1 268 ? -2.264 -6.718 7.814 1.00 80.81 268 SER A CA 1
ATOM 2117 C C . SER A 1 268 ? -2.760 -7.770 6.823 1.00 80.81 268 SER A C 1
ATOM 2119 O O . SER A 1 268 ? -2.259 -7.820 5.701 1.00 80.81 268 SER A O 1
ATOM 2121 N N . GLU A 1 269 ? -3.745 -8.589 7.203 1.00 86.94 269 GLU A N 1
ATOM 2122 C CA . GLU A 1 269 ? -4.287 -9.648 6.344 1.00 86.94 269 GLU A CA 1
ATOM 2123 C C . GLU A 1 269 ? -5.006 -9.071 5.120 1.00 86.94 269 GLU A C 1
ATOM 2125 O O . GLU A 1 269 ? -4.870 -9.613 4.029 1.00 86.94 269 GLU A O 1
ATOM 2130 N N . GLU A 1 270 ? -5.707 -7.942 5.264 1.00 89.38 270 GLU A N 1
ATOM 2131 C CA . GLU A 1 270 ? -6.375 -7.264 4.140 1.00 89.38 270 GLU A CA 1
ATOM 2132 C C . GLU A 1 270 ? -5.374 -6.722 3.107 1.00 89.38 270 GLU A C 1
ATOM 2134 O O . GLU A 1 270 ? -5.664 -6.677 1.914 1.00 89.38 270 GLU A O 1
ATOM 2139 N N . ALA A 1 271 ? -4.178 -6.320 3.547 1.00 89.69 271 ALA A N 1
ATOM 2140 C CA . ALA A 1 271 ? -3.125 -5.826 2.662 1.00 89.69 271 ALA A CA 1
ATOM 2141 C C . ALA A 1 271 ? -2.235 -6.941 2.082 1.00 89.69 271 ALA A C 1
ATOM 2143 O O . ALA A 1 271 ? -1.556 -6.712 1.079 1.00 89.69 271 ALA A O 1
ATOM 2144 N N . ALA A 1 272 ? -2.223 -8.134 2.686 1.00 85.88 272 ALA A N 1
ATOM 2145 C CA . ALA A 1 272 ? -1.336 -9.231 2.300 1.00 85.88 272 ALA A CA 1
ATOM 2146 C C . ALA A 1 272 ? -1.486 -9.681 0.829 1.00 85.88 272 ALA A C 1
ATOM 2148 O O . ALA A 1 272 ? -0.452 -9.847 0.175 1.00 85.88 272 ALA A O 1
ATOM 2149 N N . PRO A 1 273 ? -2.701 -9.799 0.247 1.00 93.69 273 PRO A N 1
ATOM 2150 C CA . PRO A 1 273 ? -2.859 -10.168 -1.162 1.00 93.69 273 PRO A CA 1
ATOM 2151 C C . PRO A 1 273 ? -2.157 -9.214 -2.136 1.00 93.69 273 PRO A C 1
ATOM 2153 O O . PRO A 1 273 ? -1.694 -9.641 -3.188 1.00 93.69 273 PRO A O 1
ATOM 2156 N N . ILE A 1 274 ? -2.022 -7.933 -1.779 1.00 95.62 274 ILE A N 1
ATOM 2157 C CA . ILE A 1 274 ? -1.321 -6.938 -2.604 1.00 95.62 274 ILE A CA 1
ATOM 2158 C C . ILE A 1 274 ? 0.184 -7.230 -2.637 1.00 95.62 274 ILE A C 1
ATOM 2160 O O . ILE A 1 274 ? 0.831 -7.031 -3.660 1.00 95.62 274 ILE A O 1
ATOM 2164 N N . LEU A 1 275 ? 0.753 -7.715 -1.531 1.00 93.56 275 LEU A N 1
ATOM 2165 C CA . LEU A 1 275 ? 2.170 -8.081 -1.475 1.00 93.56 275 LEU A CA 1
ATOM 2166 C C . LEU A 1 275 ? 2.445 -9.343 -2.298 1.00 93.56 275 LEU A C 1
ATOM 2168 O O . LEU A 1 275 ? 3.435 -9.376 -3.019 1.00 93.56 275 LEU A O 1
ATOM 2172 N N . VAL A 1 276 ? 1.545 -10.332 -2.243 1.00 94.75 276 VAL A N 1
ATOM 2173 C CA . VAL A 1 276 ? 1.614 -11.535 -3.092 1.00 94.75 276 VAL A CA 1
ATOM 2174 C C . VAL A 1 276 ? 1.555 -11.148 -4.567 1.00 94.75 276 VAL A C 1
ATOM 2176 O O . VAL A 1 276 ? 2.460 -11.491 -5.319 1.00 94.75 276 VAL A O 1
ATOM 2179 N N . LEU A 1 277 ? 0.570 -10.330 -4.949 1.00 96.94 277 LEU A N 1
ATOM 2180 C CA . LEU A 1 277 ? 0.444 -9.834 -6.317 1.00 96.94 277 LEU A CA 1
ATOM 2181 C C . LEU A 1 277 ? 1.715 -9.108 -6.780 1.00 96.94 277 LEU A C 1
ATOM 2183 O O . LEU A 1 277 ? 2.130 -9.263 -7.922 1.00 96.94 277 LEU A O 1
ATOM 2187 N N . ALA A 1 278 ? 2.361 -8.333 -5.905 1.00 97.69 278 ALA A N 1
ATOM 2188 C CA . ALA A 1 278 ? 3.593 -7.640 -6.260 1.00 97.69 278 ALA A CA 1
ATOM 2189 C C . ALA A 1 278 ? 4.746 -8.615 -6.518 1.00 97.69 278 ALA A C 1
ATOM 2191 O O . ALA A 1 278 ? 5.497 -8.401 -7.464 1.00 97.69 278 ALA A O 1
ATOM 2192 N N . VAL A 1 279 ? 4.874 -9.691 -5.734 1.00 97.81 279 VAL A N 1
ATOM 2193 C CA . VAL A 1 279 ? 5.855 -10.750 -6.022 1.00 97.81 279 VAL A CA 1
ATOM 2194 C C . VAL A 1 279 ? 5.567 -11.373 -7.384 1.00 97.81 279 VAL A C 1
ATOM 2196 O O . VAL A 1 279 ? 6.480 -11.431 -8.200 1.00 97.81 279 VAL A O 1
ATOM 2199 N N . ASP A 1 280 ? 4.307 -11.708 -7.680 1.00 97.69 280 ASP A N 1
ATOM 2200 C CA . ASP A 1 280 ? 3.924 -12.288 -8.975 1.00 97.69 280 ASP A CA 1
ATOM 2201 C C . ASP A 1 280 ? 4.289 -11.358 -10.149 1.00 97.69 280 ASP A C 1
ATOM 2203 O O . ASP A 1 280 ? 4.800 -11.803 -11.178 1.00 97.69 280 ASP A O 1
ATOM 2207 N N . ARG A 1 281 ? 4.070 -10.040 -10.005 1.00 97.19 281 ARG A N 1
ATOM 2208 C CA . ARG A 1 281 ? 4.499 -9.048 -11.011 1.00 97.19 281 ARG A CA 1
ATOM 2209 C C . ARG A 1 281 ? 6.020 -8.984 -11.140 1.00 97.19 281 ARG A C 1
ATOM 2211 O O . ARG A 1 281 ? 6.533 -8.898 -12.256 1.00 97.19 281 ARG A O 1
ATOM 2218 N N . GLY A 1 282 ? 6.735 -9.036 -10.017 1.00 97.81 282 GLY A N 1
ATOM 2219 C CA . GLY A 1 282 ? 8.193 -9.091 -9.988 1.00 97.81 282 GLY A CA 1
ATOM 2220 C C . GLY A 1 282 ? 8.743 -10.319 -10.713 1.00 97.81 282 GLY A C 1
ATOM 2221 O O . GLY A 1 282 ? 9.664 -10.178 -11.516 1.00 97.81 282 GLY A O 1
ATOM 2222 N N . ASP A 1 283 ? 8.146 -11.492 -10.493 1.00 98.12 283 ASP A N 1
ATOM 2223 C CA . ASP A 1 283 ? 8.566 -12.760 -11.098 1.00 98.12 283 ASP A CA 1
ATOM 2224 C C . ASP A 1 283 ? 8.398 -12.741 -12.624 1.00 98.12 283 ASP A C 1
ATOM 2226 O O . ASP A 1 283 ? 9.291 -13.180 -13.352 1.00 98.12 283 ASP A O 1
ATOM 2230 N N . VAL A 1 284 ? 7.301 -12.162 -13.130 1.00 96.94 284 VAL A N 1
ATOM 2231 C CA . VAL A 1 284 ? 7.077 -11.990 -14.578 1.00 96.94 284 VAL A CA 1
ATOM 2232 C C . VAL A 1 284 ? 8.164 -11.123 -15.216 1.00 96.94 284 VAL A C 1
ATOM 2234 O O . VAL A 1 284 ? 8.690 -11.469 -16.274 1.00 96.94 284 VAL A O 1
ATOM 2237 N N . LEU A 1 285 ? 8.517 -10.001 -14.585 1.00 97.56 285 LEU A N 1
ATOM 2238 C CA . LEU A 1 285 ? 9.555 -9.108 -15.107 1.00 97.56 285 LEU A CA 1
ATOM 2239 C C . LEU A 1 285 ? 10.948 -9.722 -14.978 1.00 97.56 285 LEU A C 1
ATOM 2241 O O . LEU A 1 285 ? 11.754 -9.592 -15.894 1.00 97.56 285 LEU A O 1
ATOM 2245 N N . LEU A 1 286 ? 11.221 -10.440 -13.888 1.00 97.62 286 LEU A N 1
ATOM 2246 C CA . LEU A 1 286 ? 12.478 -11.162 -13.718 1.00 97.62 286 LEU A CA 1
ATOM 2247 C C . LEU A 1 286 ? 12.659 -12.226 -14.809 1.00 97.62 286 LEU A C 1
ATOM 2249 O O . LEU A 1 286 ? 13.745 -12.332 -15.367 1.00 97.62 286 LEU A O 1
ATOM 2253 N N . ALA A 1 287 ? 11.600 -12.955 -15.170 1.00 97.19 287 ALA A N 1
ATOM 2254 C CA . ALA A 1 287 ? 11.653 -13.921 -16.264 1.00 97.19 287 ALA A CA 1
ATOM 2255 C C . ALA A 1 287 ? 12.008 -13.262 -17.610 1.00 97.19 287 ALA A C 1
ATOM 2257 O O . ALA A 1 287 ? 12.819 -13.806 -18.355 1.00 97.19 287 ALA A O 1
ATOM 2258 N N . ARG A 1 288 ? 11.465 -12.069 -17.901 1.00 95.88 288 ARG A N 1
ATOM 2259 C CA . ARG A 1 288 ? 11.839 -11.287 -19.097 1.00 95.88 288 ARG A CA 1
ATOM 2260 C C . ARG A 1 288 ? 13.272 -10.756 -19.023 1.00 95.88 288 ARG A C 1
ATOM 2262 O O . ARG A 1 288 ? 13.973 -10.751 -20.027 1.00 95.88 288 ARG A O 1
ATOM 2269 N N . ALA A 1 289 ? 13.735 -10.357 -17.839 1.00 96.06 289 ALA A N 1
ATOM 2270 C CA . ALA A 1 289 ? 15.119 -9.931 -17.621 1.00 96.06 289 ALA A CA 1
ATOM 2271 C C . ALA A 1 289 ? 16.132 -11.076 -17.814 1.00 96.06 289 ALA A C 1
ATOM 2273 O O . ALA A 1 289 ? 17.259 -10.859 -18.276 1.00 96.06 289 ALA A O 1
ATOM 2274 N N . ASP A 1 290 ? 15.742 -12.299 -17.453 1.00 95.94 290 ASP A N 1
ATOM 2275 C CA . ASP A 1 290 ? 16.552 -13.508 -17.613 1.00 95.94 290 ASP A CA 1
ATOM 2276 C C . ASP A 1 290 ? 16.550 -14.021 -19.071 1.00 95.94 290 ASP A C 1
ATOM 2278 O O . ASP A 1 290 ? 17.483 -14.728 -19.463 1.00 95.94 290 ASP A O 1
ATOM 2282 N N . ASP A 1 291 ? 15.575 -13.623 -19.896 1.00 95.38 291 ASP A N 1
ATOM 2283 C CA . ASP A 1 291 ? 15.486 -14.010 -21.305 1.00 95.38 291 ASP A CA 1
ATOM 2284 C C . ASP A 1 291 ? 16.528 -13.276 -22.169 1.00 95.38 291 ASP A C 1
ATOM 2286 O O . ASP A 1 291 ? 16.564 -12.050 -22.296 1.00 95.38 291 ASP A O 1
ATOM 2290 N N . THR A 1 292 ? 17.419 -14.061 -22.775 1.00 91.25 292 THR A N 1
ATOM 2291 C CA . THR A 1 292 ? 18.507 -13.568 -23.621 1.00 91.25 292 THR A CA 1
ATOM 2292 C C . THR A 1 292 ? 18.058 -13.113 -25.006 1.00 91.25 292 THR A C 1
ATOM 2294 O O . THR A 1 292 ? 18.897 -12.584 -25.733 1.00 91.25 292 THR A O 1
ATOM 2297 N N . SER A 1 293 ? 16.792 -13.319 -25.393 1.00 91.88 293 SER A N 1
ATOM 2298 C CA . SER A 1 293 ? 16.258 -12.747 -26.634 1.00 91.88 293 SER A CA 1
ATOM 2299 C C . SER A 1 293 ? 16.119 -11.226 -26.569 1.00 91.88 293 SER A C 1
ATOM 2301 O O . SER A 1 293 ? 16.092 -10.592 -27.618 1.00 91.88 293 SER A O 1
ATOM 2303 N N . TYR A 1 294 ? 16.037 -10.650 -25.366 1.00 91.00 294 TYR A N 1
ATOM 2304 C CA . TYR A 1 294 ? 15.978 -9.205 -25.163 1.00 91.00 294 TYR A CA 1
ATOM 2305 C C . TYR A 1 294 ? 17.368 -8.565 -25.144 1.00 91.00 294 TYR A C 1
ATOM 2307 O O . TYR A 1 294 ? 18.343 -9.131 -24.628 1.00 91.00 294 TYR A O 1
ATOM 2315 N N . GLY A 1 295 ? 17.443 -7.329 -25.640 1.00 89.75 295 GLY A N 1
ATOM 2316 C CA . GLY A 1 295 ? 18.649 -6.505 -25.556 1.00 89.75 295 GLY A CA 1
ATOM 2317 C C . GLY A 1 295 ? 19.108 -6.241 -24.112 1.00 89.75 295 GLY A C 1
ATOM 2318 O O . GLY A 1 295 ? 18.322 -6.274 -23.166 1.00 89.75 295 GLY A O 1
ATOM 2319 N N . LEU A 1 296 ? 20.400 -5.940 -23.921 1.00 91.81 296 LEU A N 1
ATOM 2320 C CA . LEU A 1 296 ? 20.973 -5.701 -22.583 1.00 91.81 296 LEU A CA 1
ATOM 2321 C C . LEU A 1 296 ? 20.290 -4.548 -21.826 1.00 91.81 296 LEU A C 1
ATOM 2323 O O . LEU A 1 296 ? 20.142 -4.644 -20.613 1.00 91.81 296 LEU A O 1
ATOM 2327 N N . GLU A 1 297 ? 19.856 -3.494 -22.525 1.00 90.75 297 GLU A N 1
ATOM 2328 C CA . GLU A 1 297 ? 19.130 -2.366 -21.916 1.00 90.75 297 GLU A CA 1
ATOM 2329 C C . GLU A 1 297 ? 17.736 -2.769 -21.440 1.00 90.75 297 GLU A C 1
ATOM 2331 O O . GLU A 1 297 ? 17.390 -2.513 -20.291 1.00 90.75 297 GLU A O 1
ATOM 2336 N N . ALA A 1 298 ? 16.986 -3.501 -22.265 1.00 92.69 298 ALA A N 1
ATOM 2337 C CA . ALA A 1 298 ? 15.678 -4.022 -21.885 1.00 92.69 298 ALA A CA 1
ATOM 2338 C C . ALA A 1 298 ? 15.768 -4.929 -20.649 1.00 92.69 298 ALA A C 1
ATOM 2340 O O . ALA A 1 298 ? 14.974 -4.819 -19.716 1.00 92.69 298 ALA A O 1
ATOM 2341 N N . ARG A 1 299 ? 16.787 -5.792 -20.598 1.00 95.31 299 ARG A N 1
ATOM 2342 C CA . ARG A 1 299 ? 17.035 -6.664 -19.444 1.00 95.31 299 ARG A CA 1
ATOM 2343 C C . ARG A 1 299 ? 17.394 -5.875 -18.184 1.00 95.31 299 ARG A C 1
ATOM 2345 O O . ARG A 1 299 ? 16.898 -6.214 -17.111 1.00 95.31 299 ARG A O 1
ATOM 2352 N N . ASP A 1 300 ? 18.216 -4.829 -18.298 1.00 96.19 300 ASP A N 1
ATOM 2353 C CA . ASP A 1 300 ? 18.539 -3.928 -17.181 1.00 96.19 300 ASP A CA 1
ATOM 2354 C C . ASP A 1 300 ? 17.280 -3.265 -16.606 1.00 96.19 300 ASP A C 1
ATOM 2356 O O . ASP A 1 300 ? 17.059 -3.298 -15.390 1.00 96.19 300 ASP A O 1
ATOM 2360 N N . ASP A 1 301 ? 16.422 -2.749 -17.487 1.00 95.94 301 ASP A N 1
ATOM 2361 C CA . ASP A 1 301 ? 15.158 -2.121 -17.116 1.00 95.94 301 ASP A CA 1
ATOM 2362 C C . ASP A 1 301 ? 14.203 -3.116 -16.436 1.00 95.94 301 ASP A C 1
ATOM 2364 O O . ASP A 1 301 ? 13.617 -2.813 -15.391 1.00 95.94 301 ASP A O 1
ATOM 2368 N N . TYR A 1 302 ? 14.083 -4.337 -16.970 1.00 97.81 302 TYR A N 1
ATOM 2369 C CA . TYR A 1 302 ? 13.271 -5.389 -16.360 1.00 97.81 302 TYR A CA 1
ATOM 2370 C C . TYR A 1 302 ? 13.779 -5.779 -14.966 1.00 97.81 302 TYR A C 1
ATOM 2372 O O . TYR A 1 302 ? 12.970 -5.884 -14.039 1.00 97.81 302 TYR A O 1
ATOM 2380 N N . TYR A 1 303 ? 15.096 -5.928 -14.764 1.00 98.25 303 TYR A N 1
ATOM 2381 C CA . TYR A 1 303 ? 15.647 -6.170 -13.425 1.00 98.25 303 TYR A CA 1
ATOM 2382 C C . TYR A 1 303 ? 15.354 -5.013 -12.467 1.00 98.25 303 TYR A C 1
ATOM 2384 O O . TYR A 1 303 ? 15.062 -5.241 -11.286 1.00 98.25 303 TYR A O 1
ATOM 2392 N N . ALA A 1 304 ? 15.447 -3.766 -12.934 1.00 97.44 304 ALA A N 1
ATOM 2393 C CA . ALA A 1 304 ? 15.150 -2.593 -12.119 1.00 97.44 304 ALA A CA 1
ATOM 2394 C C . ALA A 1 304 ? 13.674 -2.572 -11.686 1.00 97.44 304 ALA A C 1
ATOM 2396 O O . ALA A 1 304 ? 13.384 -2.428 -10.493 1.00 97.44 304 ALA A O 1
ATOM 2397 N N . ALA A 1 305 ? 12.754 -2.797 -12.624 1.00 97.50 305 ALA A N 1
ATOM 2398 C CA . ALA A 1 305 ? 11.320 -2.842 -12.362 1.00 97.50 305 ALA A CA 1
ATOM 2399 C C . ALA A 1 305 ? 10.927 -4.027 -11.453 1.00 97.50 305 ALA A C 1
ATOM 2401 O O . ALA A 1 305 ? 10.210 -3.830 -10.467 1.00 97.50 305 ALA A O 1
ATOM 2402 N N . ALA A 1 306 ? 11.472 -5.227 -11.692 1.00 98.25 306 ALA A N 1
ATOM 2403 C CA . ALA A 1 306 ? 11.283 -6.394 -10.824 1.00 98.25 306 ALA A CA 1
ATOM 2404 C C . ALA A 1 306 ? 11.754 -6.114 -9.385 1.00 98.25 306 ALA A C 1
ATOM 2406 O O . ALA A 1 306 ? 11.038 -6.375 -8.417 1.00 98.25 306 ALA A O 1
ATOM 2407 N N . THR A 1 307 ? 12.925 -5.483 -9.234 1.00 98.38 307 THR A N 1
ATOM 2408 C CA . THR A 1 307 ? 13.448 -5.053 -7.925 1.00 98.38 307 THR A CA 1
ATOM 2409 C C . THR A 1 307 ? 12.481 -4.106 -7.211 1.00 98.38 307 THR A C 1
ATOM 2411 O O . THR A 1 307 ? 12.318 -4.203 -5.993 1.00 98.38 307 THR A O 1
ATOM 2414 N N . GLY A 1 308 ? 11.831 -3.197 -7.945 1.00 97.19 308 GLY A N 1
ATOM 2415 C CA . GLY A 1 308 ? 10.817 -2.289 -7.405 1.00 97.19 308 GLY A CA 1
ATOM 2416 C C . GLY A 1 308 ? 9.641 -3.029 -6.766 1.00 97.19 308 GLY A C 1
ATOM 2417 O O . GLY A 1 308 ? 9.268 -2.725 -5.628 1.00 97.19 308 GLY A O 1
ATOM 2418 N N . TYR A 1 309 ? 9.114 -4.044 -7.451 1.00 98.31 309 TYR A N 1
ATOM 2419 C CA . TYR A 1 309 ? 8.050 -4.897 -6.923 1.00 98.31 309 TYR A CA 1
ATOM 2420 C C . TYR A 1 309 ? 8.486 -5.700 -5.696 1.00 98.31 309 TYR A C 1
ATOM 2422 O O . TYR A 1 309 ? 7.794 -5.668 -4.676 1.00 98.31 309 TYR A O 1
ATOM 2430 N N . TYR A 1 310 ? 9.650 -6.355 -5.742 1.00 98.12 310 TYR A N 1
ATOM 2431 C CA . TYR A 1 310 ? 10.139 -7.138 -4.604 1.00 98.12 310 TYR A CA 1
ATOM 2432 C C . TYR A 1 310 ? 10.384 -6.275 -3.366 1.00 98.12 310 TYR A C 1
ATOM 2434 O O . TYR A 1 310 ? 10.000 -6.663 -2.264 1.00 98.12 310 TYR A O 1
ATOM 2442 N N . LYS A 1 311 ? 10.946 -5.070 -3.530 1.00 96.50 311 LYS A N 1
ATOM 2443 C CA . LYS A 1 311 ? 11.103 -4.115 -2.421 1.00 96.50 311 LYS A CA 1
ATOM 2444 C C . LYS A 1 311 ? 9.758 -3.688 -1.841 1.00 96.50 311 LYS A C 1
ATOM 2446 O O . LYS A 1 311 ? 9.615 -3.617 -0.628 1.00 96.50 311 LYS A O 1
ATOM 2451 N N . PHE A 1 312 ? 8.762 -3.422 -2.685 1.00 94.00 312 PHE A N 1
ATOM 2452 C CA . PHE A 1 312 ? 7.416 -3.093 -2.213 1.00 94.00 312 PHE A CA 1
ATOM 2453 C C . PHE A 1 312 ? 6.761 -4.256 -1.444 1.00 94.00 312 PHE A C 1
ATOM 2455 O O . PHE A 1 312 ? 6.081 -4.022 -0.438 1.00 94.00 312 PHE A O 1
ATOM 2462 N N . ALA A 1 313 ? 6.999 -5.492 -1.889 1.00 92.94 313 ALA A N 1
ATOM 2463 C CA . ALA A 1 313 ? 6.518 -6.716 -1.257 1.00 92.94 313 ALA A CA 1
ATOM 2464 C C . ALA A 1 313 ? 7.298 -7.129 0.007 1.00 92.94 313 ALA A C 1
ATOM 2466 O O . ALA A 1 313 ? 6.877 -8.060 0.688 1.00 92.94 313 ALA A O 1
ATOM 2467 N N . ASN A 1 314 ? 8.410 -6.455 0.333 1.00 92.12 314 ASN A N 1
ATOM 2468 C CA . ASN A 1 314 ? 9.391 -6.892 1.337 1.00 92.12 314 ASN A CA 1
ATOM 2469 C C . ASN A 1 314 ? 9.964 -8.302 1.054 1.00 92.12 314 ASN A C 1
ATOM 2471 O O . ASN A 1 314 ? 10.227 -9.082 1.969 1.00 92.12 314 ASN A O 1
ATOM 2475 N N . ALA A 1 315 ? 10.134 -8.646 -0.223 1.00 91.38 315 ALA A N 1
ATOM 2476 C CA . ALA A 1 315 ? 10.695 -9.910 -0.691 1.00 91.38 315 ALA A CA 1
ATOM 2477 C C . ALA A 1 315 ? 12.219 -9.784 -0.883 1.00 91.38 315 ALA A C 1
ATOM 2479 O O . ALA A 1 315 ? 12.727 -9.766 -2.006 1.00 91.38 315 ALA A O 1
ATOM 2480 N N . ASP A 1 316 ? 12.953 -9.644 0.226 1.00 94.19 316 ASP A N 1
ATOM 2481 C CA . ASP A 1 316 ? 14.378 -9.273 0.218 1.00 94.19 316 ASP A CA 1
ATOM 2482 C C . ASP A 1 316 ? 15.259 -10.250 -0.570 1.00 94.19 316 ASP A C 1
ATOM 2484 O O . ASP A 1 316 ? 16.141 -9.822 -1.310 1.00 94.19 316 ASP A O 1
ATOM 2488 N N . ILE A 1 317 ? 14.995 -11.557 -0.474 1.00 95.50 317 ILE A N 1
ATOM 2489 C CA . ILE A 1 317 ? 15.764 -12.587 -1.190 1.00 95.50 317 ILE A CA 1
ATOM 2490 C C . ILE A 1 317 ? 15.646 -12.384 -2.708 1.00 95.50 317 ILE A C 1
ATOM 2492 O O . ILE A 1 317 ? 16.648 -12.402 -3.426 1.00 95.50 317 ILE A O 1
ATOM 2496 N N . GLN A 1 318 ? 14.429 -12.154 -3.199 1.00 96.38 318 GLN A N 1
ATOM 2497 C CA . GLN A 1 318 ? 14.136 -11.912 -4.608 1.00 96.38 318 GLN A CA 1
ATOM 2498 C C . GLN A 1 318 ? 14.708 -10.567 -5.067 1.00 96.38 318 GLN A C 1
ATOM 2500 O O . GLN A 1 318 ? 15.321 -10.491 -6.134 1.00 96.38 318 GLN A O 1
ATOM 2505 N N . ALA A 1 319 ? 14.595 -9.524 -4.238 1.00 96.56 319 ALA A N 1
ATOM 2506 C CA . ALA A 1 319 ? 15.196 -8.223 -4.512 1.00 96.56 319 ALA A CA 1
ATOM 2507 C C . ALA A 1 319 ? 16.724 -8.328 -4.643 1.00 96.56 319 ALA A C 1
ATOM 2509 O O . ALA A 1 319 ? 17.292 -7.824 -5.611 1.00 96.56 319 ALA A O 1
ATOM 2510 N N . THR A 1 320 ? 17.393 -9.023 -3.717 1.00 97.44 320 THR A N 1
ATOM 2511 C CA . THR A 1 320 ? 18.839 -9.269 -3.780 1.00 97.44 320 THR A CA 1
ATOM 2512 C C . THR A 1 320 ? 19.210 -10.053 -5.029 1.00 97.44 320 THR A C 1
ATOM 2514 O O . THR A 1 320 ? 20.133 -9.645 -5.729 1.00 97.44 320 THR A O 1
ATOM 2517 N N . ARG A 1 321 ? 18.474 -11.123 -5.360 1.00 96.06 321 ARG A N 1
ATOM 2518 C CA . ARG A 1 321 ? 18.708 -11.893 -6.589 1.00 96.06 321 ARG A CA 1
ATOM 2519 C C . ARG A 1 321 ? 18.629 -10.999 -7.828 1.00 96.06 321 ARG A C 1
ATOM 2521 O O . ARG A 1 321 ? 19.559 -11.010 -8.626 1.00 96.06 321 ARG A O 1
ATOM 2528 N N . SER A 1 322 ? 17.570 -10.201 -7.960 1.00 96.44 322 SER A N 1
ATOM 2529 C CA . SER A 1 322 ? 17.382 -9.290 -9.096 1.00 96.44 322 SER A CA 1
ATOM 2530 C C . SER A 1 322 ? 18.513 -8.259 -9.203 1.00 96.44 322 SER A C 1
ATOM 2532 O O . SER A 1 322 ? 19.064 -8.048 -10.281 1.00 96.44 322 SER A O 1
ATOM 2534 N N . ILE A 1 323 ? 18.936 -7.671 -8.077 1.00 97.75 323 ILE A N 1
ATOM 2535 C CA . ILE A 1 323 ? 20.069 -6.730 -8.022 1.00 97.75 323 ILE A CA 1
ATOM 2536 C C . ILE A 1 323 ? 21.380 -7.412 -8.433 1.00 97.75 323 ILE A C 1
ATOM 2538 O O . ILE A 1 323 ? 22.161 -6.842 -9.195 1.00 97.75 323 ILE A O 1
ATOM 2542 N N . SER A 1 324 ? 21.640 -8.626 -7.945 1.00 96.31 324 SER A N 1
ATOM 2543 C CA . SER A 1 324 ? 22.845 -9.381 -8.294 1.00 96.31 324 SER A CA 1
ATOM 2544 C C . SER A 1 324 ? 22.875 -9.769 -9.772 1.00 96.31 324 SER A C 1
ATOM 2546 O O . SER A 1 324 ? 23.918 -9.619 -10.406 1.00 96.31 324 SER A O 1
ATOM 2548 N N . SER A 1 325 ? 21.749 -10.210 -10.339 1.00 96.25 325 SER A N 1
ATOM 2549 C CA . SER A 1 325 ? 21.647 -10.529 -11.767 1.00 96.25 325 SER A CA 1
ATOM 2550 C C . SER A 1 325 ? 21.827 -9.291 -12.648 1.00 96.25 325 SER A C 1
ATOM 2552 O O . SER A 1 325 ? 22.572 -9.341 -13.627 1.00 96.25 325 SER A O 1
ATOM 2554 N N . ARG A 1 326 ? 21.245 -8.150 -12.254 1.00 97.06 326 ARG A N 1
ATOM 2555 C CA . ARG A 1 326 ? 21.482 -6.856 -12.908 1.00 97.06 326 ARG A CA 1
ATOM 2556 C C . ARG A 1 326 ? 22.967 -6.490 -12.915 1.00 97.06 326 ARG A C 1
ATOM 2558 O O . ARG A 1 326 ? 23.539 -6.185 -13.955 1.00 97.06 326 ARG A O 1
ATOM 2565 N N . LYS A 1 327 ? 23.630 -6.614 -11.764 1.00 96.94 327 LYS A N 1
ATOM 2566 C CA . LYS A 1 327 ? 25.071 -6.358 -11.638 1.00 96.94 327 LYS A CA 1
ATOM 2567 C C . LYS A 1 327 ? 25.919 -7.290 -12.513 1.00 96.94 327 LYS A C 1
ATOM 2569 O O . LYS A 1 327 ? 26.986 -6.905 -12.977 1.00 96.94 327 LYS A O 1
ATOM 2574 N N . ALA A 1 328 ? 25.462 -8.516 -12.770 1.00 96.25 328 ALA A N 1
ATOM 2575 C CA . ALA A 1 328 ? 26.180 -9.455 -13.629 1.00 96.25 328 ALA A CA 1
ATOM 2576 C C . ALA A 1 328 ? 26.167 -9.052 -15.117 1.00 96.25 328 ALA A C 1
ATOM 2578 O O . ALA A 1 328 ? 27.090 -9.417 -15.849 1.00 96.25 328 ALA A O 1
ATOM 2579 N N . ILE A 1 329 ? 25.153 -8.307 -15.574 1.00 95.38 329 ILE A N 1
ATOM 2580 C CA . ILE A 1 329 ? 25.087 -7.802 -16.957 1.00 95.38 329 ILE A CA 1
ATOM 2581 C C . ILE A 1 329 ? 25.741 -6.426 -17.126 1.00 95.38 329 ILE A C 1
ATOM 2583 O O . ILE A 1 329 ? 26.099 -6.072 -18.248 1.00 95.38 329 ILE A O 1
ATOM 2587 N N . GLU A 1 330 ? 25.957 -5.692 -16.032 1.00 94.69 330 GLU A N 1
ATOM 2588 C CA . GLU A 1 330 ? 26.508 -4.331 -16.012 1.00 94.69 330 GLU A CA 1
ATOM 2589 C C . GLU A 1 330 ? 27.813 -4.174 -16.819 1.00 94.69 330 GLU A C 1
ATOM 2591 O O . GLU A 1 330 ? 27.862 -3.272 -17.652 1.00 94.69 330 GLU A O 1
ATOM 2596 N N . PRO A 1 331 ? 28.825 -5.067 -16.733 1.00 96.69 331 PRO A N 1
ATOM 2597 C CA . PRO A 1 331 ? 30.036 -4.921 -17.546 1.00 96.69 331 PRO A CA 1
ATOM 2598 C C . PRO A 1 331 ? 29.772 -5.021 -19.054 1.00 96.69 331 PRO A C 1
ATOM 2600 O O . PRO A 1 331 ? 30.407 -4.335 -19.851 1.00 96.69 331 PRO A O 1
ATOM 2603 N N . LYS A 1 332 ? 28.831 -5.885 -19.462 1.00 94.06 332 LYS A N 1
ATOM 2604 C CA . LYS A 1 332 ? 28.458 -6.043 -20.876 1.00 94.06 332 LYS A CA 1
ATOM 2605 C C . LYS A 1 332 ? 27.636 -4.856 -21.360 1.00 94.06 332 LYS A C 1
ATOM 2607 O O . LYS A 1 332 ? 27.815 -4.420 -22.492 1.00 94.06 332 LYS A O 1
ATOM 2612 N N . LEU A 1 333 ? 26.741 -4.357 -20.511 1.00 92.12 333 LEU A N 1
ATOM 2613 C CA . LEU A 1 333 ? 25.935 -3.176 -20.787 1.00 92.12 333 LEU A CA 1
ATOM 2614 C C . LEU A 1 333 ? 26.824 -1.942 -20.958 1.00 92.12 333 LEU A C 1
ATOM 2616 O O . LEU A 1 333 ? 26.658 -1.206 -21.924 1.00 92.12 333 LEU A O 1
ATOM 2620 N N . GLU A 1 334 ? 27.807 -1.768 -20.079 1.00 93.94 334 GLU A N 1
ATOM 2621 C CA . GLU A 1 334 ? 28.765 -0.670 -20.153 1.00 93.94 334 GLU A CA 1
ATOM 2622 C C . GLU A 1 334 ? 29.626 -0.753 -21.414 1.00 93.94 334 GLU A C 1
ATOM 2624 O O . GLU A 1 334 ? 29.730 0.218 -22.156 1.00 93.94 334 GLU A O 1
ATOM 2629 N N . ALA A 1 335 ? 30.155 -1.936 -21.745 1.00 92.12 335 ALA A N 1
ATOM 2630 C CA . ALA A 1 335 ? 30.880 -2.133 -23.000 1.00 92.12 335 ALA A CA 1
ATOM 2631 C C . ALA A 1 335 ? 30.012 -1.807 -24.232 1.00 92.12 335 ALA A C 1
ATOM 2633 O O . ALA A 1 335 ? 30.491 -1.197 -25.189 1.00 92.12 335 ALA A O 1
ATOM 2634 N N . ALA A 1 336 ? 28.726 -2.175 -24.207 1.00 88.06 336 ALA A N 1
ATOM 2635 C CA . ALA A 1 336 ? 27.785 -1.854 -25.276 1.00 88.06 336 ALA A CA 1
ATOM 2636 C C . ALA A 1 336 ? 27.463 -0.351 -25.358 1.00 88.06 336 ALA A C 1
ATOM 2638 O O . ALA A 1 336 ? 27.242 0.156 -26.457 1.00 88.06 336 ALA A O 1
ATOM 2639 N N . ARG A 1 337 ? 27.435 0.364 -24.225 1.00 88.56 337 ARG A N 1
ATOM 2640 C CA . ARG A 1 337 ? 27.258 1.824 -24.170 1.00 88.56 337 ARG A CA 1
ATOM 2641 C C . ARG A 1 337 ? 28.490 2.555 -24.683 1.00 88.56 337 ARG A C 1
ATOM 2643 O O . ARG A 1 337 ? 28.352 3.339 -25.611 1.00 88.56 337 ARG A O 1
ATOM 2650 N N . LEU A 1 338 ? 29.680 2.207 -24.199 1.00 89.44 338 LEU A N 1
ATOM 2651 C CA . LEU A 1 338 ? 30.949 2.777 -24.666 1.00 89.44 338 LEU A CA 1
ATOM 2652 C C . LEU A 1 338 ? 31.165 2.544 -26.165 1.00 89.44 338 LEU A C 1
ATOM 2654 O O . LEU A 1 338 ? 31.558 3.447 -26.894 1.00 89.44 338 LEU A O 1
ATOM 2658 N N . SER A 1 339 ? 30.850 1.346 -26.666 1.00 86.44 339 SER A N 1
ATOM 2659 C CA . SER A 1 339 ? 30.922 1.058 -28.104 1.00 86.44 339 SER A CA 1
ATOM 2660 C C . SER A 1 339 ? 29.913 1.867 -28.928 1.00 86.44 339 SER A C 1
ATOM 2662 O O . SER A 1 339 ? 30.105 2.054 -30.128 1.00 86.44 339 SER A O 1
ATOM 2664 N N . ARG A 1 340 ? 28.814 2.316 -28.322 1.00 83.69 340 ARG A N 1
ATOM 2665 C CA . ARG A 1 340 ? 27.810 3.165 -28.972 1.00 83.69 340 ARG A CA 1
ATOM 2666 C C . ARG A 1 340 ? 28.214 4.632 -28.931 1.00 83.69 340 ARG A C 1
ATOM 2668 O O . ARG A 1 340 ? 28.089 5.299 -29.945 1.00 83.69 340 ARG A O 1
ATOM 2675 N N . GLU A 1 341 ? 28.749 5.089 -27.806 1.00 85.81 341 GLU A N 1
ATOM 2676 C CA . GLU A 1 341 ? 29.329 6.423 -27.641 1.00 85.81 341 GLU A CA 1
ATOM 2677 C C . GLU A 1 341 ? 30.489 6.646 -28.613 1.00 85.81 341 GLU A C 1
ATOM 2679 O O . GLU A 1 341 ? 30.445 7.581 -29.398 1.00 85.81 341 GLU A O 1
ATOM 2684 N N . ALA A 1 342 ? 31.430 5.703 -28.706 1.00 86.62 342 ALA A N 1
ATOM 2685 C CA . ALA A 1 342 ? 32.516 5.786 -29.682 1.00 86.62 342 ALA A CA 1
ATOM 2686 C C . ALA A 1 342 ? 32.011 5.866 -31.137 1.00 86.62 342 ALA A C 1
ATOM 2688 O O . ALA A 1 342 ? 32.590 6.573 -31.956 1.00 86.62 342 ALA A O 1
ATOM 2689 N N . ARG A 1 343 ? 30.911 5.168 -31.461 1.00 83.56 343 ARG A N 1
ATOM 2690 C CA . ARG A 1 343 ? 30.261 5.271 -32.779 1.00 83.56 343 ARG A CA 1
ATOM 2691 C C . ARG A 1 343 ? 29.569 6.622 -32.981 1.00 83.56 343 ARG A C 1
ATOM 2693 O O . ARG A 1 343 ? 29.602 7.131 -34.096 1.00 83.56 343 ARG A O 1
ATOM 2700 N N . MET A 1 344 ? 28.961 7.198 -31.939 1.00 82.69 344 MET A N 1
ATOM 2701 C CA . MET A 1 344 ? 28.412 8.561 -31.987 1.00 82.69 344 MET A CA 1
ATOM 2702 C C . MET A 1 344 ? 29.500 9.580 -32.277 1.00 82.69 344 MET A C 1
ATOM 2704 O O . MET A 1 344 ? 29.319 10.402 -33.170 1.00 82.69 344 MET A O 1
ATOM 2708 N N . ASP A 1 345 ? 30.620 9.495 -31.566 1.00 85.69 345 ASP A N 1
ATOM 2709 C CA . ASP A 1 345 ? 31.733 10.428 -31.717 1.00 85.69 345 ASP A CA 1
ATOM 2710 C C . ASP A 1 345 ? 32.340 10.331 -33.121 1.00 85.69 345 ASP A C 1
ATOM 2712 O O . ASP A 1 345 ? 32.466 11.340 -33.812 1.00 85.69 345 ASP A O 1
ATOM 2716 N N . GLU A 1 346 ? 32.600 9.111 -33.609 1.00 86.06 346 GLU A N 1
ATOM 2717 C CA . GLU A 1 346 ? 33.103 8.896 -34.971 1.00 86.06 346 GLU A CA 1
ATOM 2718 C C . GLU A 1 346 ? 32.145 9.470 -36.032 1.00 86.06 346 GLU A C 1
ATOM 2720 O O . GLU A 1 346 ? 32.577 10.084 -37.011 1.00 86.06 346 GLU A O 1
ATOM 2725 N N . LYS A 1 347 ? 30.829 9.306 -35.846 1.00 82.38 347 LYS A N 1
ATOM 2726 C CA . LYS A 1 347 ? 29.822 9.856 -36.764 1.00 82.38 347 LYS A CA 1
ATOM 2727 C C . LYS A 1 347 ? 29.707 11.371 -36.681 1.00 82.38 347 LYS A C 1
ATOM 2729 O O . LYS A 1 347 ? 29.552 12.018 -37.717 1.00 82.38 347 LYS A O 1
ATOM 2734 N N . ALA A 1 348 ? 29.801 11.941 -35.487 1.00 82.44 348 ALA A N 1
ATOM 2735 C CA . ALA A 1 348 ? 29.808 13.383 -35.294 1.00 82.44 348 ALA A CA 1
ATOM 2736 C C . ALA A 1 348 ? 31.013 14.028 -35.997 1.00 82.44 348 ALA A C 1
ATOM 2738 O O . ALA A 1 348 ? 30.840 15.016 -36.714 1.00 82.44 348 ALA A O 1
ATOM 2739 N N . ASP A 1 349 ? 32.195 13.420 -35.878 1.00 85.44 349 ASP A N 1
ATOM 2740 C CA . ASP A 1 349 ? 33.409 13.866 -36.563 1.00 85.44 349 ASP A CA 1
ATOM 2741 C C . ASP A 1 349 ? 33.256 13.783 -38.093 1.00 85.44 349 ASP A C 1
ATOM 2743 O O . ASP A 1 349 ? 33.522 14.766 -38.792 1.00 85.44 349 ASP A O 1
ATOM 2747 N N . GLN A 1 350 ? 32.731 12.665 -38.620 1.00 83.94 350 GLN A N 1
ATOM 2748 C CA . GLN A 1 350 ? 32.451 12.494 -40.058 1.00 83.94 350 GLN A CA 1
ATOM 2749 C C . GLN A 1 350 ? 31.487 13.561 -40.598 1.00 83.94 350 GLN A C 1
ATOM 2751 O O . GLN A 1 350 ? 31.685 14.094 -41.695 1.00 83.94 350 GLN A O 1
ATOM 2756 N N . LEU A 1 351 ? 30.439 13.895 -39.840 1.00 82.81 351 LEU A N 1
ATOM 2757 C CA . LEU A 1 351 ? 29.479 14.934 -40.217 1.00 82.81 351 LEU A CA 1
ATOM 2758 C C . LEU A 1 351 ? 30.102 16.328 -40.179 1.00 82.81 351 LEU A C 1
ATOM 2760 O O . LEU A 1 351 ? 29.837 17.139 -41.067 1.00 82.81 351 LEU A O 1
ATOM 2764 N N . GLN A 1 352 ? 30.943 16.614 -39.183 1.00 84.75 352 GLN A N 1
ATOM 2765 C CA . GLN A 1 352 ? 31.639 17.893 -39.090 1.00 84.75 352 GLN A CA 1
ATOM 2766 C C . GLN A 1 352 ? 32.641 18.075 -40.237 1.00 84.75 352 GLN A C 1
ATOM 2768 O O . GLN A 1 352 ? 32.742 19.172 -40.792 1.00 84.75 352 GLN A O 1
ATOM 2773 N N . GLU A 1 353 ? 33.376 17.025 -40.602 1.00 86.06 353 GLU A N 1
ATOM 2774 C CA . GLU A 1 353 ? 34.292 17.036 -41.743 1.00 86.06 353 GLU A CA 1
ATOM 2775 C C . GLU A 1 353 ? 33.529 17.224 -43.061 1.00 86.06 353 GLU A C 1
ATOM 2777 O O . GLU A 1 353 ? 33.821 18.163 -43.801 1.00 86.06 353 GLU A O 1
ATOM 2782 N N . SER A 1 354 ? 32.457 16.456 -43.279 1.00 81.81 354 SER A N 1
ATOM 2783 C CA . SER A 1 354 ? 31.580 16.605 -44.452 1.00 81.81 354 SER A CA 1
ATOM 2784 C C . SER A 1 354 ? 30.982 18.015 -44.559 1.00 81.81 354 SER A C 1
ATOM 2786 O O . SER A 1 354 ? 30.897 18.587 -45.646 1.00 81.81 354 SER A O 1
ATOM 2788 N N . ALA A 1 355 ? 30.591 18.618 -43.431 1.00 81.75 355 ALA A N 1
ATOM 2789 C CA . ALA A 1 355 ? 30.077 19.985 -43.396 1.00 81.75 355 ALA A CA 1
ATOM 2790 C C . ALA A 1 355 ? 31.151 21.022 -43.770 1.00 81.75 355 ALA A C 1
ATOM 2792 O O . ALA A 1 355 ? 30.855 21.971 -44.500 1.00 81.75 355 ALA A O 1
ATOM 2793 N N . LYS A 1 356 ? 32.401 20.835 -43.319 1.00 85.19 356 LYS A N 1
ATOM 2794 C CA . LYS A 1 356 ? 33.534 21.690 -43.712 1.00 85.19 356 LYS A CA 1
ATOM 2795 C C . LYS A 1 356 ? 33.837 21.566 -45.204 1.00 85.19 356 LYS A C 1
ATOM 2797 O O . LYS A 1 356 ? 34.006 22.591 -45.861 1.00 85.19 356 LYS A O 1
ATOM 2802 N N . GLU A 1 357 ? 33.876 20.349 -45.741 1.00 82.75 357 GLU A N 1
ATOM 2803 C CA . GLU A 1 357 ? 34.093 20.110 -47.174 1.00 82.75 357 GLU A CA 1
ATOM 2804 C C . GLU A 1 357 ? 32.988 20.747 -48.025 1.00 82.75 357 GLU A C 1
ATOM 2806 O O . GLU A 1 357 ? 33.266 21.421 -49.020 1.00 82.75 357 GLU A O 1
ATOM 2811 N N . PHE A 1 358 ? 31.729 20.615 -47.601 1.00 80.00 358 PHE A N 1
ATOM 2812 C CA . PHE A 1 358 ? 30.601 21.248 -48.273 1.00 80.00 358 PHE A CA 1
ATOM 2813 C C . PHE A 1 358 ? 30.706 22.777 -48.251 1.00 80.00 358 PHE A C 1
ATOM 2815 O O . PHE A 1 358 ? 30.545 23.416 -49.293 1.00 80.00 358 PHE A O 1
ATOM 2822 N N . GLN A 1 359 ? 31.042 23.374 -47.104 1.00 79.25 359 GLN A N 1
ATOM 2823 C CA . GLN A 1 359 ? 31.232 24.820 -46.998 1.00 79.25 359 GLN A CA 1
ATOM 2824 C C . GLN A 1 359 ? 32.363 25.315 -47.912 1.00 79.25 359 GLN A C 1
ATOM 2826 O O . GLN A 1 359 ? 32.168 26.278 -48.654 1.00 79.25 359 GLN A O 1
ATOM 2831 N N . GLN A 1 360 ? 33.503 24.621 -47.938 1.00 83.81 360 GLN A N 1
ATOM 2832 C CA . GLN A 1 360 ? 34.601 24.937 -48.857 1.00 83.81 360 GLN A CA 1
ATOM 2833 C C . GLN A 1 360 ? 34.176 24.813 -50.326 1.00 83.81 360 GLN A C 1
ATOM 2835 O O . GLN A 1 360 ? 34.584 25.626 -51.156 1.00 83.81 360 GLN A O 1
ATOM 2840 N N . SER A 1 361 ? 33.336 23.830 -50.665 1.00 75.62 361 SER A N 1
ATOM 2841 C CA . SER A 1 361 ? 32.817 23.666 -52.028 1.00 75.62 361 SER A CA 1
ATOM 2842 C C . SER A 1 361 ? 31.904 24.823 -52.455 1.00 75.62 361 SER A C 1
ATOM 2844 O O . SER A 1 361 ? 32.000 25.286 -53.593 1.00 75.62 361 SER A O 1
ATOM 2846 N N . ILE A 1 362 ? 31.079 25.347 -51.538 1.00 75.75 362 ILE A N 1
ATOM 2847 C CA . ILE A 1 362 ? 30.250 26.536 -51.773 1.00 75.75 362 ILE A CA 1
ATOM 2848 C C . ILE A 1 362 ? 31.137 27.764 -51.954 1.00 75.75 362 ILE A C 1
ATOM 2850 O O . ILE A 1 362 ? 30.984 28.477 -52.942 1.00 75.75 362 ILE A O 1
ATOM 2854 N N . GLU A 1 363 ? 32.087 27.990 -51.044 1.00 80.25 363 GLU A N 1
ATOM 2855 C CA . GLU A 1 363 ? 33.012 29.126 -51.121 1.00 80.25 363 GLU A CA 1
ATOM 2856 C C . GLU A 1 363 ? 33.809 29.108 -52.432 1.00 80.25 363 GLU A C 1
ATOM 2858 O O . GLU A 1 363 ? 33.957 30.145 -53.083 1.00 80.25 363 GLU A O 1
ATOM 2863 N N . LYS A 1 364 ? 34.256 27.925 -52.873 1.00 78.88 364 LYS A N 1
ATOM 2864 C CA . LYS A 1 364 ? 34.936 27.745 -54.159 1.00 78.88 364 LYS A CA 1
ATOM 2865 C C . LYS A 1 364 ? 34.011 28.023 -55.346 1.00 78.88 364 LYS A C 1
ATOM 2867 O O . LYS A 1 364 ? 34.398 28.775 -56.234 1.00 78.88 364 LYS A O 1
ATOM 2872 N N . SER A 1 365 ? 32.792 27.483 -55.352 1.00 74.25 365 SER A N 1
ATOM 2873 C CA . SER A 1 365 ? 31.790 27.759 -56.395 1.00 74.25 365 SER A CA 1
ATOM 2874 C C . SER A 1 365 ? 31.450 29.253 -56.478 1.00 74.25 365 SER A C 1
ATOM 2876 O O . SER A 1 365 ? 31.298 29.807 -57.565 1.00 74.25 365 SER A O 1
ATOM 2878 N N . ASP A 1 366 ? 31.327 29.937 -55.342 1.00 74.75 366 ASP A N 1
ATOM 2879 C CA . ASP A 1 366 ? 31.028 31.369 -55.310 1.00 74.75 366 ASP A CA 1
ATOM 2880 C C . ASP A 1 366 ? 32.225 32.220 -55.752 1.00 74.75 366 ASP A C 1
ATOM 2882 O O . ASP A 1 366 ? 32.039 33.247 -56.412 1.00 74.75 366 ASP A O 1
ATOM 2886 N N . ALA A 1 367 ? 33.454 31.787 -55.455 1.00 71.88 367 ALA A N 1
ATOM 2887 C CA . ALA A 1 367 ? 34.666 32.383 -56.008 1.00 71.88 367 ALA A CA 1
ATOM 2888 C C . ALA A 1 367 ? 34.754 32.186 -57.533 1.00 71.88 367 ALA A C 1
ATOM 2890 O O . ALA A 1 367 ? 35.033 33.141 -58.255 1.00 71.88 367 ALA A O 1
ATOM 2891 N N . GLU A 1 368 ? 34.442 30.990 -58.039 1.00 69.88 368 GLU A N 1
ATOM 2892 C CA . GLU A 1 368 ? 34.395 30.699 -59.478 1.00 69.88 368 GLU A CA 1
ATOM 2893 C C . GLU A 1 368 ? 33.329 31.548 -60.186 1.00 69.88 368 GLU A C 1
ATOM 2895 O O . GLU A 1 368 ? 33.625 32.172 -61.202 1.00 69.88 368 GLU A O 1
ATOM 2900 N N . LYS A 1 369 ? 32.121 31.687 -59.619 1.00 67.94 369 LYS A N 1
ATOM 2901 C CA . LYS A 1 369 ? 31.079 32.585 -60.156 1.00 67.94 369 LYS A CA 1
ATOM 2902 C C . LYS A 1 369 ? 31.522 34.048 -60.208 1.00 67.94 369 LYS A C 1
ATOM 2904 O O . LYS A 1 369 ? 31.181 34.748 -61.158 1.00 67.94 369 LYS A O 1
ATOM 2909 N N . LYS A 1 370 ? 32.258 34.528 -59.199 1.00 70.81 370 LYS A N 1
ATOM 2910 C CA . LYS A 1 370 ? 32.814 35.892 -59.200 1.00 70.81 370 LYS A CA 1
ATOM 2911 C C . LYS A 1 370 ? 33.888 36.064 -60.270 1.00 70.81 370 LYS A C 1
ATOM 2913 O O . LYS A 1 370 ? 33.861 37.086 -60.944 1.00 70.81 370 LYS A O 1
ATOM 2918 N N . ASN A 1 371 ? 34.757 35.071 -60.459 1.00 71.31 371 ASN A N 1
ATOM 2919 C CA . ASN A 1 371 ? 35.766 35.091 -61.519 1.00 71.31 371 ASN A CA 1
ATOM 2920 C C . ASN A 1 371 ? 35.125 35.099 -62.914 1.00 71.31 371 ASN A C 1
ATOM 2922 O O . ASN A 1 371 ? 35.497 35.926 -63.739 1.00 71.31 371 ASN A O 1
ATOM 2926 N N . PHE A 1 372 ? 34.107 34.262 -63.155 1.00 65.31 372 PHE A N 1
ATOM 2927 C CA . PHE A 1 372 ? 33.348 34.290 -64.411 1.00 65.31 372 PHE A CA 1
ATOM 2928 C C . PHE A 1 372 ? 32.679 35.640 -64.653 1.00 65.31 372 PHE A C 1
ATOM 2930 O O . PHE A 1 372 ? 32.668 36.126 -65.779 1.00 65.31 372 PHE A O 1
ATOM 2937 N N . LYS A 1 373 ? 32.131 36.262 -63.604 1.00 70.94 373 LYS A N 1
ATOM 2938 C CA . LYS A 1 373 ? 31.547 37.596 -63.717 1.00 70.94 373 LYS A CA 1
ATOM 2939 C C . LYS A 1 373 ? 32.607 38.652 -64.039 1.00 70.94 373 LYS A C 1
ATOM 2941 O O . LYS A 1 373 ? 32.383 39.445 -64.934 1.00 70.94 373 LYS A O 1
ATOM 2946 N N . SER A 1 374 ? 33.766 38.633 -63.378 1.00 67.62 374 SER A N 1
ATOM 2947 C CA . SER A 1 374 ? 34.844 39.580 -63.690 1.00 67.62 374 SER A CA 1
ATOM 2948 C C . SER A 1 374 ? 35.448 39.370 -65.077 1.00 67.62 374 SER A C 1
ATOM 2950 O O . SER A 1 374 ? 35.844 40.343 -65.701 1.00 67.62 374 SER A O 1
ATOM 2952 N N . GLU A 1 375 ? 35.519 38.130 -65.572 1.00 62.72 375 GLU A N 1
ATOM 2953 C CA . GLU A 1 375 ? 35.937 37.855 -66.953 1.00 62.72 375 GLU A CA 1
ATOM 2954 C C . GLU A 1 375 ? 34.885 38.320 -67.963 1.00 62.72 375 GLU A C 1
ATOM 2956 O O . GLU A 1 375 ? 35.247 38.863 -69.000 1.00 62.72 375 GLU A O 1
ATOM 2961 N N . ALA A 1 376 ? 33.595 38.147 -67.661 1.00 65.44 376 ALA A N 1
ATOM 2962 C CA . ALA A 1 376 ? 32.514 38.660 -68.497 1.00 65.44 376 ALA A CA 1
ATOM 2963 C C . ALA A 1 376 ? 32.501 40.198 -68.534 1.00 65.44 376 ALA A C 1
ATOM 2965 O O . ALA A 1 376 ? 32.440 40.759 -69.622 1.00 65.44 376 ALA A O 1
ATOM 2966 N N . ASP A 1 377 ? 32.637 40.859 -67.380 1.00 66.25 377 ASP A N 1
ATOM 2967 C CA . ASP A 1 377 ? 32.719 42.321 -67.271 1.00 66.25 377 ASP A CA 1
ATOM 2968 C C . ASP A 1 377 ? 33.985 42.850 -67.991 1.00 66.25 377 ASP A C 1
ATOM 2970 O O . ASP A 1 377 ? 33.933 43.854 -68.693 1.00 66.25 377 ASP A O 1
ATOM 2974 N N . ALA A 1 378 ? 35.121 42.143 -67.895 1.00 67.56 378 ALA A N 1
ATOM 2975 C CA . ALA A 1 378 ? 36.348 42.505 -68.612 1.00 67.56 378 ALA A CA 1
ATOM 2976 C C . ALA A 1 378 ? 36.230 42.317 -70.134 1.00 67.56 378 ALA A C 1
ATOM 2978 O O . ALA A 1 378 ? 36.776 43.115 -70.888 1.00 67.56 378 ALA A O 1
ATOM 2979 N N . LEU A 1 379 ? 35.515 41.284 -70.592 1.00 58.94 379 LEU A N 1
ATOM 2980 C CA . LEU A 1 379 ? 35.208 41.083 -72.011 1.00 58.94 379 LEU A CA 1
ATOM 2981 C C . LEU A 1 379 ? 34.226 42.135 -72.545 1.00 58.94 379 LEU A C 1
ATOM 2983 O O . LEU A 1 379 ? 34.323 42.496 -73.714 1.00 58.94 379 LEU A O 1
ATOM 2987 N N . GLU A 1 380 ? 33.299 42.624 -71.720 1.00 58.81 380 GLU A N 1
ATOM 2988 C CA . GLU A 1 380 ? 32.399 43.734 -72.063 1.00 58.81 380 GLU A CA 1
ATOM 2989 C C . GLU A 1 380 ? 33.183 45.049 -72.223 1.00 58.81 380 GLU A C 1
ATOM 2991 O O . GLU A 1 380 ? 33.019 45.729 -73.235 1.00 58.81 380 GLU A O 1
ATOM 2996 N N . ASP A 1 381 ? 34.127 45.331 -71.315 1.00 64.12 381 ASP A N 1
ATOM 2997 C CA . ASP A 1 381 ? 35.049 46.476 -71.413 1.00 64.12 381 ASP A CA 1
ATOM 2998 C C . ASP A 1 381 ? 36.000 46.385 -72.633 1.00 64.12 381 ASP A C 1
ATOM 3000 O O . ASP A 1 381 ? 36.365 47.408 -73.212 1.00 64.12 381 ASP A O 1
ATOM 3004 N N . GLU A 1 382 ? 36.424 45.183 -73.048 1.00 57.34 382 GLU A N 1
ATOM 3005 C CA . GLU A 1 382 ? 37.339 44.988 -74.193 1.00 57.34 382 GLU A CA 1
ATOM 3006 C C . GLU A 1 382 ? 36.625 45.001 -75.561 1.00 57.34 382 GLU A C 1
ATOM 3008 O O . GLU A 1 382 ? 37.257 45.254 -76.591 1.00 57.34 382 GLU A O 1
ATOM 3013 N N . LEU A 1 383 ? 35.315 44.727 -75.586 1.00 57.25 383 LEU A N 1
ATOM 3014 C CA . LEU A 1 383 ? 34.490 44.696 -76.802 1.00 57.25 383 LEU A CA 1
ATOM 3015 C C . LEU A 1 383 ? 33.714 46.003 -77.065 1.00 57.25 383 LEU A C 1
ATOM 3017 O O . LEU A 1 383 ? 33.098 46.102 -78.127 1.00 57.25 383 LEU A O 1
ATOM 3021 N N . ASP A 1 384 ? 33.798 46.985 -76.159 1.00 51.56 384 ASP A N 1
ATOM 3022 C CA . ASP A 1 384 ? 33.251 48.355 -76.253 1.00 51.56 384 ASP A CA 1
ATOM 3023 C C . ASP A 1 384 ? 31.782 48.386 -76.732 1.00 51.56 384 ASP A C 1
ATOM 3025 O O . ASP A 1 384 ? 31.459 48.894 -77.813 1.00 51.56 384 ASP A O 1
ATOM 3029 N N . PHE A 1 385 ? 30.894 47.778 -75.936 1.00 49.81 385 PHE A N 1
ATOM 3030 C CA . PHE A 1 385 ? 29.439 47.896 -76.101 1.00 49.81 385 PHE A CA 1
ATOM 3031 C C . PHE A 1 385 ? 28.862 49.141 -75.422 1.00 49.81 385 PHE A C 1
ATOM 3033 O O . PHE A 1 385 ? 29.245 49.431 -74.267 1.00 49.81 385 PHE A O 1
#

Sequence (385 aa):
MVFMRSITLVTFSMVLVAMQAFAEDRCVGNAPEAESWVAEKLNEAQAARENSEFNSASELLNAAALNFPRIADVSISSRCMGQTNWRRYYKEKQLTYFALGRSAENTGKKKGSNFDGYWYYVEGDNRKDVGRLLGKLPDDPNRYASAGNLIRDKLSKYQWAVDNGFMLLADEQAGQEFYQTRLDRLIAHSRARGSALLKTESDIVSGDITENEKFVLKAEQDASAMLGAIMGDESVLPVSEARHDVMRAERSLTVMRVARQWLQWITSEEAAPILVLAVDRGDVLLARADDTSYGLEARDDYYAAATGYYKFANADIQATRSISSRKAIEPKLEAARLSREARMDEKADQLQESAKEFQQSIEKSDAEKKNFKSEADALEDELDF